Protein AF-A0A4P5W6J1-F1 (afdb_monomer_lite)

Foldseek 3Di:
DDDDPVVVVVPPPDDDFDDWDFDADPPDGHRQKIWGDDLNAIFIEGEEALLRSLLRLLQVCLCVCVVAVLVLLVVLLVPDDVVCNVVVCVQLVCQVVLDDPSRQSSQNSNCVNNVHPRSSLSSSLCLLQCLAAVVLVCLLVVNPPLCCSNNLQHQWKKKWFWAAAALKIKIKMFTFGQPQPSKFLHWYKYWYQHADPVRHGQFWTKIAGAIPSQRARHQWIATQLGKTKGKHAFHFQWADRDPAIWGQDPVSHTDGDPDPDDARAHAPRVLVRCCRRHPSAPVVSLVSQQNHAYRGWMWMWIGGSNRKIWIWTHGNRDIDIGTPDTMAIRADPDPVRNVGTDCSFQQLVVLRVLQRVLLVVLSVVQRHRCDPVSSLVQCVFQQQPLLRDRALAGSNHSQHQRGSWIWMWMHGNPAGIKIWTQNRPPVSRGHRSQGWTWIATSVVSNDPPPDPPCRTVPPTHHHPDDPLSVLQSVLQSVLLCCCPVVVNLVVSLVSLVVHPALLSLQVSLLSCVQVPVLVVSVVSLVSSPLVSAGLLLNLLSLQSQLLSCVLVVNQVRNLVSLVVSLVSNVVPDDPCVVSCVVSNVVSVVCNVDGPDRDNSNPSSPSCCVSSSSSND

Sequence (616 aa):
MLPAPLLAVLIAHSAAAEPVICEGTAAGVGPYGCVREIAGHTVLNLRGTDAQIGALYGRLKANELRGAYVPMMEGMYGELPASFERMWRGYLGKFPRFLDDGMKERAQGLEGALGLPAGTIARFAWFTELGTVGPAIALATGGGVQLDGVTGGTVGGCTSFVAQDGETTVHARNVDYWGMGYWQPHATLVFVDPRTASGGRDGHRYAQLSDLGELWAGTTGVNERGLVVTTHLHVSRDVAPLDGALTLSSLGLFTRVKLSKPRAEVGVYRIVETMLRRAGSVAEAGLVARSMRPMGSWSFIVSDPSGARAVIDATPREVQVHVGESVATNLYVNKEMQARELIPSRGPVEGARLRLQRAQTLVAAHPEDMGVDDAIAILRDRYDVATGTVRAVSPNTVASPDATQSVVIRTHVDRAPQLWVAVPHQDGYFPSPFADFIHVDFEAGFDVERCPAGCTSGDVRRYGGDARLDATLAGWVDAMRLQRDAHDLPGARSRLQTLDDPAAWLMAAWLGASVGDLAGAKKDLMRADALALAPAQRLIFGLLRGDLARAGGNEPAAVLAYQDTLGAFEADTGPNADLNAPMLSVLRARLAHPGRKVRFSAPDLKFQDVLGLVVR

pLDDT: mean 79.51, std 17.99, range [27.73, 98.69]

Secondary structure (DSSP, 8-state):
---GGGSSSSS--SS-----EEE--SSS----EEEEEETTEEEEEEEESHHHHHHHHHHHTHHHIIIIIHHHHHHHHHTS-HHHHHHHHHHHTTGGGTS-HHHHHHHHHHHHHHTPPTTHHHHHHTHHHHHHHHHHHHHHTT----TTTTTTTT--EEEEEEEEETTEEEEEEEEE-SSTTTS-SSPEEEEEEEB-TTS-B-S--EEEEE-TT--SS-SEEEETT--EEEEEEE-BSEE--TTSEEEE-TTS-EEEE--SS---EE-HHHHHHHHHHH-SSHHHHHHHHHHSEESSEEEEEEE-TTS-EEEEEE-SS-EEEEET--EEBSB-SSHHHHTTB--S-HHHHHHHHHHHHHHHHHHHT-SSB--HHHHHHHHT--EETTTTEE-SS-TTSSS-TTEEEEEEEEEETTEEEEEEEEPPPTTS-S-GGGS-EEEEEHHHHH-SSS-SS-SS-S-EE-----HHHHHHHHHHHHHHHHHHTT--HHHHHHHHTTS--HHHHHHHHHHHHHTT-HHHHHHHHHHS-GGGS-HHHHHHHHHHHHHHHHHTT-HHHHHHHHHHHHHHHHHH--TTGGGGHHHHHHHHHHHHSTTPPPP-------HHHHHHHHH-

Radius of gyration: 24.3 Å; chains: 1; bounding box: 61×52×81 Å

Structure (mmCIF, N/CA/C/O backbone):
data_AF-A0A4P5W6J1-F1
#
_entry.id   AF-A0A4P5W6J1-F1
#
loop_
_atom_site.group_PDB
_atom_site.id
_atom_site.type_symbol
_atom_site.label_atom_id
_atom_site.label_alt_id
_atom_site.label_comp_id
_atom_site.label_asym_id
_atom_site.label_entity_id
_atom_site.label_seq_id
_atom_site.pdbx_PDB_ins_code
_atom_site.Cartn_x
_atom_site.Cartn_y
_atom_site.Cartn_z
_atom_site.occupancy
_atom_site.B_iso_or_equiv
_atom_site.auth_seq_id
_atom_site.auth_comp_id
_atom_site.auth_asym_id
_atom_site.auth_atom_id
_atom_site.pdbx_PDB_model_num
ATOM 1 N N . MET A 1 1 ? 37.634 -18.362 -1.335 1.00 32.28 1 MET A N 1
ATOM 2 C CA . MET A 1 1 ? 37.793 -18.563 0.121 1.00 32.28 1 MET A CA 1
ATOM 3 C C . MET A 1 1 ? 37.846 -17.192 0.772 1.00 32.28 1 MET A C 1
ATOM 5 O O . MET A 1 1 ? 38.848 -16.507 0.630 1.00 32.28 1 MET A O 1
ATOM 9 N N . LEU A 1 2 ? 36.739 -16.757 1.370 1.00 27.94 2 LEU A N 1
ATOM 10 C CA . LEU A 1 2 ? 36.655 -15.525 2.164 1.00 27.94 2 LEU A CA 1
ATOM 11 C C . LEU A 1 2 ? 36.951 -15.860 3.640 1.00 27.94 2 LEU A C 1
ATOM 13 O O . LEU A 1 2 ? 36.704 -17.000 4.042 1.00 27.94 2 LEU A O 1
ATOM 17 N N . PRO A 1 3 ? 37.503 -14.931 4.441 1.00 32.88 3 PRO A N 1
ATOM 18 C CA . PRO A 1 3 ? 37.919 -15.229 5.806 1.00 32.88 3 PRO A CA 1
ATOM 19 C C . PRO A 1 3 ? 36.712 -15.382 6.745 1.00 32.88 3 PRO A C 1
ATOM 21 O O . PRO A 1 3 ? 35.746 -14.624 6.694 1.00 32.88 3 PRO A O 1
ATOM 24 N N . ALA A 1 4 ? 36.815 -16.367 7.638 1.00 32.94 4 ALA A N 1
ATOM 25 C CA . ALA A 1 4 ? 35.764 -16.870 8.518 1.00 32.94 4 ALA A CA 1
ATOM 26 C C . ALA A 1 4 ? 35.211 -15.944 9.638 1.00 32.94 4 ALA A C 1
ATOM 28 O O . ALA A 1 4 ? 34.153 -16.295 10.159 1.00 32.94 4 ALA A O 1
ATOM 29 N N . PRO A 1 5 ? 35.796 -14.791 10.044 1.00 31.02 5 PRO A N 1
ATOM 30 C CA . PRO A 1 5 ? 35.247 -14.063 11.192 1.00 31.02 5 PRO A CA 1
ATOM 31 C C . PRO A 1 5 ? 34.078 -13.116 10.860 1.00 31.02 5 PRO A C 1
ATOM 33 O O . PRO A 1 5 ? 33.444 -12.624 11.785 1.00 31.02 5 PRO A O 1
ATOM 36 N N . LEU A 1 6 ? 33.730 -12.891 9.583 1.00 27.73 6 LEU A N 1
ATOM 37 C CA . LEU A 1 6 ? 32.557 -12.071 9.216 1.00 27.73 6 LEU A CA 1
ATOM 38 C C . LEU A 1 6 ? 31.239 -12.862 9.146 1.00 27.73 6 LEU A C 1
ATOM 40 O O . LEU A 1 6 ? 30.167 -12.272 9.233 1.00 27.73 6 LEU A O 1
ATOM 44 N N . LEU A 1 7 ? 31.300 -14.194 9.048 1.00 28.55 7 LEU A N 1
ATOM 45 C CA . LEU A 1 7 ? 30.108 -15.049 8.972 1.00 28.55 7 LEU A CA 1
ATOM 46 C C . LEU A 1 7 ? 29.505 -15.352 10.360 1.00 28.55 7 LEU A C 1
ATOM 48 O O . LEU A 1 7 ? 28.336 -15.705 10.465 1.00 28.55 7 LEU A O 1
ATOM 52 N N . ALA A 1 8 ? 30.278 -15.167 11.437 1.00 27.86 8 ALA A N 1
ATOM 53 C CA . ALA A 1 8 ? 29.836 -15.424 12.810 1.00 27.86 8 ALA A CA 1
ATOM 54 C C . ALA A 1 8 ? 28.981 -14.291 13.415 1.00 27.86 8 ALA A C 1
ATOM 56 O O . ALA A 1 8 ? 28.261 -14.528 14.379 1.00 27.86 8 ALA A O 1
ATOM 57 N N . VAL A 1 9 ? 29.011 -13.082 12.841 1.00 29.75 9 VAL A N 1
ATOM 58 C CA . VAL A 1 9 ? 28.200 -11.937 13.307 1.00 29.75 9 VAL A CA 1
ATOM 59 C C . VAL A 1 9 ? 26.805 -11.917 12.659 1.00 29.75 9 VAL A C 1
ATOM 61 O O . VAL A 1 9 ? 25.891 -11.308 13.199 1.00 29.75 9 VAL A O 1
ATOM 64 N N . LEU A 1 10 ? 26.597 -12.649 11.558 1.00 28.44 10 LEU A N 1
ATOM 65 C CA . LEU A 1 10 ? 25.331 -12.663 10.808 1.00 28.44 10 LEU A CA 1
ATOM 66 C C . LEU A 1 10 ? 24.451 -13.908 11.038 1.00 28.44 10 LEU A C 1
ATOM 68 O O . LEU A 1 10 ? 23.359 -13.970 10.491 1.00 28.44 10 LEU A O 1
ATOM 72 N N . ILE A 1 11 ? 24.884 -14.895 11.839 1.00 34.38 11 ILE A N 1
ATOM 73 C CA . ILE A 1 11 ? 24.154 -16.178 12.017 1.00 34.38 11 ILE A CA 1
ATOM 74 C C . ILE A 1 11 ? 23.770 -16.464 13.490 1.00 34.38 11 ILE A C 1
ATOM 76 O O . ILE A 1 11 ? 23.191 -17.498 13.807 1.00 34.38 11 ILE A O 1
ATOM 80 N N . ALA A 1 12 ? 23.995 -15.531 14.417 1.00 29.33 12 ALA A N 1
ATOM 81 C CA . ALA A 1 12 ? 23.678 -15.719 15.838 1.00 29.33 12 ALA A CA 1
ATOM 82 C C . ALA A 1 12 ? 22.526 -14.823 16.333 1.00 29.33 12 ALA A C 1
ATOM 84 O O . ALA A 1 12 ? 22.696 -14.129 17.327 1.00 29.33 12 ALA A O 1
ATOM 85 N N . HIS A 1 13 ? 21.373 -14.804 15.654 1.00 33.03 13 HIS A N 1
ATOM 86 C CA . HIS A 1 13 ? 20.116 -14.226 16.176 1.00 33.03 13 HIS A CA 1
ATOM 87 C C . HIS A 1 13 ? 18.946 -15.186 15.915 1.00 33.03 13 HIS A C 1
ATOM 89 O O . HIS A 1 13 ? 18.036 -14.912 15.141 1.00 33.03 13 HIS A O 1
ATOM 95 N N . SER A 1 14 ? 18.981 -16.362 16.542 1.00 36.03 14 SER A N 1
ATOM 96 C CA . SER A 1 14 ? 17.815 -17.246 16.582 1.00 36.03 14 SER A CA 1
ATOM 97 C C . SER A 1 14 ? 17.648 -17.840 17.982 1.00 36.03 14 SER A C 1
ATOM 99 O O . SER A 1 14 ? 18.502 -18.597 18.445 1.00 36.03 14 SER A O 1
ATOM 101 N N . ALA A 1 15 ? 16.497 -17.519 18.581 1.00 38.06 15 ALA A N 1
ATOM 102 C CA . ALA A 1 15 ? 15.797 -18.238 19.648 1.00 38.06 15 ALA A CA 1
ATOM 103 C C . ALA A 1 15 ? 16.311 -18.132 21.101 1.00 38.06 15 ALA A C 1
ATOM 105 O O . ALA A 1 15 ? 16.360 -19.129 21.820 1.00 38.06 15 ALA A O 1
ATOM 106 N N . ALA A 1 16 ? 16.543 -16.913 21.590 1.00 38.16 16 ALA A N 1
ATOM 107 C CA . ALA A 1 16 ? 16.215 -16.584 22.980 1.00 38.16 16 ALA A CA 1
ATOM 108 C C . ALA A 1 16 ? 15.097 -15.533 22.949 1.00 38.16 16 ALA A C 1
ATOM 110 O O . ALA A 1 16 ? 15.234 -14.538 22.246 1.00 38.16 16 ALA A O 1
ATOM 111 N N . ALA A 1 17 ? 13.975 -15.771 23.636 1.00 43.72 17 ALA A N 1
ATOM 112 C CA . ALA A 1 17 ? 12.916 -14.770 23.747 1.00 43.72 17 ALA A CA 1
ATOM 113 C C . ALA A 1 17 ? 13.495 -13.524 24.436 1.00 43.72 17 ALA A C 1
ATOM 115 O O . ALA A 1 17 ? 13.920 -13.604 25.591 1.00 43.72 17 ALA A O 1
ATOM 116 N N . GLU A 1 18 ? 13.573 -12.408 23.712 1.00 48.25 18 GLU A N 1
ATOM 117 C CA . GLU A 1 18 ? 14.056 -11.146 24.265 1.00 48.25 18 GLU A CA 1
ATOM 118 C C . GLU A 1 18 ? 13.145 -10.655 25.406 1.00 48.25 18 GLU A C 1
ATOM 120 O O . GLU A 1 18 ? 11.945 -10.958 25.428 1.00 48.25 18 GLU A O 1
ATOM 125 N N . PRO A 1 19 ? 13.698 -9.926 26.394 1.00 52.41 19 PRO A N 1
ATOM 126 C CA . PRO A 1 19 ? 12.924 -9.437 27.524 1.00 52.41 19 PRO A CA 1
ATOM 127 C C . PRO A 1 19 ? 11.825 -8.479 27.059 1.00 52.41 19 PRO A C 1
ATOM 129 O O . PRO A 1 19 ? 12.067 -7.559 26.283 1.00 52.41 19 PRO A O 1
ATOM 132 N N . VAL A 1 20 ? 10.616 -8.654 27.596 1.00 57.47 20 VAL A N 1
ATOM 133 C CA . VAL A 1 20 ? 9.553 -7.650 27.488 1.00 57.47 20 VAL A CA 1
ATOM 134 C C . VAL A 1 20 ? 10.058 -6.363 28.143 1.00 57.47 20 VAL A C 1
ATOM 136 O O . VAL A 1 20 ? 10.285 -6.326 29.355 1.00 57.47 20 VAL A O 1
ATOM 139 N N . ILE A 1 21 ? 10.238 -5.304 27.354 1.00 62.00 21 ILE A N 1
ATOM 140 C CA . ILE A 1 21 ? 10.610 -3.988 27.876 1.00 62.00 21 ILE A CA 1
ATOM 141 C C . ILE A 1 21 ? 9.311 -3.223 28.131 1.00 62.00 21 ILE A C 1
ATOM 143 O O . ILE A 1 21 ? 8.702 -2.646 27.226 1.00 62.00 21 ILE A O 1
ATOM 147 N N . CYS A 1 22 ? 8.870 -3.245 29.386 1.00 66.31 22 CYS A N 1
ATOM 148 C CA . CYS A 1 22 ? 7.805 -2.376 29.875 1.00 66.31 22 CYS A CA 1
ATOM 149 C C . CYS A 1 22 ? 8.432 -1.117 30.473 1.00 66.31 22 CYS A C 1
ATOM 151 O O . CYS A 1 22 ? 9.120 -1.183 31.495 1.00 66.31 22 CYS A O 1
ATOM 153 N N . GLU A 1 23 ? 8.169 0.047 29.884 1.00 55.47 23 GLU A N 1
ATOM 154 C CA . GLU A 1 23 ? 8.478 1.311 30.549 1.00 55.47 23 GLU A CA 1
ATOM 155 C C . GLU A 1 23 ? 7.400 1.578 31.615 1.00 55.47 23 GLU A C 1
ATOM 157 O O . GLU A 1 23 ? 6.254 1.890 31.284 1.00 55.47 23 GLU A O 1
ATOM 162 N N . GLY A 1 24 ? 7.742 1.425 32.904 1.00 47.59 24 GLY A N 1
ATOM 163 C CA . GLY A 1 24 ? 6.749 1.632 33.970 1.00 47.59 24 GLY A CA 1
ATOM 164 C C . GLY A 1 24 ? 7.120 1.318 35.425 1.00 47.59 24 GLY A C 1
ATOM 165 O O . GLY A 1 24 ? 6.216 0.989 36.186 1.00 47.59 24 GLY A O 1
ATOM 166 N N . THR A 1 25 ? 8.385 1.400 35.865 1.00 41.59 25 THR A N 1
ATOM 167 C CA . THR A 1 25 ? 8.725 1.165 37.296 1.00 41.59 25 THR A CA 1
ATOM 168 C C . THR A 1 25 ? 9.441 2.315 38.010 1.00 41.59 25 THR A C 1
ATOM 170 O O . THR A 1 25 ? 9.830 2.173 39.169 1.00 41.59 25 THR A O 1
ATOM 173 N N . ALA A 1 26 ? 9.534 3.503 37.403 1.00 34.97 26 ALA A N 1
ATOM 174 C CA . ALA A 1 26 ? 9.887 4.714 38.144 1.00 34.97 26 ALA A CA 1
ATOM 175 C C . ALA A 1 26 ? 8.643 5.256 38.883 1.00 34.97 26 ALA A C 1
ATOM 177 O O . ALA A 1 26 ? 7.824 5.961 38.305 1.00 34.97 26 ALA A O 1
ATOM 178 N N . ALA A 1 27 ? 8.491 4.846 40.146 1.00 34.47 27 ALA A N 1
ATOM 179 C CA . ALA A 1 27 ? 7.613 5.382 41.196 1.00 34.47 27 ALA A CA 1
ATOM 180 C C . ALA A 1 27 ? 6.340 6.155 40.751 1.00 34.47 27 ALA A C 1
ATOM 182 O O . ALA A 1 27 ? 6.334 7.382 40.689 1.00 34.47 27 ALA A O 1
ATOM 183 N N . GLY A 1 28 ? 5.220 5.437 40.573 1.00 35.16 28 GLY A N 1
ATOM 184 C CA . GLY A 1 28 ? 3.861 6.006 40.701 1.00 35.16 28 GLY A CA 1
ATOM 185 C C . GLY A 1 28 ? 3.036 6.171 39.420 1.00 35.16 28 GLY A C 1
ATOM 186 O O . GLY A 1 28 ? 1.926 6.691 39.472 1.00 35.16 28 GLY A O 1
ATOM 187 N N . VAL A 1 29 ? 3.546 5.717 38.280 1.00 37.94 29 VAL A N 1
ATOM 188 C CA . VAL A 1 29 ? 2.960 5.904 36.949 1.00 37.94 29 VAL A CA 1
ATOM 189 C C . VAL A 1 29 ? 2.954 4.495 36.332 1.00 37.94 29 VAL A C 1
ATOM 191 O O . VAL A 1 29 ? 4.020 3.970 36.034 1.00 37.94 29 VAL A O 1
ATOM 194 N N . GLY A 1 30 ? 1.788 3.821 36.290 1.00 47.56 30 GLY A N 1
ATOM 195 C CA . GLY A 1 30 ? 1.641 2.421 35.822 1.00 47.56 30 GLY A CA 1
ATOM 196 C C . GLY A 1 30 ? 2.160 2.198 34.388 1.00 47.56 30 GLY A C 1
ATOM 197 O O . GLY A 1 30 ? 2.556 3.163 33.755 1.00 47.56 30 GLY A O 1
ATOM 198 N N . PRO A 1 31 ? 2.193 0.978 33.827 1.00 57.28 31 PRO A N 1
ATOM 199 C CA . PRO A 1 31 ? 2.819 0.754 32.519 1.00 57.28 31 PRO A CA 1
ATOM 200 C C . PRO A 1 31 ? 2.028 1.465 31.404 1.00 57.28 31 PRO A C 1
ATOM 202 O O . PRO A 1 31 ? 0.952 1.015 31.012 1.00 57.28 31 PRO A O 1
ATOM 205 N N . TYR A 1 32 ? 2.532 2.604 30.911 1.00 70.44 32 TYR A N 1
ATOM 206 C CA . TYR A 1 32 ? 1.902 3.362 29.815 1.00 70.44 32 TYR A CA 1
ATOM 207 C C . TYR A 1 32 ? 2.231 2.761 28.445 1.00 70.44 32 TYR A C 1
ATOM 209 O O . TYR A 1 32 ? 1.524 3.032 27.477 1.00 70.44 32 TYR A O 1
ATOM 217 N N . GLY A 1 33 ? 3.252 1.907 28.349 1.00 77.88 33 GLY A N 1
ATOM 218 C CA . GLY A 1 33 ? 3.448 1.099 27.158 1.00 77.88 33 GLY A CA 1
ATOM 219 C C . GLY A 1 33 ? 4.455 -0.032 27.311 1.00 77.88 33 GLY A C 1
ATOM 220 O O . GLY A 1 33 ? 5.279 -0.044 28.229 1.00 77.88 33 GLY A O 1
ATOM 221 N N . CYS A 1 34 ? 4.369 -0.988 26.392 1.00 82.12 34 CYS A N 1
ATOM 222 C CA . CYS A 1 34 ? 5.302 -2.102 26.286 1.00 82.12 34 CYS A CA 1
ATOM 223 C C . CYS A 1 34 ? 5.674 -2.374 24.829 1.00 82.12 34 CYS A C 1
ATOM 225 O O . CYS A 1 34 ? 4.861 -2.170 23.922 1.00 82.12 34 CYS A O 1
ATOM 227 N N . VAL A 1 35 ? 6.878 -2.902 24.630 1.00 83.00 35 VAL A N 1
ATOM 228 C CA . VAL A 1 35 ? 7.316 -3.515 23.374 1.00 83.00 35 VAL A CA 1
ATOM 229 C C . VAL A 1 35 ? 7.610 -4.992 23.602 1.00 83.00 35 VAL A C 1
ATOM 231 O O . VAL A 1 35 ? 8.157 -5.380 24.638 1.00 83.00 35 VAL A O 1
ATOM 234 N N . ARG A 1 36 ? 7.230 -5.819 22.632 1.00 83.19 36 ARG A N 1
ATOM 235 C CA . ARG A 1 36 ? 7.581 -7.239 22.571 1.00 83.19 36 ARG A CA 1
ATOM 236 C C . ARG A 1 36 ? 7.776 -7.667 21.127 1.00 83.19 36 ARG A C 1
ATOM 238 O O . ARG A 1 36 ? 7.200 -7.059 20.227 1.00 83.19 36 ARG A O 1
ATOM 245 N N . GLU A 1 37 ? 8.516 -8.745 20.922 1.00 82.50 37 GLU A N 1
ATOM 246 C CA . GLU A 1 37 ? 8.591 -9.403 19.623 1.00 82.50 37 GLU A CA 1
ATOM 247 C C . GLU A 1 37 ? 7.714 -10.655 19.590 1.00 82.50 37 GLU A C 1
ATOM 249 O O . GLU A 1 37 ? 7.730 -11.469 20.514 1.00 82.50 37 GLU A O 1
ATOM 254 N N . ILE A 1 38 ? 6.933 -10.815 18.521 1.00 81.38 38 ILE A N 1
ATOM 255 C CA . ILE A 1 38 ? 6.115 -12.001 18.266 1.00 81.38 38 ILE A CA 1
ATOM 256 C C . ILE A 1 38 ? 6.386 -12.469 16.842 1.00 81.38 38 ILE A C 1
ATOM 258 O O . ILE A 1 38 ? 5.989 -11.806 15.890 1.00 81.38 38 ILE A O 1
ATOM 262 N N . ALA A 1 39 ? 7.053 -13.620 16.708 1.00 78.81 39 ALA A N 1
ATOM 263 C CA . ALA A 1 39 ? 7.429 -14.204 15.417 1.00 78.81 39 ALA A CA 1
ATOM 264 C C . ALA A 1 39 ? 8.056 -13.171 14.454 1.00 78.81 39 ALA A C 1
ATOM 266 O O . ALA A 1 39 ? 7.644 -13.054 13.309 1.00 78.81 39 ALA A O 1
ATOM 267 N N . GLY A 1 40 ? 9.009 -12.368 14.939 1.00 80.31 40 GLY A N 1
ATOM 268 C CA . GLY A 1 40 ? 9.678 -11.329 14.144 1.00 80.31 40 GLY A CA 1
ATOM 269 C C . GLY A 1 40 ? 8.902 -10.016 13.976 1.00 80.31 40 GLY A C 1
ATOM 270 O O . GLY A 1 40 ? 9.467 -9.045 13.482 1.00 80.31 40 GLY A O 1
ATOM 271 N N . HIS A 1 41 ? 7.640 -9.926 14.410 1.00 83.19 41 HIS A N 1
ATOM 272 C CA . HIS A 1 41 ? 6.937 -8.644 14.489 1.00 83.19 41 HIS A CA 1
ATOM 273 C C . HIS A 1 41 ? 7.240 -7.921 15.791 1.00 83.19 41 HIS A C 1
ATOM 275 O O . HIS A 1 41 ? 7.092 -8.494 16.871 1.00 83.19 41 HIS A O 1
ATOM 281 N N . THR A 1 42 ? 7.507 -6.619 15.707 1.00 86.62 42 THR A N 1
ATOM 282 C CA . THR A 1 42 ? 7.383 -5.751 16.876 1.00 86.62 42 THR A CA 1
ATOM 283 C C . THR A 1 42 ? 5.906 -5.512 17.183 1.00 86.62 42 THR A C 1
ATOM 285 O O . THR A 1 42 ? 5.162 -5.002 16.344 1.00 86.62 42 THR A O 1
ATOM 288 N N . VAL A 1 43 ? 5.494 -5.829 18.407 1.00 88.31 43 VAL A N 1
ATOM 289 C CA . VAL A 1 43 ? 4.168 -5.525 18.939 1.00 88.31 43 VAL A CA 1
ATOM 290 C C . VAL A 1 43 ? 4.293 -4.458 20.018 1.00 88.31 43 VAL A C 1
ATOM 292 O O . VAL A 1 43 ? 4.978 -4.652 21.024 1.00 88.31 43 VAL A O 1
ATOM 295 N N . LEU A 1 44 ? 3.621 -3.332 19.803 1.00 90.50 44 LEU A N 1
ATOM 296 C CA . LEU A 1 44 ? 3.575 -2.203 20.723 1.00 90.50 44 LEU A CA 1
ATOM 297 C C . LEU A 1 44 ? 2.201 -2.130 21.379 1.00 90.50 44 LEU A C 1
ATOM 299 O O . LEU A 1 44 ? 1.187 -2.239 20.697 1.00 90.50 44 LEU A O 1
ATOM 303 N N . ASN A 1 45 ? 2.163 -1.883 22.681 1.00 91.19 45 ASN A N 1
ATOM 304 C CA . ASN A 1 45 ? 0.949 -1.482 23.387 1.00 91.19 45 ASN A CA 1
ATOM 305 C C . ASN A 1 45 ? 1.172 -0.077 23.932 1.00 91.19 45 ASN A C 1
ATOM 307 O O . ASN A 1 45 ? 2.117 0.143 24.688 1.00 91.19 45 ASN A O 1
ATOM 311 N N . LEU A 1 46 ? 0.343 0.869 23.506 1.00 92.44 46 LEU A N 1
ATOM 312 C CA . LEU A 1 46 ? 0.478 2.288 23.794 1.00 92.44 46 LEU A CA 1
ATOM 313 C C . LEU A 1 46 ? -0.795 2.789 24.467 1.00 92.44 46 LEU A C 1
ATOM 315 O O . LEU A 1 46 ? -1.878 2.764 23.882 1.00 92.44 46 LEU A O 1
ATOM 319 N N . ARG A 1 47 ? -0.663 3.307 25.683 1.00 93.44 47 ARG A N 1
ATOM 320 C CA . ARG A 1 47 ? -1.770 3.851 26.464 1.00 93.44 47 ARG A CA 1
ATOM 321 C C . ARG A 1 47 ? -1.452 5.267 26.911 1.00 93.44 47 ARG A C 1
ATOM 323 O O . ARG A 1 47 ? -0.432 5.510 27.548 1.00 93.44 47 ARG A O 1
ATOM 330 N N . GLY A 1 48 ? -2.358 6.202 26.649 1.00 94.25 48 GLY A N 1
ATOM 331 C CA . GLY A 1 48 ? -2.199 7.582 27.109 1.00 94.25 48 GLY A CA 1
ATOM 332 C C . GLY A 1 48 ? -2.874 8.611 26.217 1.00 94.25 48 GLY A C 1
ATOM 333 O O . GLY A 1 48 ? -3.638 8.268 25.316 1.00 94.25 48 GLY A O 1
ATOM 334 N N . THR A 1 49 ? -2.590 9.881 26.489 1.00 94.88 49 THR A N 1
ATOM 335 C CA . THR A 1 49 ? -2.933 10.990 25.590 1.00 94.88 49 THR A CA 1
ATOM 336 C C . THR A 1 49 ? -2.155 10.893 24.281 1.00 94.88 49 THR A C 1
ATOM 338 O O . THR A 1 49 ? -1.177 10.149 24.181 1.00 94.88 49 THR A O 1
ATOM 341 N N . ASP A 1 50 ? -2.534 11.679 23.274 1.00 93.94 50 ASP A N 1
ATOM 342 C CA . ASP A 1 50 ? -1.840 11.670 21.984 1.00 93.94 50 ASP A CA 1
ATOM 343 C C . ASP A 1 50 ? -0.347 12.005 22.114 1.00 93.94 50 ASP A C 1
ATOM 345 O O . ASP A 1 50 ? 0.485 11.305 21.528 1.00 93.94 50 ASP A O 1
ATOM 349 N N . ALA A 1 51 ? 0.005 12.982 22.959 1.00 92.75 51 ALA A N 1
ATOM 350 C CA . ALA A 1 51 ? 1.396 13.292 23.293 1.00 92.75 51 ALA A CA 1
ATOM 351 C C . ALA A 1 51 ? 2.133 12.113 23.946 1.00 92.75 51 ALA A C 1
ATOM 353 O O . ALA A 1 51 ? 3.275 11.817 23.587 1.00 92.75 51 ALA A O 1
ATOM 354 N N . GLN A 1 52 ? 1.491 11.418 24.891 1.00 93.19 52 GLN A N 1
ATOM 355 C CA . GLN A 1 52 ? 2.088 10.267 25.573 1.00 93.19 52 GLN A CA 1
ATOM 356 C C . GLN A 1 52 ? 2.300 9.096 24.614 1.00 93.19 52 GLN A C 1
ATOM 358 O O . GLN A 1 52 ? 3.389 8.527 24.598 1.00 93.19 52 GLN A O 1
ATOM 363 N N . ILE A 1 53 ? 1.302 8.781 23.781 1.00 93.75 53 ILE A N 1
ATOM 364 C CA . ILE A 1 53 ? 1.381 7.742 22.746 1.00 93.75 53 ILE A CA 1
ATOM 365 C C . ILE A 1 53 ? 2.552 8.029 21.799 1.00 93.75 53 ILE A C 1
ATOM 367 O O . ILE A 1 53 ? 3.370 7.144 21.555 1.00 93.75 53 ILE A O 1
ATOM 371 N N . GLY A 1 54 ? 2.683 9.271 21.319 1.00 92.44 54 GLY A N 1
ATOM 372 C CA . GLY A 1 54 ? 3.792 9.673 20.449 1.00 92.44 54 GLY A CA 1
ATOM 373 C C . GLY A 1 54 ? 5.158 9.535 21.115 1.00 92.44 54 GLY A C 1
ATOM 374 O O . GLY A 1 54 ? 6.090 8.996 20.519 1.00 92.44 54 GLY A O 1
ATOM 375 N N . ALA A 1 55 ? 5.271 9.964 22.373 1.00 91.75 55 ALA A N 1
ATOM 376 C CA . ALA A 1 55 ? 6.513 9.856 23.129 1.00 91.75 55 ALA A CA 1
ATOM 377 C C . ALA A 1 55 ? 6.909 8.397 23.409 1.00 91.75 55 ALA A C 1
ATOM 379 O O . ALA A 1 55 ? 8.086 8.057 23.310 1.00 91.75 55 ALA A O 1
ATOM 380 N N . LEU A 1 56 ? 5.943 7.534 23.738 1.00 91.12 56 LEU A N 1
ATOM 381 C CA . LEU A 1 56 ? 6.170 6.101 23.946 1.00 91.12 56 LEU A CA 1
ATOM 382 C C . LEU A 1 56 ? 6.617 5.419 22.657 1.00 91.12 56 LEU A C 1
ATOM 384 O O . LEU A 1 56 ? 7.658 4.772 22.655 1.00 91.12 56 LEU A O 1
ATOM 388 N N . TYR A 1 57 ? 5.887 5.619 21.555 1.00 91.44 57 TYR A N 1
ATOM 389 C CA . TYR A 1 57 ? 6.270 5.081 20.248 1.00 91.44 57 TYR A CA 1
ATOM 390 C C . TYR A 1 57 ? 7.704 5.488 19.887 1.00 91.44 57 TYR A C 1
ATOM 392 O O . TYR A 1 57 ? 8.519 4.659 19.491 1.00 91.44 57 TYR A O 1
ATOM 400 N N . GLY A 1 58 ? 8.035 6.763 20.108 1.00 89.88 58 GLY A N 1
ATOM 401 C CA . GLY A 1 58 ? 9.360 7.308 19.847 1.00 89.88 58 GLY A CA 1
ATOM 402 C C . GLY A 1 58 ? 10.485 6.687 20.638 1.00 89.88 58 GLY A C 1
ATOM 403 O O . GLY A 1 58 ? 11.545 6.451 20.072 1.00 89.88 58 GLY A O 1
ATOM 404 N N . ARG A 1 59 ? 10.269 6.413 21.927 1.00 89.31 59 ARG A N 1
ATOM 405 C CA . ARG A 1 59 ? 11.276 5.744 22.758 1.00 89.31 59 ARG A CA 1
ATOM 406 C C . ARG A 1 59 ? 11.419 4.276 22.381 1.00 89.31 59 ARG A C 1
ATOM 408 O O . ARG A 1 59 ? 12.540 3.814 22.195 1.00 89.31 59 ARG A O 1
ATOM 415 N N . LEU A 1 60 ? 10.297 3.578 22.201 1.00 87.69 60 LEU A N 1
ATOM 416 C CA . LEU A 1 60 ? 10.277 2.145 21.900 1.00 87.69 60 LEU A CA 1
ATOM 417 C C . LEU A 1 60 ? 10.836 1.817 20.508 1.00 87.69 60 LEU A C 1
ATOM 419 O O . LEU A 1 60 ? 11.370 0.731 20.325 1.00 87.69 60 LEU A O 1
ATOM 423 N N . LYS A 1 61 ? 10.744 2.744 19.544 1.00 87.94 61 LYS A N 1
ATOM 424 C CA . LYS A 1 61 ? 11.272 2.586 18.174 1.00 87.94 61 LYS A CA 1
ATOM 425 C C . LYS A 1 61 ? 12.406 3.561 17.849 1.00 87.94 61 LYS A C 1
ATOM 427 O O . LYS A 1 61 ? 12.635 3.885 16.683 1.00 87.94 61 LYS A O 1
ATOM 432 N N . ALA A 1 62 ? 13.097 4.084 18.866 1.00 89.25 62 ALA A N 1
ATOM 433 C CA . ALA A 1 62 ? 14.080 5.155 18.691 1.00 89.25 62 ALA A CA 1
ATOM 434 C C . ALA A 1 62 ? 15.212 4.773 17.730 1.00 89.25 62 ALA A C 1
ATOM 436 O O . ALA A 1 62 ? 15.632 5.595 16.909 1.00 89.25 62 ALA A O 1
ATOM 437 N N . ASN A 1 63 ? 15.699 3.535 17.835 1.00 87.56 63 ASN A N 1
ATOM 438 C CA . ASN A 1 63 ? 16.819 3.043 17.043 1.00 87.56 63 ASN A CA 1
ATOM 439 C C . ASN A 1 63 ? 16.433 2.910 15.572 1.00 87.56 63 ASN A C 1
ATOM 441 O O . ASN A 1 63 ? 17.136 3.428 14.708 1.00 87.56 63 ASN A O 1
ATOM 445 N N . GLU A 1 64 ? 15.291 2.291 15.284 1.00 85.88 64 GLU A N 1
ATOM 446 C CA . GLU A 1 64 ? 14.811 2.119 13.917 1.00 85.88 64 GLU A CA 1
ATOM 447 C C . GLU A 1 64 ? 14.447 3.468 13.297 1.00 85.88 64 GLU A C 1
ATOM 449 O O . GLU A 1 64 ? 14.840 3.758 12.166 1.00 85.88 64 GLU A O 1
ATOM 454 N N . LEU A 1 65 ? 13.757 4.337 14.044 1.00 86.75 65 LEU A N 1
ATOM 455 C CA . LEU A 1 65 ? 13.368 5.656 13.550 1.00 86.75 65 LEU A CA 1
ATOM 456 C C . LEU A 1 65 ? 14.590 6.509 13.195 1.00 86.75 65 LEU A C 1
ATOM 458 O O . LEU A 1 65 ? 14.616 7.101 12.120 1.00 86.75 65 LEU A O 1
ATOM 462 N N . ARG A 1 66 ? 15.617 6.558 14.052 1.00 87.75 66 ARG A N 1
ATOM 463 C CA . ARG A 1 66 ? 16.842 7.329 13.774 1.00 87.75 66 ARG A CA 1
ATOM 464 C C . ARG A 1 66 ? 17.741 6.675 12.728 1.00 87.75 66 ARG A C 1
ATOM 466 O O . ARG A 1 66 ? 18.394 7.392 11.980 1.00 87.75 66 ARG A O 1
ATOM 473 N N . GLY A 1 67 ? 17.812 5.346 12.706 1.00 84.81 67 GLY A N 1
ATOM 474 C CA . GLY A 1 67 ? 18.718 4.602 11.831 1.00 84.81 67 GLY A CA 1
ATOM 475 C C . GLY A 1 67 ? 18.206 4.440 10.402 1.00 84.81 67 GLY A C 1
ATOM 476 O O . GLY A 1 67 ? 19.014 4.397 9.480 1.00 84.81 67 GLY A O 1
ATOM 477 N N . ALA A 1 68 ? 16.886 4.374 10.214 1.00 80.88 68 ALA A N 1
ATOM 478 C CA . ALA A 1 68 ? 16.276 4.094 8.916 1.00 80.88 68 ALA A CA 1
ATOM 479 C C . ALA A 1 68 ? 15.293 5.185 8.479 1.00 80.88 68 ALA A C 1
ATOM 481 O O . ALA A 1 68 ? 15.500 5.815 7.444 1.00 80.88 68 ALA A O 1
ATOM 482 N N . TYR A 1 69 ? 14.250 5.454 9.271 1.00 81.56 69 TYR A N 1
ATOM 483 C CA . TYR A 1 69 ? 13.156 6.324 8.824 1.00 81.56 69 TYR A CA 1
ATOM 484 C C . TYR A 1 69 ? 13.584 7.776 8.619 1.00 81.56 69 TYR A C 1
ATOM 486 O O . TYR A 1 69 ? 13.337 8.340 7.559 1.00 81.56 69 TYR A O 1
ATOM 494 N N . VAL A 1 70 ? 14.247 8.391 9.602 1.00 83.25 70 VAL A N 1
ATOM 495 C CA . VAL A 1 70 ? 14.678 9.795 9.502 1.00 83.25 70 VAL A CA 1
ATOM 496 C C . VAL A 1 70 ? 15.640 9.992 8.317 1.00 83.25 70 VAL A C 1
ATOM 498 O O . VAL A 1 70 ? 15.331 10.844 7.484 1.00 83.25 70 VAL A O 1
ATOM 501 N N . PRO A 1 71 ? 16.723 9.199 8.150 1.00 82.06 71 PRO A N 1
ATOM 502 C CA . PRO A 1 71 ? 17.608 9.326 6.992 1.00 82.06 71 PRO A CA 1
ATOM 503 C C . PRO A 1 71 ? 16.904 9.080 5.657 1.00 82.06 71 PRO A C 1
ATOM 505 O O . PRO A 1 71 ? 17.163 9.804 4.700 1.00 82.06 71 PRO A O 1
ATOM 508 N N . MET A 1 72 ? 16.000 8.094 5.588 1.00 78.62 72 MET A N 1
ATOM 509 C CA . MET A 1 72 ? 15.199 7.838 4.388 1.00 78.62 72 MET A CA 1
ATOM 510 C C . MET A 1 72 ? 14.387 9.078 4.022 1.00 78.62 72 MET A C 1
ATOM 512 O O . MET A 1 72 ? 14.482 9.568 2.900 1.00 78.62 72 MET A O 1
ATOM 516 N N . MET A 1 73 ? 13.635 9.624 4.976 1.00 78.00 73 MET A N 1
ATOM 517 C CA . MET A 1 73 ? 12.814 10.808 4.751 1.00 78.00 73 MET A CA 1
ATOM 518 C C . MET A 1 73 ? 13.666 12.015 4.351 1.00 78.00 73 MET A C 1
ATOM 520 O O . MET A 1 73 ? 13.332 12.716 3.398 1.00 78.00 73 MET A O 1
ATOM 524 N N . GLU A 1 74 ? 14.787 12.251 5.031 1.00 79.88 74 GLU A N 1
ATOM 525 C CA . GLU A 1 74 ? 15.720 13.328 4.688 1.00 79.88 74 GLU A CA 1
ATOM 526 C C . GLU A 1 74 ? 16.332 13.154 3.294 1.00 79.88 74 GLU A C 1
ATOM 528 O O . GLU A 1 74 ? 16.404 14.131 2.550 1.00 79.88 74 GLU A O 1
ATOM 533 N N . GLY A 1 75 ? 16.702 11.930 2.909 1.00 75.31 75 GLY A N 1
ATOM 534 C CA . GLY A 1 75 ? 17.189 11.601 1.569 1.00 75.31 75 GLY A CA 1
ATOM 535 C C . GLY A 1 75 ? 16.135 11.869 0.498 1.00 75.31 75 GLY A C 1
ATOM 536 O O . GLY A 1 75 ? 16.396 12.606 -0.452 1.00 75.31 75 GLY A O 1
ATOM 537 N N . MET A 1 76 ? 14.906 11.387 0.707 1.00 70.88 76 MET A N 1
ATOM 538 C CA . MET A 1 76 ? 13.786 11.632 -0.208 1.00 70.88 76 MET A CA 1
ATOM 539 C C . MET A 1 76 ? 13.493 13.125 -0.380 1.00 70.88 76 MET A C 1
ATOM 541 O O . MET A 1 76 ? 13.194 13.567 -1.488 1.00 70.88 76 MET A O 1
ATOM 545 N N . TYR A 1 77 ? 13.597 13.922 0.689 1.00 69.56 77 TYR A N 1
ATOM 546 C CA . TYR A 1 77 ? 13.449 15.376 0.603 1.00 69.56 77 TYR A CA 1
ATOM 547 C C . TYR A 1 77 ? 14.663 16.070 -0.031 1.00 69.56 77 TYR A C 1
ATOM 549 O O . TYR A 1 77 ? 14.487 17.081 -0.713 1.00 69.56 77 TYR A O 1
ATOM 557 N N . GLY A 1 78 ? 15.874 15.551 0.180 1.00 68.62 78 GLY A N 1
ATOM 558 C CA . GLY A 1 78 ? 17.123 16.095 -0.358 1.00 68.62 78 GLY A CA 1
ATOM 559 C C . GLY A 1 78 ? 17.301 15.877 -1.862 1.00 68.62 78 GLY A C 1
ATOM 560 O O . GLY A 1 78 ? 17.951 16.685 -2.522 1.00 68.62 78 GLY A O 1
ATOM 561 N N . GLU A 1 79 ? 16.688 14.832 -2.419 1.00 66.19 79 GLU A N 1
ATOM 562 C CA . GLU A 1 79 ? 16.697 14.538 -3.860 1.00 66.19 79 GLU A CA 1
ATOM 563 C C . GLU A 1 79 ? 15.690 15.374 -4.666 1.00 66.19 79 GLU A C 1
ATOM 565 O O . GLU A 1 79 ? 15.703 15.366 -5.902 1.00 66.19 79 GLU A O 1
ATOM 570 N N . LEU A 1 80 ? 14.816 16.131 -3.996 1.00 66.12 80 LEU A N 1
ATOM 571 C CA . LEU A 1 80 ? 13.855 16.985 -4.682 1.00 66.12 80 LEU A CA 1
ATOM 572 C C . LEU A 1 80 ? 14.581 18.124 -5.420 1.00 66.12 80 LEU A C 1
ATOM 574 O O . LEU A 1 80 ? 15.429 18.802 -4.836 1.00 66.12 80 LEU A O 1
ATOM 578 N N . PRO A 1 81 ? 14.219 18.425 -6.685 1.00 67.62 81 PRO A N 1
ATOM 579 C CA . PRO A 1 81 ? 14.789 19.560 -7.403 1.00 67.62 81 PRO A CA 1
ATOM 580 C C . PRO A 1 81 ? 14.655 20.850 -6.588 1.00 67.62 81 PRO A C 1
ATOM 582 O O . PRO A 1 81 ? 13.583 21.124 -6.057 1.00 67.62 81 PRO A O 1
ATOM 585 N N . ALA A 1 82 ? 15.686 21.699 -6.541 1.00 72.38 82 ALA A N 1
ATOM 586 C CA . ALA A 1 82 ? 15.682 22.916 -5.714 1.00 72.38 82 ALA A CA 1
ATOM 587 C C . ALA A 1 82 ? 14.480 23.855 -5.970 1.00 72.38 82 ALA A C 1
ATOM 589 O O . ALA A 1 82 ? 14.058 24.605 -5.087 1.00 72.38 82 ALA A O 1
ATOM 590 N N . SER A 1 83 ? 13.918 23.840 -7.184 1.00 65.81 83 SER A N 1
ATOM 591 C CA . SER A 1 83 ? 12.678 24.550 -7.526 1.00 65.81 83 SER A CA 1
ATOM 592 C C . SER A 1 83 ? 11.456 23.950 -6.829 1.00 65.81 83 SER A C 1
ATOM 594 O O . SER A 1 83 ? 10.649 24.694 -6.266 1.00 65.81 83 SER A O 1
ATOM 596 N N . PHE A 1 84 ? 11.350 22.620 -6.830 1.00 67.31 84 PHE A N 1
ATOM 597 C CA . PHE A 1 84 ? 10.346 21.883 -6.080 1.00 67.31 84 PHE A CA 1
ATOM 598 C C . PHE A 1 84 ? 10.555 22.116 -4.589 1.00 67.31 84 PHE A C 1
ATOM 600 O O . PHE A 1 84 ? 9.638 22.581 -3.935 1.00 67.31 84 PHE A O 1
ATOM 607 N N . GLU A 1 85 ? 11.773 21.947 -4.075 1.00 69.81 85 GLU A N 1
ATOM 608 C CA . GLU A 1 85 ? 12.108 22.165 -2.669 1.00 69.81 85 GLU A CA 1
ATOM 609 C C . GLU A 1 85 ? 11.750 23.584 -2.191 1.00 69.81 85 GLU A C 1
ATOM 611 O O . GLU A 1 85 ? 11.190 23.756 -1.114 1.00 69.81 85 GLU A O 1
ATOM 616 N N . ARG A 1 86 ? 12.001 24.630 -2.990 1.00 74.00 86 ARG A N 1
ATOM 617 C CA . ARG A 1 86 ? 11.656 26.017 -2.624 1.00 74.00 86 ARG A CA 1
ATOM 618 C C . ARG A 1 86 ? 10.150 26.252 -2.573 1.00 74.00 86 ARG A C 1
ATOM 620 O O . ARG A 1 86 ? 9.665 26.862 -1.620 1.00 74.00 86 ARG A O 1
ATOM 627 N N . MET A 1 87 ? 9.425 25.778 -3.588 1.00 71.62 87 MET A N 1
ATOM 628 C CA . MET A 1 87 ? 7.960 25.771 -3.581 1.00 71.62 87 MET A CA 1
ATOM 629 C C . MET A 1 87 ? 7.469 25.031 -2.331 1.00 71.62 87 MET A C 1
ATOM 631 O O . MET A 1 87 ? 6.646 25.540 -1.572 1.00 71.62 87 MET A O 1
ATOM 635 N N . TRP A 1 88 ? 8.079 23.879 -2.074 1.00 68.75 88 TRP A N 1
ATOM 636 C CA . TRP A 1 88 ? 7.752 22.948 -1.016 1.00 68.75 88 TRP A CA 1
ATOM 637 C C . TRP A 1 88 ? 7.991 23.511 0.382 1.00 68.75 88 TRP A C 1
ATOM 639 O O . TRP A 1 88 ? 7.098 23.438 1.215 1.00 68.75 88 TRP A O 1
ATOM 649 N N . ARG A 1 89 ? 9.123 24.171 0.647 1.00 71.25 89 ARG A N 1
ATOM 650 C CA . ARG A 1 89 ? 9.399 24.842 1.930 1.00 71.25 89 ARG A CA 1
ATOM 651 C C . ARG A 1 89 ? 8.332 25.888 2.264 1.00 71.25 89 ARG A C 1
ATOM 653 O O . ARG A 1 89 ? 7.950 26.015 3.425 1.00 71.25 89 ARG A O 1
ATOM 660 N N . GLY A 1 90 ? 7.818 26.602 1.259 1.00 72.69 90 GLY A N 1
ATOM 661 C CA . GLY A 1 90 ? 6.709 27.544 1.433 1.00 72.69 90 GLY A CA 1
ATOM 662 C C . GLY A 1 90 ? 5.394 26.865 1.837 1.00 72.69 90 GLY A C 1
ATOM 663 O O . GLY A 1 90 ? 4.661 27.400 2.671 1.00 72.69 90 GLY A O 1
ATOM 664 N N . TYR A 1 91 ? 5.119 25.680 1.285 1.00 68.25 91 TYR A N 1
ATOM 665 C CA . TYR A 1 91 ? 3.967 24.848 1.651 1.00 68.25 91 TYR A CA 1
ATOM 666 C C . TYR A 1 91 ? 4.149 24.192 3.032 1.00 68.25 91 TYR A C 1
ATOM 668 O O . TYR A 1 91 ? 3.312 24.382 3.915 1.00 68.25 91 TYR A O 1
ATOM 676 N N . LEU A 1 92 ? 5.273 23.506 3.264 1.00 67.56 92 LEU A N 1
ATOM 677 C CA . LEU A 1 92 ? 5.614 22.846 4.527 1.00 67.56 92 LEU A CA 1
ATOM 678 C C . LEU A 1 92 ? 5.661 23.810 5.712 1.00 67.56 92 LEU A C 1
ATOM 680 O O . LEU A 1 92 ? 5.236 23.450 6.804 1.00 67.56 92 LEU A O 1
ATOM 684 N N . GLY A 1 93 ? 6.127 25.047 5.518 1.00 68.31 93 GLY A N 1
ATOM 685 C CA . GLY A 1 93 ? 6.154 26.051 6.585 1.00 68.31 93 GLY A CA 1
ATOM 686 C C . GLY A 1 93 ? 4.764 26.404 7.130 1.00 68.31 93 GLY A C 1
ATOM 687 O O . GLY A 1 93 ? 4.640 26.878 8.258 1.00 68.31 93 GLY A O 1
ATOM 688 N N . LYS A 1 94 ? 3.702 26.152 6.356 1.00 71.19 94 LYS A N 1
ATOM 689 C CA . LYS A 1 94 ? 2.307 26.338 6.778 1.00 71.19 94 LYS A CA 1
ATOM 690 C C . LYS A 1 94 ? 1.680 25.047 7.312 1.00 71.19 94 LYS A C 1
ATOM 692 O O . LYS A 1 94 ? 0.646 25.123 7.970 1.00 71.19 94 LYS A O 1
ATOM 697 N N . PHE A 1 95 ? 2.310 23.896 7.077 1.00 67.06 95 PHE A N 1
ATOM 698 C CA . PHE A 1 95 ? 1.751 22.576 7.355 1.00 67.06 95 PHE A CA 1
ATOM 699 C C . PHE A 1 95 ? 1.373 22.317 8.824 1.00 67.06 95 PHE A C 1
ATOM 701 O O . PHE A 1 95 ? 0.287 21.788 9.054 1.00 67.06 95 PHE A O 1
ATOM 708 N N . PRO A 1 96 ? 2.149 22.752 9.840 1.00 68.38 96 PRO A N 1
ATOM 709 C CA . PRO A 1 96 ? 1.759 22.546 11.236 1.00 68.38 96 PRO A CA 1
ATOM 710 C C . PRO A 1 96 ? 0.379 23.118 11.603 1.00 68.38 96 PRO A C 1
ATOM 712 O O . PRO A 1 96 ? -0.180 22.741 12.626 1.00 68.38 96 PRO A O 1
ATOM 715 N N . ARG A 1 97 ? -0.193 24.015 10.785 1.00 70.38 97 ARG A N 1
ATOM 716 C CA . ARG A 1 97 ? -1.547 24.560 10.977 1.00 70.38 97 ARG A CA 1
ATOM 717 C C . ARG A 1 97 ? -2.671 23.593 10.579 1.00 70.38 97 ARG A C 1
ATOM 719 O O . ARG A 1 97 ? -3.798 23.823 10.998 1.00 70.38 97 ARG A O 1
ATOM 726 N N . PHE A 1 98 ? -2.372 22.558 9.794 1.00 67.94 98 PHE A N 1
ATOM 727 C CA . PHE A 1 98 ? -3.335 21.575 9.268 1.00 67.94 98 PHE A CA 1
ATOM 728 C C . PHE A 1 98 ? -3.395 20.302 10.102 1.00 67.94 98 PHE A C 1
ATOM 730 O O . PHE A 1 98 ? -4.347 19.536 10.009 1.00 67.94 98 PHE A O 1
ATOM 737 N N . LEU A 1 99 ? -2.395 20.095 10.954 1.00 75.12 99 LEU A N 1
ATOM 738 C CA . LEU A 1 99 ? -2.495 19.103 12.006 1.00 75.12 99 LEU A CA 1
ATOM 739 C C . LEU A 1 99 ? -3.537 19.576 13.020 1.00 75.12 99 LEU A C 1
ATOM 741 O O . LEU A 1 99 ? -3.440 20.694 13.538 1.00 75.12 99 LEU A O 1
ATOM 745 N N . ASP A 1 100 ? -4.522 18.737 13.327 1.00 80.94 100 ASP A N 1
ATOM 746 C CA . ASP A 1 100 ? -5.329 18.965 14.520 1.00 80.94 100 ASP A CA 1
ATOM 747 C C . ASP A 1 100 ? -4.482 18.776 15.781 1.00 80.94 100 ASP A C 1
ATOM 749 O O . ASP A 1 100 ? -3.349 18.289 15.735 1.00 80.94 100 ASP A O 1
ATOM 753 N N . ASP A 1 101 ? -5.017 19.211 16.915 1.00 85.50 101 ASP A N 1
ATOM 754 C CA . ASP A 1 101 ? -4.249 19.285 18.153 1.00 85.50 101 ASP A CA 1
ATOM 755 C C . ASP A 1 101 ? -3.746 17.907 18.608 1.00 85.50 101 ASP A C 1
ATOM 757 O O . ASP A 1 101 ? -2.590 17.805 19.010 1.00 85.50 101 ASP A O 1
ATOM 761 N N . GLY A 1 102 ? -4.513 16.831 18.398 1.00 85.81 102 GLY A N 1
ATOM 762 C CA . GLY A 1 102 ? -4.062 15.470 18.708 1.00 85.81 102 GLY A CA 1
ATOM 763 C C . GLY A 1 102 ? -2.886 15.022 17.834 1.00 85.81 102 GLY A C 1
ATOM 764 O O . GLY A 1 102 ? -1.904 14.462 18.323 1.00 85.81 102 GLY A O 1
ATOM 765 N N . MET A 1 103 ? -2.912 15.335 16.533 1.00 85.19 103 MET A N 1
ATOM 766 C CA . MET A 1 103 ? -1.776 15.047 15.647 1.00 85.19 103 MET A CA 1
ATOM 767 C C . MET A 1 103 ? -0.531 15.856 16.022 1.00 85.19 103 MET A C 1
ATOM 769 O O . MET A 1 103 ? 0.576 15.314 15.994 1.00 85.19 103 MET A O 1
ATOM 773 N N . LYS A 1 104 ? -0.700 17.139 16.379 1.00 87.62 104 LYS A N 1
ATOM 774 C CA . LYS A 1 104 ? 0.405 17.993 16.842 1.00 87.62 104 LYS A CA 1
ATOM 775 C C . LYS A 1 104 ? 1.016 17.444 18.121 1.00 87.62 104 LYS A C 1
ATOM 777 O O . LYS A 1 104 ? 2.232 17.302 18.186 1.00 87.62 104 LYS A O 1
ATOM 782 N N . GLU A 1 105 ? 0.184 17.114 19.102 1.00 91.44 105 GLU A N 1
ATOM 783 C CA . GLU A 1 105 ? 0.608 16.549 20.380 1.00 91.44 105 GLU A CA 1
ATOM 784 C C . GLU A 1 105 ? 1.394 15.253 20.176 1.00 91.44 105 GLU A C 1
ATOM 786 O O . GLU A 1 105 ? 2.499 15.114 20.703 1.00 91.44 105 GLU A O 1
ATOM 791 N N . ARG A 1 106 ? 0.884 14.332 19.347 1.00 91.38 106 ARG A N 1
ATOM 792 C CA . ARG A 1 106 ? 1.591 13.086 19.037 1.00 91.38 106 ARG A CA 1
ATOM 793 C C . ARG A 1 106 ? 2.934 13.328 18.357 1.00 91.38 106 ARG A C 1
ATOM 795 O O . ARG A 1 106 ? 3.934 12.732 18.759 1.00 91.38 106 ARG A O 1
ATOM 802 N N . ALA A 1 107 ? 2.968 14.201 17.352 1.00 90.38 107 ALA A N 1
ATOM 803 C CA . ALA A 1 107 ? 4.203 14.550 16.658 1.00 90.38 107 ALA A CA 1
ATOM 804 C C . ALA A 1 107 ? 5.231 15.168 17.618 1.00 90.38 107 ALA A C 1
ATOM 806 O O . ALA A 1 107 ? 6.388 14.761 17.609 1.00 90.38 107 ALA A O 1
ATOM 807 N N . GLN A 1 108 ? 4.805 16.079 18.496 1.00 91.69 108 GLN A N 1
ATOM 808 C CA . GLN A 1 108 ? 5.661 16.704 19.508 1.00 91.69 108 GLN A CA 1
ATOM 809 C C . GLN A 1 108 ? 6.200 15.691 20.520 1.00 91.69 108 GLN A C 1
ATOM 811 O O . GLN A 1 108 ? 7.383 15.731 20.857 1.00 91.69 108 GLN A O 1
ATOM 816 N N . GLY A 1 109 ? 5.355 14.768 20.990 1.00 91.12 109 GLY A N 1
ATOM 817 C CA . GLY A 1 109 ? 5.777 13.691 21.884 1.00 91.12 109 GLY A CA 1
ATOM 818 C C . GLY A 1 109 ? 6.876 12.838 21.253 1.00 91.12 109 GLY A C 1
ATOM 819 O O . GLY A 1 109 ? 7.902 12.575 21.884 1.00 91.12 109 GLY A O 1
ATOM 820 N N . LEU A 1 110 ? 6.698 12.475 19.981 1.00 91.00 110 LEU A N 1
ATOM 821 C CA . LEU A 1 110 ? 7.686 11.722 19.218 1.00 91.00 110 LEU A CA 1
ATOM 822 C C . LEU A 1 110 ? 8.986 12.505 18.997 1.00 91.00 110 LEU A C 1
ATOM 824 O O . LEU A 1 110 ? 10.073 11.977 19.219 1.00 91.00 110 LEU A O 1
ATOM 828 N N . GLU A 1 111 ? 8.887 13.763 18.570 1.00 92.81 111 GLU A N 1
ATOM 829 C CA . GLU A 1 111 ? 10.039 14.645 18.358 1.00 92.81 111 GLU A CA 1
ATOM 830 C C . GLU A 1 111 ? 10.862 14.791 19.635 1.00 92.81 111 GLU A C 1
ATOM 832 O O . GLU A 1 111 ? 12.082 14.632 19.597 1.00 92.81 111 GLU A O 1
ATOM 837 N N . GLY A 1 112 ? 10.195 15.003 20.773 1.00 93.00 112 GLY A N 1
ATOM 838 C CA . GLY A 1 112 ? 10.836 15.062 22.082 1.00 93.00 112 GLY A CA 1
ATOM 839 C C . GLY A 1 112 ? 11.551 13.760 22.447 1.00 93.00 112 GLY A C 1
ATOM 840 O O . GLY A 1 112 ? 12.700 13.800 22.883 1.00 93.00 112 GLY A O 1
ATOM 841 N N . ALA A 1 113 ? 10.920 12.604 22.214 1.00 89.56 113 ALA A N 1
ATOM 842 C CA . ALA A 1 113 ? 11.527 11.296 22.469 1.00 89.56 113 ALA A CA 1
ATOM 843 C C . ALA A 1 113 ? 12.753 11.020 21.580 1.00 89.56 113 ALA A C 1
ATOM 845 O O . ALA A 1 113 ? 13.738 10.435 22.030 1.00 89.56 113 ALA A O 1
ATOM 846 N N . LEU A 1 114 ? 12.713 11.469 20.325 1.00 89.62 114 LEU A N 1
ATOM 847 C CA . LEU A 1 114 ? 13.797 11.279 19.364 1.00 89.62 114 LEU A CA 1
ATOM 848 C C . LEU A 1 114 ? 14.857 12.385 19.410 1.00 89.62 114 LEU A C 1
ATOM 850 O O . LEU A 1 114 ? 15.909 12.212 18.794 1.00 89.62 114 LEU A O 1
ATOM 854 N N . GLY A 1 115 ? 14.636 13.479 20.141 1.00 93.69 115 GLY A N 1
ATOM 855 C CA . GLY A 1 115 ? 15.518 14.649 20.129 1.00 93.69 115 GLY A CA 1
ATOM 856 C C . GLY A 1 115 ? 15.543 15.365 18.774 1.00 93.69 115 GLY A C 1
ATOM 857 O O . GLY A 1 115 ? 16.568 15.932 18.400 1.00 93.69 115 GLY A O 1
ATOM 858 N N . LEU A 1 116 ? 14.445 15.301 18.016 1.00 91.00 116 LEU A N 1
ATOM 859 C CA . LEU A 1 116 ? 14.321 15.948 16.710 1.00 91.00 116 LEU A CA 1
ATOM 860 C C . LEU A 1 116 ? 13.839 17.401 16.852 1.00 91.00 116 LEU A C 1
ATOM 862 O O . LEU A 1 116 ? 13.110 17.721 17.794 1.00 91.00 116 LEU A O 1
ATOM 866 N N . PRO A 1 117 ? 14.176 18.293 15.900 1.00 91.56 117 PRO A N 1
ATOM 867 C CA . PRO A 1 117 ? 13.616 19.640 15.866 1.00 91.56 117 PRO A CA 1
ATOM 868 C C . PRO A 1 117 ? 12.088 19.621 15.740 1.00 91.56 117 PRO A C 1
ATOM 870 O O . PRO A 1 117 ? 11.536 18.799 15.001 1.00 91.56 117 PRO A O 1
ATOM 873 N N . ALA A 1 118 ? 11.423 20.578 16.389 1.00 89.06 118 ALA A N 1
ATOM 874 C CA . ALA A 1 118 ? 9.970 20.713 16.340 1.00 89.06 118 ALA A CA 1
ATOM 875 C C . ALA A 1 118 ? 9.445 20.821 14.894 1.00 89.06 118 ALA A C 1
ATOM 877 O O . ALA A 1 118 ? 9.968 21.587 14.081 1.00 89.06 118 ALA A O 1
ATOM 878 N N . GLY A 1 119 ? 8.396 20.064 14.578 1.00 83.56 119 GLY A N 1
ATOM 879 C CA . GLY A 1 119 ? 7.789 19.991 13.248 1.00 83.56 119 GLY A CA 1
ATOM 880 C C . GLY A 1 119 ? 8.521 19.090 12.243 1.00 83.56 119 GLY A C 1
ATOM 881 O O . GLY A 1 119 ? 8.128 19.035 11.079 1.00 83.56 119 GLY A O 1
ATOM 882 N N . THR A 1 120 ? 9.580 18.379 12.632 1.00 85.56 120 THR A N 1
ATOM 883 C CA . THR A 1 120 ? 10.239 17.377 11.773 1.00 85.56 120 THR A CA 1
ATOM 884 C C . THR A 1 120 ? 9.316 16.211 11.456 1.00 85.56 120 THR A C 1
ATOM 886 O O . THR A 1 120 ? 9.115 15.887 10.289 1.00 85.56 120 THR A O 1
ATOM 889 N N . ILE A 1 121 ? 8.671 15.652 12.469 1.00 85.44 121 ILE A N 1
ATOM 890 C CA . ILE A 1 121 ? 7.745 14.538 12.308 1.00 85.44 121 ILE A CA 1
ATOM 891 C C . ILE A 1 121 ? 6.485 14.977 11.569 1.00 85.44 121 ILE A C 1
ATOM 893 O O . ILE A 1 121 ? 6.012 14.271 10.681 1.00 85.44 121 ILE A O 1
ATOM 897 N N . ALA A 1 122 ? 5.981 16.176 11.874 1.00 80.75 122 ALA A N 1
ATOM 898 C CA . ALA A 1 122 ? 4.879 16.773 11.128 1.00 80.75 122 ALA A CA 1
ATOM 899 C C . ALA A 1 122 ? 5.191 16.871 9.622 1.00 80.75 122 ALA A C 1
ATOM 901 O O . ALA A 1 122 ? 4.312 16.669 8.795 1.00 80.75 122 ALA A O 1
ATOM 902 N N . ARG A 1 123 ? 6.441 17.143 9.234 1.00 78.12 123 ARG A N 1
ATOM 903 C CA . ARG A 1 123 ? 6.838 17.134 7.816 1.00 78.12 123 ARG A CA 1
ATOM 904 C C . ARG A 1 123 ? 6.865 15.722 7.227 1.00 78.12 123 ARG A C 1
ATOM 906 O O . ARG A 1 123 ? 6.544 15.560 6.057 1.00 78.12 123 ARG A O 1
ATOM 913 N N . PHE A 1 124 ? 7.240 14.707 7.999 1.00 78.81 124 PHE A N 1
ATOM 914 C CA . PHE A 1 124 ? 7.340 13.327 7.502 1.00 78.81 124 PHE A CA 1
ATOM 915 C C . PHE A 1 124 ? 5.981 12.670 7.316 1.00 78.81 124 PHE A C 1
ATOM 917 O O . PHE A 1 124 ? 5.708 12.105 6.268 1.00 78.81 124 PHE A O 1
ATOM 924 N N . ALA A 1 125 ? 5.089 12.877 8.271 1.00 75.69 125 ALA A N 1
ATOM 925 C CA . ALA A 1 125 ? 3.667 12.574 8.197 1.00 75.69 125 ALA A CA 1
ATOM 926 C C . ALA A 1 125 ? 2.968 12.960 6.890 1.00 75.69 125 ALA A C 1
ATOM 928 O O . ALA A 1 125 ? 2.008 12.329 6.456 1.00 75.69 125 ALA A O 1
ATOM 929 N N . TRP A 1 126 ? 3.438 14.047 6.293 1.00 74.81 126 TRP A N 1
ATOM 930 C CA . TRP A 1 126 ? 2.888 14.599 5.075 1.00 74.81 126 TRP A CA 1
ATOM 931 C C . TRP A 1 126 ? 3.356 13.867 3.811 1.00 74.81 126 TRP A C 1
ATOM 933 O O . TRP A 1 126 ? 2.772 14.024 2.742 1.00 74.81 126 TRP A O 1
ATOM 943 N N . PHE A 1 127 ? 4.398 13.051 3.907 1.00 76.31 127 PHE A N 1
ATOM 944 C CA . PHE A 1 127 ? 4.948 12.327 2.770 1.00 76.31 127 PHE A CA 1
ATOM 945 C C . PHE A 1 127 ? 3.928 11.410 2.092 1.00 76.31 127 PHE A C 1
ATOM 947 O O . PHE A 1 127 ? 3.858 11.352 0.866 1.00 76.31 127 PHE A O 1
ATOM 954 N N . THR A 1 128 ? 3.060 10.770 2.868 1.00 75.94 128 THR A N 1
ATOM 955 C CA . THR A 1 128 ? 1.984 9.959 2.300 1.00 75.94 128 THR A CA 1
ATOM 956 C C . THR A 1 128 ? 1.011 10.819 1.479 1.00 75.94 128 THR A C 1
ATOM 958 O O . THR A 1 128 ? 0.610 10.445 0.378 1.00 75.94 128 THR A O 1
ATOM 961 N N . GLU A 1 129 ? 0.692 12.028 1.946 1.00 79.31 129 GLU A N 1
ATOM 962 C CA . GLU A 1 129 ? -0.155 12.969 1.202 1.00 79.31 129 GLU A CA 1
ATOM 963 C C . GLU A 1 129 ? 0.561 13.529 -0.033 1.00 79.31 129 GLU A C 1
ATOM 965 O O . GLU A 1 129 ? -0.071 13.746 -1.069 1.00 79.31 129 GLU A O 1
ATOM 970 N N . LEU A 1 130 ? 1.887 13.696 0.025 1.00 74.25 130 LEU A N 1
ATOM 971 C CA . LEU A 1 130 ? 2.709 14.064 -1.130 1.00 74.25 130 LEU A CA 1
ATOM 972 C C . LEU A 1 130 ? 2.584 13.077 -2.285 1.00 74.25 130 LEU A C 1
ATOM 974 O O . LEU A 1 130 ? 2.580 13.521 -3.433 1.00 74.25 130 LEU A O 1
ATOM 978 N N . GLY A 1 131 ? 2.434 11.783 -1.999 1.00 74.94 131 GLY A N 1
ATOM 979 C CA . GLY A 1 131 ? 2.188 10.778 -3.034 1.00 74.94 131 GLY A CA 1
ATOM 980 C C . GLY A 1 131 ? 0.930 11.071 -3.858 1.00 74.94 131 GLY A C 1
ATOM 981 O O . GLY A 1 131 ? 0.905 10.832 -5.063 1.00 74.94 131 GLY A O 1
ATOM 982 N N . THR A 1 132 ? -0.089 11.680 -3.244 1.00 77.44 132 THR A N 1
ATOM 983 C CA . THR A 1 132 ? -1.360 12.010 -3.913 1.00 77.44 132 THR A CA 1
ATOM 984 C C . THR A 1 132 ? -1.366 13.408 -4.536 1.00 77.44 132 THR A C 1
ATOM 986 O O . THR A 1 132 ? -1.864 13.597 -5.646 1.00 77.44 132 THR A O 1
ATOM 989 N N . VAL A 1 133 ? -0.790 14.397 -3.844 1.00 77.62 133 VAL A N 1
ATOM 990 C CA . VAL A 1 133 ? -0.861 15.819 -4.218 1.00 77.62 133 VAL A CA 1
ATOM 991 C C . VAL A 1 133 ? 0.303 16.232 -5.125 1.00 77.62 133 VAL A C 1
ATOM 993 O O . VAL A 1 133 ? 0.135 17.051 -6.032 1.00 77.62 133 VAL A O 1
ATOM 996 N N . GLY A 1 134 ? 1.489 15.663 -4.906 1.00 76.56 134 GLY A N 1
ATOM 997 C CA . GLY A 1 134 ? 2.720 15.981 -5.630 1.00 76.56 134 GLY A CA 1
ATOM 998 C C . GLY A 1 134 ? 2.603 15.831 -7.152 1.00 76.56 134 GLY A C 1
ATOM 999 O O . GLY A 1 134 ? 2.914 16.796 -7.858 1.00 76.56 134 GLY A O 1
ATOM 1000 N N . PRO A 1 135 ? 2.107 14.691 -7.681 1.00 75.12 135 PRO A N 1
ATOM 1001 C CA . PRO A 1 135 ? 1.938 14.506 -9.122 1.00 75.12 135 PRO A CA 1
ATOM 1002 C C . PRO A 1 135 ? 1.034 15.570 -9.760 1.00 75.12 135 PRO A C 1
ATOM 1004 O O . PRO A 1 135 ? 1.347 16.106 -10.823 1.00 75.12 135 PRO A O 1
ATOM 1007 N N . ALA A 1 136 ? -0.068 15.926 -9.096 1.00 73.94 136 ALA A N 1
ATOM 1008 C CA . ALA A 1 136 ? -1.002 16.933 -9.587 1.00 73.94 136 ALA A CA 1
ATOM 1009 C C . ALA A 1 136 ? -0.390 18.341 -9.608 1.00 73.94 136 ALA A C 1
ATOM 1011 O O . ALA A 1 136 ? -0.564 19.071 -10.585 1.00 73.94 136 ALA A O 1
ATOM 1012 N N . ILE A 1 137 ? 0.370 18.716 -8.571 1.00 71.88 137 ILE A N 1
ATOM 1013 C CA . ILE A 1 137 ? 1.108 19.989 -8.539 1.00 71.88 137 ILE A CA 1
ATOM 1014 C C . ILE A 1 137 ? 2.165 20.035 -9.648 1.00 71.88 137 ILE A C 1
ATOM 1016 O O . ILE A 1 137 ? 2.297 21.051 -10.337 1.00 71.88 137 ILE A O 1
ATOM 1020 N N . ALA A 1 138 ? 2.914 18.949 -9.844 1.00 70.50 138 ALA A N 1
ATOM 1021 C CA . ALA A 1 138 ? 3.941 18.883 -10.879 1.00 70.50 138 ALA A CA 1
ATOM 1022 C C . ALA A 1 138 ? 3.345 19.068 -12.283 1.00 70.50 138 ALA A C 1
ATOM 1024 O O . ALA A 1 138 ? 3.821 19.912 -13.043 1.00 70.50 138 ALA A O 1
ATOM 1025 N N . LEU A 1 139 ? 2.246 18.368 -12.588 1.00 67.75 139 LEU A N 1
ATOM 1026 C CA . LEU A 1 139 ? 1.531 18.528 -13.857 1.00 67.75 139 LEU A CA 1
ATOM 1027 C C . LEU A 1 139 ? 1.019 19.958 -14.057 1.00 67.75 139 LEU A C 1
ATOM 1029 O O . LEU A 1 139 ? 1.164 20.526 -15.138 1.00 67.75 139 LEU A O 1
ATOM 1033 N N . ALA A 1 140 ? 0.450 20.564 -13.016 1.00 65.19 140 ALA A N 1
ATOM 1034 C CA . ALA A 1 140 ? -0.121 21.902 -13.104 1.00 65.19 140 ALA A CA 1
ATOM 1035 C C . ALA A 1 140 ? 0.911 23.018 -13.276 1.00 65.19 140 ALA A C 1
ATOM 1037 O O . ALA A 1 140 ? 0.630 24.057 -13.867 1.00 65.19 140 ALA A O 1
ATOM 1038 N N . THR A 1 141 ? 2.116 22.825 -12.749 1.00 63.75 141 THR A N 1
ATOM 1039 C CA . THR A 1 141 ? 3.184 23.827 -12.847 1.00 63.75 141 THR A CA 1
ATOM 1040 C C . THR A 1 141 ? 3.911 23.787 -14.191 1.00 63.75 141 THR A C 1
ATOM 1042 O O . THR A 1 141 ? 4.868 24.536 -14.386 1.00 63.75 141 THR A O 1
ATOM 1045 N N . GLY A 1 142 ? 3.482 22.927 -15.128 1.00 57.31 142 GLY A N 1
ATOM 1046 C CA . GLY A 1 142 ? 4.148 22.740 -16.419 1.00 57.31 142 GLY A CA 1
ATOM 1047 C C . GLY A 1 142 ? 5.576 22.211 -16.276 1.00 57.31 142 GLY A C 1
ATOM 1048 O O . GLY A 1 142 ? 6.333 22.173 -17.247 1.00 57.31 142 GLY A O 1
ATOM 1049 N N . GLY A 1 143 ? 5.955 21.803 -15.061 1.00 54.81 143 GLY A N 1
ATOM 1050 C CA . GLY A 1 143 ? 7.186 21.102 -14.806 1.00 54.81 143 GLY A CA 1
ATOM 1051 C C . GLY A 1 143 ? 7.030 19.735 -15.432 1.00 54.81 143 GLY A C 1
ATOM 1052 O O . GLY A 1 143 ? 6.491 18.833 -14.801 1.00 54.81 143 GLY A O 1
ATOM 1053 N N . GLY A 1 144 ? 7.535 19.566 -16.655 1.00 46.75 144 GLY A N 1
ATOM 1054 C CA . GLY A 1 144 ? 7.808 18.265 -17.269 1.00 46.75 144 GLY A CA 1
ATOM 1055 C C . GLY A 1 144 ? 8.871 17.477 -16.496 1.00 46.75 144 GLY A C 1
ATOM 1056 O O . GLY A 1 144 ? 9.729 16.843 -17.103 1.00 46.75 144 GLY A O 1
ATOM 1057 N N . VAL A 1 145 ? 8.854 17.573 -15.162 1.00 44.00 145 VAL A N 1
ATOM 1058 C CA . VAL A 1 145 ? 9.551 16.702 -14.240 1.00 44.00 145 VAL A CA 1
ATOM 1059 C C . VAL A 1 145 ? 9.147 15.315 -14.685 1.00 44.00 145 VAL A C 1
ATOM 1061 O O . VAL A 1 145 ? 7.974 14.952 -14.619 1.00 44.00 145 VAL A O 1
ATOM 1064 N N . GLN A 1 146 ? 10.113 14.571 -15.214 1.00 45.47 146 GLN A N 1
ATOM 1065 C CA . GLN A 1 146 ? 10.018 13.128 -15.245 1.00 45.47 146 GLN A CA 1
ATOM 1066 C C . GLN A 1 146 ? 9.734 12.716 -13.811 1.00 45.47 146 GLN A C 1
ATOM 1068 O O . GLN A 1 146 ? 10.607 12.714 -12.947 1.00 45.47 146 GLN A O 1
ATOM 1073 N N . LEU A 1 147 ? 8.460 12.458 -13.554 1.00 45.84 147 LEU A N 1
ATOM 1074 C CA . LEU A 1 147 ? 7.924 12.076 -12.266 1.00 45.84 147 LEU A CA 1
ATOM 1075 C C . LEU A 1 147 ? 8.408 10.665 -11.859 1.00 45.84 147 LEU A C 1
ATOM 1077 O O . LEU A 1 147 ? 7.955 10.127 -10.853 1.00 45.84 147 LEU A O 1
ATOM 1081 N N . ASP A 1 148 ? 9.345 10.088 -12.614 1.00 40.34 148 ASP A N 1
ATOM 1082 C CA . ASP A 1 148 ? 9.967 8.779 -12.433 1.00 40.34 148 ASP A CA 1
ATOM 1083 C C . ASP A 1 148 ? 10.643 8.669 -11.042 1.00 40.34 148 ASP A C 1
ATOM 1085 O O . ASP A 1 148 ? 10.475 7.678 -10.341 1.00 40.34 148 ASP A O 1
ATOM 1089 N N . GLY A 1 149 ? 11.265 9.743 -10.531 1.00 38.19 149 GLY A N 1
ATOM 1090 C CA . GLY A 1 149 ? 11.887 9.734 -9.193 1.00 38.19 149 GLY A CA 1
ATOM 1091 C C . GLY A 1 149 ? 10.911 9.861 -8.010 1.00 38.19 149 GLY A C 1
ATOM 1092 O O . GLY A 1 149 ? 11.043 9.137 -7.024 1.00 38.19 149 GLY A O 1
ATOM 1093 N N . VAL A 1 150 ? 9.929 10.768 -8.116 1.00 38.75 150 VAL A N 1
ATOM 1094 C CA . VAL A 1 150 ? 9.059 11.207 -6.996 1.00 38.75 150 VAL A CA 1
ATOM 1095 C C . VAL A 1 150 ? 7.679 10.533 -7.012 1.00 38.75 150 VAL A C 1
ATOM 1097 O O . VAL A 1 150 ? 7.066 10.354 -5.963 1.00 38.75 150 VAL A O 1
ATOM 1100 N N . THR A 1 151 ? 7.183 10.121 -8.184 1.00 39.09 151 THR A N 1
ATOM 1101 C CA . THR A 1 151 ? 5.862 9.469 -8.338 1.00 39.09 151 THR A CA 1
ATOM 1102 C C . THR A 1 151 ? 5.954 7.991 -8.661 1.00 39.09 151 THR A C 1
ATOM 1104 O O . THR A 1 151 ? 5.092 7.239 -8.224 1.00 39.09 151 THR A O 1
ATOM 1107 N N . GLY A 1 152 ? 7.025 7.563 -9.343 1.00 40.53 152 GLY A N 1
ATOM 1108 C CA . GLY A 1 152 ? 7.336 6.150 -9.580 1.00 40.53 152 GLY A CA 1
ATOM 1109 C C . GLY A 1 152 ? 7.675 5.377 -8.301 1.00 40.53 152 GLY A C 1
ATOM 1110 O O . GLY A 1 152 ? 7.783 4.161 -8.342 1.00 40.53 152 GLY A O 1
ATOM 1111 N N . GLY A 1 153 ? 7.819 6.071 -7.163 1.00 41.53 153 GLY A N 1
ATOM 1112 C CA . GLY A 1 153 ? 8.003 5.484 -5.832 1.00 41.53 153 GLY A CA 1
ATOM 1113 C C . GLY A 1 153 ? 6.822 5.657 -4.865 1.00 41.53 153 GLY A C 1
ATOM 1114 O O . GLY A 1 153 ? 6.914 5.161 -3.750 1.00 41.53 153 GLY A O 1
ATOM 1115 N N . THR A 1 154 ? 5.737 6.358 -5.232 1.00 41.19 154 THR A N 1
ATOM 1116 C CA . THR A 1 154 ? 4.699 6.768 -4.256 1.00 41.19 154 THR A CA 1
ATOM 1117 C C . THR A 1 154 ? 3.276 6.287 -4.536 1.00 41.19 154 THR A C 1
ATOM 1119 O O . THR A 1 154 ? 2.423 6.467 -3.669 1.00 41.19 154 THR A O 1
ATOM 1122 N N . VAL A 1 155 ? 2.981 5.629 -5.663 1.00 53.81 155 VAL A N 1
ATOM 1123 C CA . VAL A 1 155 ? 1.632 5.069 -5.892 1.00 53.81 155 VAL A CA 1
ATOM 1124 C C . VAL A 1 155 ? 1.556 3.626 -5.404 1.00 53.81 155 VAL A C 1
ATOM 1126 O O . VAL A 1 155 ? 1.346 2.719 -6.194 1.00 53.81 155 VAL A O 1
ATOM 1129 N N . GLY A 1 156 ? 1.729 3.405 -4.097 1.00 59.53 156 GLY A N 1
ATOM 1130 C CA . GLY A 1 156 ? 1.638 2.066 -3.504 1.00 59.53 156 GLY A CA 1
ATOM 1131 C C . GLY A 1 156 ? 0.423 1.282 -4.020 1.00 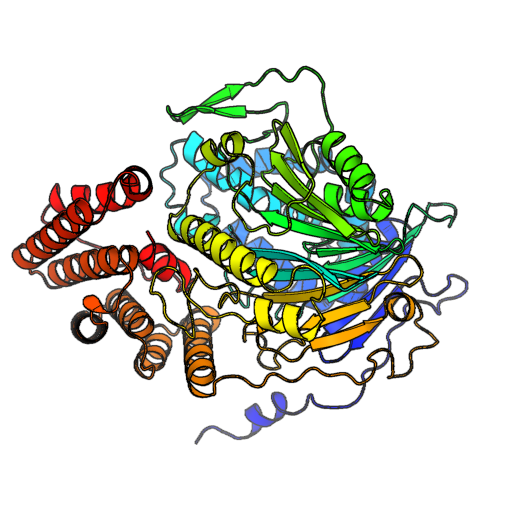59.53 156 GLY A C 1
ATOM 1132 O O . GLY A 1 156 ? -0.685 1.818 -4.099 1.00 59.53 156 GLY A O 1
ATOM 1133 N N . GLY A 1 157 ? 0.639 0.027 -4.414 1.00 79.81 157 GLY A N 1
ATOM 1134 C CA . GLY A 1 157 ? -0.434 -0.886 -4.794 1.00 79.81 157 GLY A CA 1
ATOM 1135 C C . GLY A 1 157 ? -1.113 -1.399 -3.529 1.00 79.81 157 GLY A C 1
ATOM 1136 O O . GLY A 1 157 ? -0.460 -1.622 -2.530 1.00 79.81 157 GLY A O 1
ATOM 1137 N N . CYS A 1 158 ? -2.428 -1.519 -3.477 1.00 92.50 158 CYS A N 1
ATOM 1138 C CA . CYS A 1 158 ? -3.120 -2.145 -2.355 1.00 92.50 158 CYS A CA 1
ATOM 1139 C C . CYS A 1 158 ? -4.270 -2.962 -2.919 1.00 92.50 158 CYS A C 1
ATOM 1141 O O . CYS A 1 158 ? -4.938 -2.499 -3.848 1.00 92.50 158 CYS A O 1
ATOM 1143 N N . THR A 1 159 ? -4.508 -4.144 -2.366 1.00 96.69 159 THR A N 1
ATOM 1144 C CA . THR A 1 159 ? -5.688 -4.960 -2.672 1.00 96.69 159 THR A CA 1
ATOM 1145 C C . THR A 1 159 ? -6.336 -5.337 -1.358 1.00 96.69 159 THR A C 1
ATOM 1147 O O . THR A 1 159 ? -5.681 -5.949 -0.520 1.00 96.69 159 THR A O 1
ATOM 1150 N N . SER A 1 160 ? -7.606 -4.994 -1.187 1.00 98.19 160 SER A N 1
ATOM 1151 C CA . SER A 1 160 ? -8.361 -5.292 0.026 1.00 98.19 160 SER A CA 1
ATOM 1152 C C . SER A 1 160 ? -9.714 -5.869 -0.339 1.00 98.19 160 SER A C 1
ATOM 1154 O O . SER A 1 160 ? -10.302 -5.490 -1.357 1.00 98.19 160 SER A O 1
ATOM 1156 N N . PHE A 1 161 ? -10.224 -6.770 0.491 1.00 98.44 161 PHE A N 1
ATOM 1157 C CA . PHE A 1 161 ? -11.548 -7.335 0.300 1.00 98.44 161 PHE A CA 1
ATOM 1158 C C . PHE A 1 161 ? -12.237 -7.718 1.606 1.00 98.44 161 PHE A C 1
ATOM 1160 O O . PHE A 1 161 ? -11.598 -7.898 2.641 1.00 98.44 161 PHE A O 1
ATOM 1167 N N . VAL A 1 162 ? -13.560 -7.839 1.529 1.00 98.25 162 VAL A N 1
ATOM 1168 C CA . VAL A 1 162 ? -14.459 -8.187 2.625 1.00 98.25 162 VAL A CA 1
ATOM 1169 C C . VAL A 1 162 ? -15.456 -9.241 2.160 1.00 98.25 162 VAL A C 1
ATOM 1171 O O . VAL A 1 162 ? -16.132 -9.065 1.138 1.00 98.25 162 VAL A O 1
ATOM 1174 N N . ALA A 1 163 ? -15.604 -10.287 2.964 1.00 97.12 163 ALA A N 1
ATOM 1175 C CA . ALA A 1 163 ? -16.582 -11.348 2.774 1.00 97.12 163 ALA A CA 1
ATOM 1176 C C . ALA A 1 163 ? -17.262 -11.746 4.092 1.00 97.12 163 ALA A C 1
ATOM 1178 O O . ALA A 1 163 ? -16.905 -11.264 5.173 1.00 97.12 163 ALA A O 1
ATOM 1179 N N . GLN A 1 164 ? -18.281 -12.596 3.979 1.00 93.25 164 GLN A N 1
ATOM 1180 C CA . GLN A 1 164 ? -18.969 -13.213 5.109 1.00 93.25 164 GLN A CA 1
ATOM 1181 C C . GLN A 1 164 ? -18.566 -14.681 5.257 1.00 93.25 164 GLN A C 1
ATOM 1183 O O . GLN A 1 164 ? -18.286 -15.356 4.269 1.00 93.25 164 GLN A O 1
ATOM 1188 N N . ASP A 1 165 ? -18.573 -15.139 6.503 1.00 90.06 165 ASP A N 1
ATOM 1189 C CA . ASP A 1 165 ? -18.421 -16.528 6.938 1.00 90.06 165 ASP A CA 1
ATOM 1190 C C . ASP A 1 165 ? -19.440 -16.778 8.061 1.00 90.06 165 ASP A C 1
ATOM 1192 O O . ASP A 1 165 ? -19.159 -16.580 9.250 1.00 90.06 165 ASP A O 1
ATOM 1196 N N . GLY A 1 166 ? -20.682 -17.091 7.681 1.00 90.81 166 GLY A N 1
ATOM 1197 C CA . GLY A 1 166 ? -21.809 -17.169 8.616 1.00 90.81 166 GLY A CA 1
ATOM 1198 C C . GLY A 1 166 ? -22.016 -15.873 9.418 1.00 90.81 166 GLY A C 1
ATOM 1199 O O . GLY A 1 166 ? -22.350 -14.836 8.857 1.00 90.81 166 GLY A O 1
ATOM 1200 N N . GLU A 1 167 ? -21.820 -15.928 10.740 1.00 93.00 167 GLU A N 1
ATOM 1201 C CA . GLU A 1 167 ? -21.933 -14.775 11.665 1.00 93.00 167 GLU A CA 1
ATOM 1202 C C . GLU A 1 167 ? -20.642 -13.941 11.770 1.00 93.00 167 GLU A C 1
ATOM 1204 O O . GLU A 1 167 ? -20.508 -13.049 12.612 1.00 93.00 167 GLU A O 1
ATOM 1209 N N . THR A 1 168 ? -19.647 -14.271 10.953 1.00 95.44 168 THR A N 1
ATOM 1210 C CA . THR A 1 168 ? -18.325 -13.662 10.984 1.00 95.44 168 THR A CA 1
ATOM 1211 C C . THR A 1 168 ? -18.096 -12.821 9.736 1.00 95.44 168 THR A C 1
ATOM 1213 O O . THR A 1 168 ? -18.395 -13.234 8.619 1.00 95.44 168 THR A O 1
ATOM 1216 N N . THR A 1 169 ? -17.463 -11.665 9.913 1.00 97.69 169 THR A N 1
ATOM 1217 C CA . THR A 1 169 ? -16.915 -10.878 8.808 1.00 97.69 169 THR A CA 1
ATOM 1218 C C . THR A 1 169 ? -15.414 -11.107 8.675 1.00 97.69 169 THR A C 1
ATOM 1220 O O . THR A 1 169 ? -14.675 -11.004 9.657 1.00 97.69 169 THR A O 1
ATOM 1223 N N . VAL A 1 170 ? -14.954 -11.395 7.456 1.00 98.19 170 VAL A N 1
ATOM 1224 C CA . VAL A 1 170 ? -13.530 -11.530 7.126 1.00 98.19 170 VAL A CA 1
ATOM 1225 C C . VAL A 1 170 ? -13.114 -10.369 6.235 1.00 98.19 170 VAL A C 1
ATOM 1227 O O . VAL A 1 170 ? -13.667 -10.176 5.155 1.00 98.19 170 VAL A O 1
ATOM 1230 N N . HIS A 1 171 ? -12.141 -9.590 6.702 1.00 98.50 171 HIS A N 1
ATOM 1231 C CA . HIS A 1 171 ? -11.544 -8.465 5.991 1.00 98.50 171 HIS A CA 1
ATOM 1232 C C . HIS A 1 171 ? -10.067 -8.754 5.769 1.00 98.50 171 HIS A C 1
ATOM 1234 O O . HIS A 1 171 ? -9.326 -8.950 6.727 1.00 98.50 171 HIS A O 1
ATOM 1240 N N . ALA A 1 172 ? -9.609 -8.745 4.528 1.00 98.12 172 ALA A N 1
ATOM 1241 C CA . ALA A 1 172 ? -8.233 -9.072 4.193 1.00 98.12 172 ALA A CA 1
ATOM 1242 C C . ALA A 1 172 ? -7.594 -8.003 3.314 1.00 98.12 172 ALA A C 1
ATOM 1244 O O . ALA A 1 172 ? -8.287 -7.301 2.574 1.00 98.12 172 ALA A O 1
ATOM 1245 N N . ARG A 1 173 ? -6.268 -7.881 3.400 1.00 97.06 173 ARG A N 1
ATOM 1246 C CA . ARG A 1 173 ? -5.512 -6.887 2.643 1.00 97.06 173 ARG A CA 1
ATOM 1247 C C . ARG A 1 173 ? -4.071 -7.296 2.358 1.00 97.06 173 ARG A C 1
ATOM 1249 O O . ARG A 1 173 ? -3.399 -7.811 3.246 1.00 97.06 173 ARG A O 1
ATOM 1256 N N . ASN A 1 174 ? -3.603 -6.916 1.167 1.00 94.81 174 ASN A N 1
ATOM 1257 C CA . ASN A 1 174 ? -2.198 -6.673 0.841 1.00 94.81 174 ASN A CA 1
ATOM 1258 C C . ASN A 1 174 ? -1.920 -5.162 0.744 1.00 94.81 174 ASN A C 1
ATOM 1260 O O . ASN A 1 174 ? -2.671 -4.417 0.099 1.00 94.81 174 ASN A O 1
ATOM 1264 N N . VAL A 1 175 ? -0.846 -4.715 1.392 1.00 90.88 175 VAL A N 1
ATOM 1265 C CA . VAL A 1 175 ? -0.247 -3.388 1.223 1.00 90.88 175 VAL A CA 1
ATOM 1266 C C . VAL A 1 175 ? 1.018 -3.563 0.398 1.00 90.88 175 VAL A C 1
ATOM 1268 O O . VAL A 1 175 ? 1.935 -4.255 0.829 1.00 90.88 175 VAL A O 1
ATOM 1271 N N . ASP A 1 176 ? 1.077 -2.913 -0.757 1.00 85.94 176 ASP A N 1
ATOM 1272 C CA . ASP A 1 176 ? 2.221 -2.934 -1.658 1.00 85.94 176 ASP A CA 1
ATOM 1273 C C . ASP A 1 176 ? 2.919 -1.571 -1.617 1.00 85.94 176 ASP A C 1
ATOM 1275 O O . ASP A 1 176 ? 2.458 -0.590 -2.213 1.00 85.94 176 ASP A O 1
ATOM 1279 N N . TYR A 1 177 ? 4.051 -1.499 -0.920 1.00 76.50 177 TYR A N 1
ATOM 1280 C CA . TYR A 1 177 ? 4.890 -0.308 -0.921 1.00 76.50 177 TYR A CA 1
ATOM 1281 C C . TYR A 1 177 ? 6.002 -0.432 -1.944 1.00 76.50 177 TYR A C 1
ATOM 1283 O O . TYR A 1 177 ? 6.796 -1.370 -1.960 1.00 76.50 177 TYR A O 1
ATOM 1291 N N . TRP A 1 178 ? 6.091 0.576 -2.798 1.00 64.56 178 TRP A N 1
ATOM 1292 C CA . TRP A 1 178 ? 7.118 0.614 -3.820 1.00 64.56 178 TRP A CA 1
ATOM 1293 C C . TRP A 1 178 ? 8.475 0.918 -3.187 1.00 64.56 178 TRP A C 1
ATOM 1295 O O . TRP A 1 178 ? 8.616 1.849 -2.392 1.00 64.56 178 TRP A O 1
ATOM 1305 N N . GLY A 1 179 ? 9.484 0.122 -3.547 1.00 55.62 179 GLY A N 1
ATOM 1306 C CA . GLY A 1 179 ? 10.817 0.206 -2.948 1.00 55.62 179 GLY A CA 1
ATOM 1307 C C . GLY A 1 179 ? 11.020 -0.720 -1.745 1.00 55.62 179 GLY A C 1
ATOM 1308 O O . GLY A 1 179 ? 11.684 -0.314 -0.793 1.00 55.62 179 GLY A O 1
ATOM 1309 N N . MET A 1 180 ? 10.486 -1.949 -1.803 1.00 47.78 180 MET A N 1
ATOM 1310 C CA . MET A 1 180 ? 10.699 -3.082 -0.876 1.00 47.78 180 MET A CA 1
ATOM 1311 C C . MET A 1 180 ? 12.083 -3.098 -0.207 1.00 47.78 180 MET A C 1
ATOM 1313 O O . MET A 1 180 ? 13.046 -3.556 -0.819 1.00 47.78 180 MET A O 1
ATOM 1317 N N . GLY A 1 181 ? 12.221 -2.555 1.008 1.00 50.09 181 GLY A N 1
ATOM 1318 C CA . GLY A 1 181 ? 13.479 -2.463 1.773 1.00 50.09 181 GLY A CA 1
ATOM 1319 C C . GLY A 1 181 ? 13.946 -1.051 2.169 1.00 50.09 181 GLY A C 1
ATOM 1320 O O . GLY A 1 181 ? 14.841 -0.939 2.999 1.00 50.09 181 GLY A O 1
ATOM 1321 N N . TYR A 1 182 ? 13.327 0.017 1.646 1.00 48.31 182 TYR A N 1
ATOM 1322 C CA . TYR A 1 182 ? 13.288 1.317 2.348 1.00 48.31 182 TYR A CA 1
ATOM 1323 C C . TYR A 1 182 ? 12.229 1.297 3.452 1.00 48.31 182 TYR A C 1
ATOM 1325 O O . TYR A 1 182 ? 12.442 1.763 4.570 1.00 48.31 182 TYR A O 1
ATOM 1333 N N . TRP A 1 183 ? 11.081 0.719 3.109 1.00 55.75 183 TRP A N 1
ATOM 1334 C CA . TRP A 1 183 ? 9.987 0.456 4.025 1.00 55.75 183 TRP A CA 1
ATOM 1335 C C . TRP A 1 183 ? 10.360 -0.714 4.921 1.00 55.75 183 TRP A C 1
ATOM 1337 O O . TRP A 1 183 ? 11.047 -1.640 4.482 1.00 55.75 183 TRP A O 1
ATOM 1347 N N . GLN A 1 184 ? 9.969 -0.620 6.191 1.00 61.28 184 GLN A N 1
ATOM 1348 C CA . GLN A 1 184 ? 10.403 -1.553 7.219 1.00 61.28 184 GLN A CA 1
ATOM 1349 C C . GLN A 1 184 ? 10.143 -3.000 6.761 1.00 61.28 184 GLN A C 1
ATOM 1351 O O . GLN A 1 184 ? 9.016 -3.307 6.381 1.00 61.28 184 GLN A O 1
ATOM 1356 N N . PRO A 1 185 ? 11.139 -3.903 6.827 1.00 58.94 185 PRO A N 1
ATOM 1357 C CA . PRO A 1 185 ? 10.950 -5.310 6.461 1.00 58.94 185 PRO A CA 1
ATOM 1358 C C . PRO A 1 185 ? 9.918 -6.017 7.352 1.00 58.94 185 PRO A C 1
ATOM 1360 O O . PRO A 1 185 ? 9.485 -7.128 7.055 1.00 58.94 185 PRO A O 1
ATOM 1363 N N . HIS A 1 186 ? 9.561 -5.399 8.481 1.00 70.94 186 HIS A N 1
ATOM 1364 C CA . HIS A 1 186 ? 8.711 -5.963 9.514 1.00 70.94 186 HIS A CA 1
ATOM 1365 C C . HIS A 1 186 ? 7.618 -4.953 9.859 1.00 70.94 186 HIS A C 1
ATOM 1367 O O . HIS A 1 186 ? 7.889 -3.920 10.475 1.00 70.94 186 HIS A O 1
ATOM 1373 N N . ALA A 1 187 ? 6.378 -5.258 9.479 1.00 80.25 187 ALA A N 1
ATOM 1374 C CA . ALA A 1 187 ? 5.226 -4.481 9.907 1.00 80.25 187 ALA A CA 1
ATOM 1375 C C . ALA A 1 187 ? 5.148 -4.467 11.443 1.00 80.25 187 ALA A C 1
ATOM 1377 O O . ALA A 1 187 ? 5.301 -5.508 12.094 1.00 80.25 187 ALA A O 1
ATOM 1378 N N . THR A 1 188 ? 4.906 -3.291 12.020 1.00 88.00 188 THR A N 1
ATOM 1379 C CA . THR A 1 188 ? 4.714 -3.122 13.462 1.00 88.00 188 THR A CA 1
ATOM 1380 C C . THR A 1 188 ? 3.224 -3.213 13.773 1.00 88.00 188 THR A C 1
ATOM 1382 O O . THR A 1 188 ? 2.413 -2.476 13.209 1.00 88.00 188 THR A O 1
ATOM 1385 N N . LEU A 1 189 ? 2.859 -4.095 14.702 1.00 91.25 189 LEU A N 1
ATOM 1386 C CA . LEU A 1 189 ? 1.496 -4.183 15.211 1.00 91.25 189 LEU A CA 1
ATOM 1387 C C . LEU A 1 189 ? 1.367 -3.286 16.443 1.00 91.25 189 LEU A C 1
ATOM 1389 O O . LEU A 1 189 ? 2.025 -3.515 17.456 1.00 91.25 189 LEU A O 1
ATOM 1393 N N . VAL A 1 190 ? 0.534 -2.252 16.367 1.00 93.69 190 VAL A N 1
ATOM 1394 C CA . VAL A 1 190 ? 0.390 -1.257 17.438 1.00 93.69 190 VAL A CA 1
ATOM 1395 C C . VAL A 1 190 ? -1.020 -1.316 18.008 1.00 93.69 190 VAL A C 1
ATOM 1397 O O . VAL A 1 190 ? -1.990 -1.007 17.322 1.00 93.69 190 VAL A O 1
ATOM 1400 N N . PHE A 1 191 ? -1.129 -1.682 19.278 1.00 94.69 191 PHE A N 1
ATOM 1401 C CA . PHE A 1 191 ? -2.346 -1.620 20.076 1.00 94.69 191 PHE A CA 1
ATOM 1402 C C . PHE A 1 191 ? -2.388 -0.286 20.813 1.00 94.69 191 PHE A C 1
ATOM 1404 O O . PHE A 1 191 ? -1.456 0.059 21.535 1.00 94.69 191 PHE A O 1
ATOM 1411 N N . VAL A 1 192 ? -3.459 0.478 20.625 1.00 95.44 192 VAL A N 1
ATOM 1412 C CA . VAL A 1 192 ? -3.608 1.826 21.169 1.00 95.44 192 VAL A CA 1
ATOM 1413 C C . VAL A 1 192 ? -4.842 1.906 22.061 1.00 95.44 192 VAL A C 1
ATOM 1415 O O . VAL A 1 192 ? -5.963 1.603 21.646 1.00 95.44 192 VAL A O 1
ATOM 1418 N N . ASP A 1 193 ? -4.629 2.345 23.298 1.00 96.19 193 ASP A N 1
ATOM 1419 C CA . ASP A 1 193 ? -5.657 2.638 24.293 1.00 96.19 193 ASP A CA 1
ATOM 1420 C C . ASP A 1 193 ? -5.665 4.149 24.584 1.00 96.19 193 ASP A C 1
ATOM 1422 O O . ASP A 1 193 ? -4.974 4.616 25.501 1.00 96.19 193 ASP A O 1
ATOM 1426 N N . PRO A 1 194 ? -6.393 4.936 23.770 1.00 95.81 194 PRO A N 1
ATOM 1427 C CA . PRO A 1 194 ? -6.362 6.389 23.849 1.00 95.81 194 PRO A CA 1
ATOM 1428 C C . PRO A 1 194 ? -7.029 6.891 25.134 1.00 95.81 194 PRO A C 1
ATOM 1430 O O . PRO A 1 194 ? -8.124 6.457 25.512 1.00 95.81 194 PRO A O 1
ATOM 1433 N N . ARG A 1 195 ? -6.366 7.827 25.818 1.00 95.75 195 ARG A N 1
ATOM 1434 C CA . ARG A 1 195 ? -6.810 8.402 27.092 1.00 95.75 195 ARG A CA 1
ATOM 1435 C C . ARG A 1 195 ? -6.932 9.919 27.025 1.00 95.75 195 ARG A C 1
ATOM 1437 O O . ARG A 1 195 ? -6.144 10.596 26.374 1.00 95.75 195 ARG A O 1
ATOM 1444 N N . THR A 1 196 ? -7.892 10.463 27.763 1.00 94.88 196 THR A N 1
ATOM 1445 C CA . THR A 1 196 ? -7.989 11.905 28.012 1.00 94.88 196 THR A CA 1
ATOM 1446 C C . THR A 1 196 ? -6.907 12.352 28.999 1.00 94.88 196 THR A C 1
ATOM 1448 O O . THR A 1 196 ? -6.324 11.537 29.717 1.00 94.88 196 THR A O 1
ATOM 1451 N N . ALA A 1 197 ? -6.692 13.666 29.125 1.00 91.69 197 ALA A N 1
ATOM 1452 C CA . ALA A 1 197 ? -5.789 14.228 30.137 1.00 91.69 197 ALA A CA 1
ATOM 1453 C C . ALA A 1 197 ? -6.169 13.839 31.583 1.00 91.69 197 ALA A C 1
ATOM 1455 O O . ALA A 1 197 ? -5.308 13.781 32.455 1.00 91.69 197 ALA A O 1
ATOM 1456 N N . SER A 1 198 ? -7.447 13.534 31.839 1.00 93.50 198 SER A N 1
ATOM 1457 C CA . SER A 1 198 ? -7.942 13.047 33.134 1.00 93.50 198 SER A CA 1
ATOM 1458 C C . SER A 1 198 ? -7.798 11.529 33.332 1.00 93.50 198 SER A C 1
ATOM 1460 O O . SER A 1 198 ? -8.231 11.008 34.357 1.00 93.50 198 SER A O 1
ATOM 1462 N N . GLY A 1 199 ? -7.231 10.801 32.363 1.00 91.88 199 GLY A N 1
ATOM 1463 C CA . GLY A 1 199 ? -7.075 9.342 32.397 1.00 91.88 199 GLY A CA 1
ATOM 1464 C C . GLY A 1 199 ? -8.318 8.545 31.969 1.00 91.88 199 GLY A C 1
ATOM 1465 O O . GLY A 1 199 ? -8.279 7.310 31.941 1.00 91.88 199 GLY A O 1
ATOM 1466 N N . GLY A 1 200 ? -9.411 9.227 31.604 1.00 95.38 200 GLY A N 1
ATOM 1467 C CA . GLY A 1 200 ? -10.598 8.614 30.999 1.00 95.38 200 GLY A CA 1
ATOM 1468 C C . GLY A 1 200 ? -10.303 8.049 29.608 1.00 95.38 200 GLY A C 1
ATOM 1469 O O . GLY A 1 200 ? -9.243 8.308 29.050 1.00 95.38 200 GLY A O 1
ATOM 1470 N N . ARG A 1 201 ? -11.212 7.250 29.039 1.00 95.38 201 ARG A N 1
ATOM 1471 C CA . ARG A 1 201 ? -11.063 6.769 27.651 1.00 95.38 201 ARG A CA 1
ATOM 1472 C C . ARG A 1 201 ? -11.390 7.887 26.665 1.00 95.38 201 ARG A C 1
ATOM 1474 O O . ARG A 1 201 ? -12.395 8.570 26.844 1.00 95.38 201 ARG A O 1
ATOM 1481 N N . ASP A 1 202 ? -10.574 8.026 25.627 1.00 95.62 202 ASP A N 1
ATOM 1482 C CA . ASP A 1 202 ? -10.817 8.918 24.488 1.00 95.62 202 ASP A CA 1
ATOM 1483 C C . ASP A 1 202 ? -11.221 8.102 23.248 1.00 95.62 202 ASP A C 1
ATOM 1485 O O . ASP A 1 202 ? -10.463 7.930 22.295 1.00 95.62 202 ASP A O 1
ATOM 1489 N N . GLY A 1 203 ? -12.430 7.539 23.299 1.00 96.81 203 GLY A N 1
ATOM 1490 C CA . GLY A 1 203 ? -12.961 6.664 22.254 1.00 96.81 203 GLY A CA 1
ATOM 1491 C C . GLY A 1 203 ? -12.602 5.187 22.437 1.00 96.81 203 GLY A C 1
ATOM 1492 O O . GLY A 1 203 ? -12.337 4.714 23.547 1.00 96.81 203 GLY A O 1
ATOM 1493 N N . HIS A 1 204 ? -12.673 4.445 21.336 1.00 97.88 204 HIS A N 1
ATOM 1494 C CA . HIS A 1 204 ? -12.395 3.015 21.284 1.00 97.88 204 HIS A CA 1
ATOM 1495 C C . HIS A 1 204 ? -10.895 2.711 21.323 1.00 97.88 204 HIS A C 1
ATOM 1497 O O . HIS A 1 204 ? -10.086 3.422 20.725 1.00 97.88 204 HIS A O 1
ATOM 1503 N N . ARG A 1 205 ? -10.543 1.595 21.975 1.00 97.44 205 ARG A N 1
ATOM 1504 C CA . ARG A 1 205 ? -9.260 0.911 21.745 1.00 97.44 205 ARG A CA 1
ATOM 1505 C C . ARG A 1 205 ? -9.198 0.423 20.307 1.00 97.44 205 ARG A C 1
ATOM 1507 O O . ARG A 1 205 ? -10.213 -0.024 19.768 1.00 97.44 205 ARG A O 1
ATOM 1514 N N . TYR A 1 206 ? -8.009 0.431 19.724 1.00 97.75 206 TYR A N 1
ATOM 1515 C CA . TYR A 1 206 ? -7.801 -0.100 18.384 1.00 97.75 206 TYR A CA 1
ATOM 1516 C C . TYR A 1 206 ? -6.412 -0.700 18.207 1.00 97.75 206 TYR A C 1
ATOM 1518 O O . TYR A 1 206 ? -5.491 -0.401 18.960 1.00 97.75 206 TYR A O 1
ATOM 1526 N N . ALA A 1 207 ? -6.284 -1.561 17.209 1.00 96.12 207 ALA A N 1
ATOM 1527 C CA . ALA A 1 207 ? -5.037 -2.117 16.727 1.00 96.12 207 ALA A CA 1
ATOM 1528 C C . ALA A 1 207 ? -4.806 -1.617 15.300 1.00 96.12 207 ALA A C 1
ATOM 1530 O O . ALA A 1 207 ? -5.754 -1.477 14.526 1.00 96.12 207 ALA A O 1
ATOM 1531 N N . GLN A 1 208 ? -3.556 -1.358 14.949 1.00 95.00 208 GLN A N 1
ATOM 1532 C CA . GLN A 1 208 ? -3.152 -0.990 13.596 1.00 95.00 208 GLN A CA 1
ATOM 1533 C C . GLN A 1 208 ? -1.942 -1.814 13.172 1.00 95.00 208 GLN A C 1
ATOM 1535 O O . GLN A 1 208 ? -1.048 -2.075 13.980 1.00 95.00 208 GLN A O 1
ATOM 1540 N N . LEU A 1 209 ? -1.911 -2.179 11.897 1.00 92.06 209 LEU A N 1
ATOM 1541 C CA . LEU A 1 209 ? -0.705 -2.652 11.239 1.00 92.06 209 LEU A CA 1
ATOM 1542 C C . LEU A 1 209 ? -0.072 -1.453 10.536 1.00 92.06 209 LEU A C 1
ATOM 1544 O O . LEU A 1 209 ? -0.748 -0.739 9.793 1.00 92.06 209 LEU A O 1
ATOM 1548 N N . SER A 1 210 ? 1.185 -1.186 10.866 1.00 85.31 210 SER A N 1
ATOM 1549 C CA . SER A 1 210 ? 1.831 0.093 10.602 1.00 85.31 210 SER A CA 1
ATOM 1550 C C . SER A 1 210 ? 3.261 -0.119 10.137 1.00 85.31 210 SER A C 1
ATOM 1552 O O . SER A 1 210 ? 3.969 -0.967 10.687 1.00 85.31 210 SER A O 1
ATOM 1554 N N . ASP A 1 211 ? 3.712 0.691 9.186 1.00 80.94 211 ASP A N 1
ATOM 1555 C CA . ASP A 1 211 ? 5.139 0.777 8.870 1.00 80.94 211 ASP A CA 1
ATOM 1556 C C . ASP A 1 211 ? 5.859 1.752 9.798 1.00 80.94 211 ASP A C 1
ATOM 1558 O O . ASP A 1 211 ? 5.252 2.551 10.523 1.00 80.94 211 ASP A O 1
ATOM 1562 N N . LEU A 1 212 ? 7.190 1.701 9.766 1.00 77.81 212 LEU A N 1
ATOM 1563 C CA . LEU A 1 212 ? 8.016 2.629 10.518 1.00 77.81 212 LEU A CA 1
ATOM 1564 C C . LEU A 1 212 ? 7.677 4.074 10.172 1.00 77.81 212 LEU A C 1
ATOM 1566 O O . LEU A 1 212 ? 7.811 4.498 9.029 1.00 77.81 212 LEU A O 1
ATOM 1570 N N . GLY A 1 213 ? 7.314 4.848 11.188 1.00 72.69 213 GLY A N 1
ATOM 1571 C CA . GLY A 1 213 ? 7.071 6.274 11.015 1.00 72.69 213 GLY A CA 1
ATOM 1572 C C . GLY A 1 213 ? 5.686 6.610 10.463 1.00 72.69 213 GLY A C 1
ATOM 1573 O O . GLY A 1 213 ? 5.397 7.794 10.280 1.00 72.69 213 GLY A O 1
ATOM 1574 N N . GLU A 1 214 ? 4.810 5.615 10.290 1.00 78.94 214 GLU A N 1
ATOM 1575 C CA . GLU A 1 214 ? 3.363 5.817 10.287 1.00 78.94 214 GLU A CA 1
ATOM 1576 C C . GLU A 1 214 ? 2.889 5.952 11.742 1.00 78.94 214 GLU A C 1
ATOM 1578 O O . GLU A 1 214 ? 2.859 4.999 12.513 1.00 78.94 214 GLU A O 1
ATOM 1583 N N . LEU A 1 215 ? 2.599 7.179 12.170 1.00 73.31 215 LEU A N 1
ATOM 1584 C CA . LEU A 1 215 ? 2.430 7.510 13.598 1.00 73.31 215 LEU A CA 1
ATOM 1585 C C . LEU A 1 215 ? 0.977 7.566 14.057 1.00 73.31 215 LEU A C 1
ATOM 1587 O O . LEU A 1 215 ? 0.676 7.692 15.246 1.00 73.31 215 LEU A O 1
ATOM 1591 N N . TRP A 1 216 ? 0.064 7.527 13.104 1.00 83.38 216 TRP A N 1
ATOM 1592 C CA . TRP A 1 216 ? -1.372 7.481 13.346 1.00 83.38 216 TRP A CA 1
ATOM 1593 C C . TRP A 1 216 ? -1.890 6.101 13.001 1.00 83.38 216 TRP A C 1
ATOM 1595 O O . TRP A 1 216 ? -1.082 5.237 12.672 1.00 83.38 216 TRP A O 1
ATOM 1605 N N . ALA A 1 217 ? -3.209 5.907 13.090 1.00 79.12 217 ALA A N 1
ATOM 1606 C CA . ALA A 1 217 ? -3.853 4.731 12.515 1.00 79.12 217 ALA A CA 1
ATOM 1607 C C . ALA A 1 217 ? -3.314 4.541 11.103 1.00 79.12 217 ALA A C 1
ATOM 1609 O O . ALA A 1 217 ? -3.603 5.376 10.248 1.00 79.12 217 ALA A O 1
ATOM 1610 N N . GLY A 1 218 ? -2.437 3.543 10.944 1.00 80.31 218 GLY A N 1
ATOM 1611 C CA . GLY A 1 218 ? -1.646 3.319 9.740 1.00 80.31 218 GLY A CA 1
ATOM 1612 C C . GLY A 1 218 ? -2.537 2.988 8.553 1.00 80.31 218 GLY A C 1
ATOM 1613 O O . GLY A 1 218 ? -3.724 3.321 8.509 1.00 80.31 218 GLY A O 1
ATOM 1614 N N . THR A 1 219 ? -2.003 2.296 7.559 1.00 88.44 219 THR A N 1
ATOM 1615 C CA . THR A 1 219 ? -2.842 1.939 6.407 1.00 88.44 219 THR A CA 1
ATOM 1616 C C . THR A 1 219 ? -3.984 0.987 6.765 1.00 88.44 219 THR A C 1
ATOM 1618 O O . THR A 1 219 ? -5.019 1.020 6.097 1.00 88.44 219 THR A O 1
ATOM 1621 N N . THR A 1 220 ? -3.834 0.177 7.817 1.00 95.19 220 THR A N 1
ATOM 1622 C CA . THR A 1 220 ? -4.784 -0.876 8.200 1.00 95.19 220 THR A CA 1
ATOM 1623 C C . THR A 1 220 ? -5.033 -0.880 9.701 1.00 95.19 220 THR A C 1
ATOM 1625 O O . THR A 1 220 ? -4.086 -0.878 10.486 1.00 95.19 220 THR A O 1
ATOM 1628 N N . GLY A 1 221 ? -6.296 -0.949 10.126 1.00 96.81 221 GLY A N 1
ATOM 1629 C CA . GLY A 1 221 ? -6.615 -1.089 11.543 1.00 96.81 221 GLY A CA 1
ATOM 1630 C C . GLY A 1 221 ? -7.994 -1.659 11.836 1.00 96.81 221 GLY A C 1
ATOM 1631 O O . GLY A 1 221 ? -8.864 -1.718 10.970 1.00 96.81 221 GLY A O 1
ATOM 1632 N N . VAL A 1 222 ? -8.174 -2.075 13.086 1.00 98.25 222 VAL A N 1
ATOM 1633 C CA . VAL A 1 222 ? -9.427 -2.596 13.637 1.00 98.25 222 VAL A CA 1
ATOM 1634 C C . VAL A 1 222 ? -9.629 -2.082 15.055 1.00 98.25 222 VAL A C 1
ATOM 1636 O O . VAL A 1 222 ? -8.670 -1.985 15.819 1.00 98.25 222 VAL A O 1
ATOM 1639 N N . ASN A 1 223 ? -10.858 -1.736 15.432 1.00 98.38 223 ASN A N 1
ATOM 1640 C CA . ASN A 1 223 ? -11.165 -1.312 16.798 1.00 98.38 223 ASN A CA 1
ATOM 1641 C C . ASN A 1 223 ? -11.846 -2.405 17.629 1.00 98.38 223 ASN A C 1
ATOM 1643 O O . ASN A 1 223 ? -12.248 -3.445 17.118 1.00 98.38 223 ASN A O 1
ATOM 1647 N N . GLU A 1 224 ? -12.013 -2.160 18.927 1.00 97.62 224 GLU A N 1
ATOM 1648 C CA . GLU A 1 224 ? -12.641 -3.117 19.852 1.00 97.62 224 GLU A CA 1
ATOM 1649 C C . GLU A 1 224 ? -14.122 -3.414 19.550 1.00 97.62 224 GLU A C 1
ATOM 1651 O O . GLU A 1 224 ? -14.691 -4.337 20.122 1.00 97.62 224 GLU A O 1
ATOM 1656 N N . ARG A 1 225 ? -14.763 -2.621 18.680 1.00 98.06 225 ARG A N 1
ATOM 1657 C CA . ARG A 1 225 ? -16.114 -2.881 18.161 1.00 98.06 225 ARG A CA 1
ATOM 1658 C C . ARG A 1 225 ? -16.095 -3.740 16.895 1.00 98.06 225 ARG A C 1
ATOM 1660 O O . ARG A 1 225 ? -17.154 -4.036 16.361 1.00 98.06 225 ARG A O 1
ATOM 1667 N N . GLY A 1 226 ? -14.914 -4.116 16.406 1.00 98.06 226 GLY A N 1
ATOM 1668 C CA . GLY A 1 226 ? -14.726 -4.881 15.180 1.00 98.06 226 GLY A CA 1
ATOM 1669 C C . GLY A 1 226 ? -14.939 -4.086 13.894 1.00 98.06 226 GLY A C 1
ATOM 1670 O O . GLY A 1 226 ? -15.069 -4.698 12.837 1.00 98.06 226 GLY A O 1
ATOM 1671 N N . LEU A 1 227 ? -14.946 -2.748 13.954 1.00 98.62 227 LEU A N 1
ATOM 1672 C CA . LEU A 1 227 ? -14.838 -1.930 12.749 1.00 98.62 227 LEU A CA 1
ATOM 1673 C C . LEU A 1 227 ? -13.416 -2.062 12.203 1.00 98.62 227 LEU A C 1
ATOM 1675 O O . LEU A 1 227 ? -12.461 -1.695 12.890 1.00 98.62 227 LEU A O 1
ATOM 1679 N N . VAL A 1 228 ? -13.293 -2.543 10.972 1.00 98.62 228 VAL A N 1
ATOM 1680 C CA . VAL A 1 228 ? -12.034 -2.648 10.231 1.00 98.62 228 VAL A CA 1
ATOM 1681 C C . VAL A 1 228 ? -11.983 -1.550 9.174 1.00 98.62 228 VAL A C 1
ATOM 1683 O O . VAL A 1 228 ? -12.980 -1.300 8.495 1.00 98.62 228 VAL A O 1
ATOM 1686 N N . VAL A 1 229 ? -10.827 -0.905 9.021 1.00 98.38 229 VAL A N 1
ATOM 1687 C CA . VAL A 1 229 ? -10.582 0.138 8.018 1.00 98.38 229 VAL A CA 1
ATOM 1688 C C . VAL A 1 229 ? -9.260 -0.139 7.314 1.00 98.38 229 VAL A C 1
ATOM 1690 O O . VAL A 1 229 ? -8.231 -0.318 7.970 1.00 98.38 229 VAL A O 1
ATOM 1693 N N . THR A 1 230 ? -9.274 -0.114 5.983 1.00 97.44 230 THR A N 1
ATOM 1694 C CA . THR A 1 230 ? -8.061 -0.141 5.163 1.00 97.44 230 THR A CA 1
ATOM 1695 C C . THR A 1 230 ? -8.083 0.946 4.088 1.00 97.44 230 THR A C 1
ATOM 1697 O O . THR A 1 230 ? -9.113 1.213 3.475 1.00 97.44 230 THR A O 1
ATOM 1700 N N . THR A 1 231 ? -6.952 1.624 3.891 1.00 95.31 231 THR A N 1
ATOM 1701 C CA . THR A 1 231 ? -6.775 2.744 2.950 1.00 95.31 231 THR A CA 1
ATOM 1702 C C . THR A 1 231 ? -6.233 2.332 1.583 1.00 95.31 231 THR A C 1
ATOM 1704 O O . THR A 1 231 ? -5.401 1.442 1.471 1.00 95.31 231 THR A O 1
ATOM 1707 N N . HIS A 1 232 ? -6.609 3.049 0.532 1.00 94.19 232 HIS A N 1
ATOM 1708 C CA . HIS A 1 232 ? -6.058 2.909 -0.813 1.00 94.19 232 HIS A CA 1
ATOM 1709 C C . HIS A 1 232 ? -5.660 4.286 -1.329 1.00 94.19 232 HIS A C 1
ATOM 1711 O O . HIS A 1 232 ? -6.458 5.222 -1.281 1.00 94.19 232 HIS A O 1
ATOM 1717 N N . LEU A 1 233 ? -4.415 4.417 -1.783 1.00 90.50 233 LEU A N 1
ATOM 1718 C CA . LEU A 1 233 ? -3.890 5.673 -2.304 1.00 90.50 233 LEU A CA 1
ATOM 1719 C C . LEU A 1 233 ? -4.386 5.900 -3.735 1.00 90.50 233 LEU A C 1
ATOM 1721 O O . LEU A 1 233 ? -4.310 4.982 -4.554 1.00 90.50 233 LEU A O 1
ATOM 1725 N N . HIS A 1 234 ? -4.818 7.125 -4.045 1.00 89.94 234 HIS A N 1
ATOM 1726 C CA . HIS A 1 234 ? -5.160 7.558 -5.400 1.00 89.94 234 HIS A CA 1
ATOM 1727 C C . HIS A 1 234 ? -4.401 8.828 -5.762 1.00 89.94 234 HIS A C 1
ATOM 1729 O O . HIS A 1 234 ? -4.120 9.687 -4.927 1.00 89.94 234 HIS A O 1
ATOM 1735 N N . VAL A 1 235 ? -4.132 8.997 -7.050 1.00 84.75 235 VAL A N 1
ATOM 1736 C CA . VAL A 1 235 ? -3.624 10.257 -7.586 1.00 84.75 235 VAL A CA 1
ATOM 1737 C C . VAL A 1 235 ? -4.738 10.872 -8.412 1.00 84.75 235 VAL A C 1
ATOM 1739 O O . VAL A 1 235 ? -5.236 10.241 -9.338 1.00 84.75 235 VAL A O 1
ATOM 1742 N N . SER A 1 236 ? -5.159 12.096 -8.099 1.00 84.38 236 SER A N 1
ATOM 1743 C CA . SER A 1 236 ? -6.224 12.764 -8.852 1.00 84.38 236 SER A CA 1
ATOM 1744 C C . SER A 1 236 ? -5.891 14.211 -9.182 1.00 84.38 236 SER A C 1
ATOM 1746 O O . SER A 1 236 ? -4.977 14.812 -8.621 1.00 84.38 236 SER A O 1
ATOM 1748 N N . ARG A 1 237 ? -6.645 14.778 -10.126 1.00 80.50 237 ARG A N 1
ATOM 1749 C CA . ARG A 1 237 ? -6.579 16.201 -10.495 1.00 80.50 237 ARG A CA 1
ATOM 1750 C C . ARG A 1 237 ? -7.123 17.122 -9.406 1.00 80.50 237 ARG A C 1
ATOM 1752 O O . ARG A 1 237 ? -6.943 18.337 -9.508 1.00 80.50 237 ARG A O 1
ATOM 1759 N N . ASP A 1 238 ? -7.819 16.564 -8.420 1.00 79.94 238 ASP A N 1
ATOM 1760 C CA . ASP A 1 238 ? -8.369 17.299 -7.294 1.00 79.94 238 ASP A CA 1
ATOM 1761 C C . ASP A 1 238 ? -7.314 17.374 -6.190 1.00 79.94 238 ASP A C 1
ATOM 1763 O O . ASP A 1 238 ? -6.989 16.385 -5.535 1.00 79.94 238 ASP A O 1
ATOM 1767 N N . VAL A 1 239 ? -6.798 18.578 -5.966 1.00 70.62 239 VAL A N 1
ATOM 1768 C CA . VAL A 1 239 ? -5.867 18.872 -4.877 1.00 70.62 239 VAL A CA 1
ATOM 1769 C C . VAL A 1 239 ? -6.456 19.937 -3.971 1.00 70.62 239 VAL A C 1
ATOM 1771 O O . VAL A 1 239 ? -7.105 20.880 -4.422 1.00 70.62 239 VAL A O 1
ATOM 1774 N N . ALA A 1 240 ? -6.219 19.827 -2.670 1.00 66.44 240 ALA A N 1
ATOM 1775 C CA . ALA A 1 240 ? -6.465 20.923 -1.743 1.00 66.44 240 ALA A CA 1
ATOM 1776 C C . ALA A 1 240 ? -5.148 21.605 -1.380 1.00 66.44 240 ALA A C 1
ATOM 1778 O O . ALA A 1 240 ? -4.514 21.222 -0.399 1.00 66.44 240 ALA A O 1
ATOM 1779 N N . PRO A 1 241 ? -4.689 22.608 -2.143 1.00 58.44 241 PRO A N 1
ATOM 1780 C CA . PRO A 1 241 ? -3.690 23.501 -1.608 1.00 58.44 241 PRO A CA 1
ATOM 1781 C C . PRO A 1 241 ? -4.367 24.478 -0.645 1.00 58.44 241 PRO A C 1
ATOM 1783 O O . PRO A 1 241 ? -5.407 25.064 -0.952 1.00 58.44 241 PRO A O 1
ATOM 1786 N N . LEU A 1 242 ? -3.715 24.634 0.505 1.00 52.47 242 LEU A N 1
ATOM 1787 C CA . LEU A 1 242 ? -3.831 25.695 1.505 1.00 52.47 242 LEU A CA 1
ATOM 1788 C C . LEU A 1 242 ? -4.784 26.836 1.066 1.00 52.47 242 LEU A C 1
ATOM 1790 O O . LEU A 1 242 ? -4.403 27.663 0.239 1.00 52.47 242 LEU A O 1
ATOM 1794 N N . ASP A 1 243 ? -5.999 26.873 1.631 1.00 50.53 243 ASP A N 1
ATOM 1795 C CA . ASP A 1 243 ? -7.083 27.862 1.413 1.00 50.53 243 ASP A CA 1
ATOM 1796 C C . ASP A 1 243 ? -8.158 27.530 0.342 1.00 50.53 243 ASP A C 1
ATOM 1798 O O . ASP A 1 243 ? -8.943 28.410 -0.051 1.00 50.53 243 ASP A O 1
ATOM 1802 N N . GLY A 1 244 ? -8.275 26.282 -0.128 1.00 53.72 244 GLY A N 1
ATOM 1803 C CA . GLY A 1 244 ? -9.416 25.847 -0.949 1.00 53.72 244 GLY A CA 1
ATOM 1804 C C . GLY A 1 244 ? -9.221 24.518 -1.680 1.00 53.72 244 GLY A C 1
ATOM 1805 O O . GLY A 1 244 ? -8.191 23.870 -1.568 1.00 53.72 244 GLY A O 1
ATOM 1806 N N . ALA A 1 245 ? -10.232 24.067 -2.428 1.00 55.38 245 ALA A N 1
ATOM 1807 C CA . ALA A 1 245 ? -10.052 22.988 -3.406 1.00 55.38 245 ALA A CA 1
ATOM 1808 C C . ALA A 1 245 ? -9.634 23.613 -4.738 1.00 55.38 245 ALA A C 1
ATOM 1810 O O . ALA A 1 245 ? -10.297 24.538 -5.220 1.00 55.38 245 ALA A O 1
ATOM 1811 N N . LEU A 1 246 ? -8.553 23.116 -5.333 1.00 56.84 246 LEU A N 1
ATOM 1812 C CA . LEU A 1 246 ? -8.203 23.385 -6.719 1.00 56.84 246 LEU A CA 1
ATOM 1813 C C . LEU A 1 246 ? -8.405 22.106 -7.528 1.00 56.84 246 LEU A C 1
ATOM 1815 O O . LEU A 1 246 ? -7.952 21.031 -7.147 1.00 56.84 246 LEU A O 1
ATOM 1819 N N . THR A 1 247 ? -9.046 22.245 -8.678 1.00 56.38 247 THR A N 1
ATOM 1820 C CA . THR A 1 247 ? -9.072 21.181 -9.680 1.00 56.38 247 THR A CA 1
ATOM 1821 C C . THR A 1 247 ? -8.171 21.605 -10.827 1.00 56.38 247 THR A C 1
ATOM 1823 O O . THR A 1 247 ? -8.266 22.739 -11.314 1.00 56.38 247 THR A O 1
ATOM 1826 N N . LEU A 1 248 ? -7.282 20.706 -11.245 1.00 50.78 248 LEU A N 1
ATOM 1827 C CA . LEU A 1 248 ? -6.477 20.897 -12.439 1.00 50.78 248 LEU A CA 1
ATOM 1828 C C . LEU A 1 248 ? -7.343 20.670 -13.685 1.00 50.78 248 LEU A C 1
ATOM 1830 O O . LEU A 1 248 ? -7.826 19.562 -13.925 1.00 50.78 248 LEU A O 1
ATOM 1834 N N . SER A 1 249 ? -7.555 21.721 -14.477 1.00 56.97 249 SER A N 1
ATOM 1835 C CA . SER A 1 249 ? -8.243 21.600 -15.767 1.00 56.97 249 SER A CA 1
ATOM 1836 C C . SER A 1 249 ? -7.413 20.786 -16.768 1.00 56.97 249 SER A C 1
ATOM 1838 O O . SER A 1 249 ? -6.201 20.633 -16.622 1.00 56.97 249 SER A O 1
ATOM 1840 N N . SER A 1 250 ? -8.052 20.309 -17.838 1.00 55.12 250 SER A N 1
ATOM 1841 C CA . SER A 1 250 ? -7.376 19.624 -18.952 1.00 55.12 250 SER A CA 1
ATOM 1842 C C . SER A 1 250 ? -6.331 20.491 -19.669 1.00 55.12 250 SER A C 1
ATOM 1844 O O . SER A 1 250 ? -5.449 19.955 -20.328 1.00 55.12 250 SER A O 1
ATOM 1846 N N . LEU A 1 251 ? -6.406 21.817 -19.515 1.00 50.16 251 LEU A N 1
ATOM 1847 C CA . LEU A 1 251 ? -5.428 22.783 -20.027 1.00 50.16 251 LEU A CA 1
ATOM 1848 C C . LEU A 1 251 ? -4.246 23.023 -19.070 1.00 50.16 251 LEU A C 1
ATOM 1850 O O . LEU A 1 251 ? -3.429 23.901 -19.328 1.00 50.16 251 LEU A O 1
ATOM 1854 N N . GLY A 1 252 ? -4.164 22.304 -17.945 1.00 54.03 252 GLY A N 1
ATOM 1855 C CA . GLY A 1 252 ? -3.099 22.490 -16.955 1.00 54.03 252 GLY A CA 1
ATOM 1856 C C . GLY A 1 252 ? -3.269 23.728 -16.063 1.00 54.03 252 GLY A C 1
ATOM 1857 O O . GLY A 1 252 ? -2.367 24.063 -15.305 1.00 54.03 252 GLY A O 1
ATOM 1858 N N . LEU A 1 253 ? -4.419 24.408 -16.112 1.00 55.12 253 LEU A N 1
ATOM 1859 C CA . LEU A 1 253 ? -4.720 25.557 -15.251 1.00 55.12 253 LEU A CA 1
ATOM 1860 C C . LEU A 1 253 ? -5.509 25.120 -14.014 1.00 55.12 253 LEU A C 1
ATOM 1862 O O . 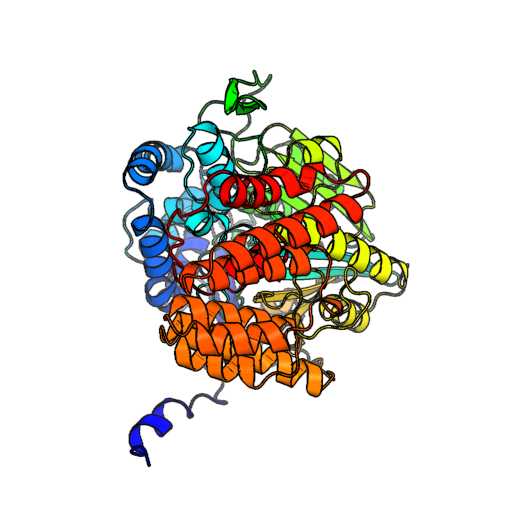LEU A 1 253 ? -6.493 24.386 -14.142 1.00 55.12 253 LEU A O 1
ATOM 1866 N N . PHE A 1 254 ? -5.131 25.613 -12.834 1.00 57.88 254 PHE A N 1
ATOM 1867 C CA . PHE A 1 254 ? -5.925 25.431 -11.621 1.00 57.88 254 PHE A CA 1
ATOM 1868 C C . PHE A 1 254 ? -7.138 26.359 -11.610 1.00 57.88 254 PHE A C 1
ATOM 1870 O O . PHE A 1 254 ? -7.006 27.582 -11.673 1.00 57.88 254 PHE A O 1
ATOM 1877 N N . THR A 1 255 ? -8.325 25.784 -11.438 1.00 59.03 255 THR A N 1
ATOM 1878 C CA . THR A 1 255 ? -9.544 26.545 -11.151 1.00 59.03 255 THR A CA 1
ATOM 1879 C C . THR A 1 255 ? -9.922 26.376 -9.688 1.00 59.03 255 THR A C 1
ATOM 1881 O O . THR A 1 255 ? -10.023 25.249 -9.197 1.00 59.03 255 THR A O 1
ATOM 1884 N N . ARG A 1 256 ? -10.140 27.494 -8.982 1.00 58.09 256 ARG A N 1
ATOM 1885 C CA . ARG A 1 256 ? -10.570 27.472 -7.580 1.00 58.09 256 ARG A CA 1
ATOM 1886 C C . ARG A 1 256 ? -12.018 27.016 -7.495 1.00 58.09 256 ARG A C 1
ATOM 1888 O O . ARG A 1 256 ? -12.914 27.683 -8.009 1.00 58.09 256 ARG A O 1
ATOM 1895 N N . VAL A 1 257 ? -12.252 25.914 -6.799 1.00 55.84 257 VAL A N 1
ATOM 1896 C CA . VAL A 1 257 ? -13.600 25.456 -6.480 1.00 55.84 257 VAL A CA 1
ATOM 1897 C C . VAL A 1 257 ? -14.046 26.223 -5.239 1.00 55.84 257 VAL A C 1
ATOM 1899 O O . VAL A 1 257 ? -13.486 26.061 -4.153 1.00 55.84 257 VAL A O 1
ATOM 1902 N N . LYS A 1 258 ? -15.040 27.109 -5.393 1.00 55.22 258 LYS A N 1
ATOM 1903 C CA . LYS A 1 258 ? -15.710 27.726 -4.241 1.00 55.22 258 LYS A CA 1
ATOM 1904 C C . LYS A 1 258 ? -16.428 26.624 -3.468 1.00 55.22 258 LYS A C 1
ATOM 1906 O O . LYS A 1 258 ? -17.476 26.148 -3.894 1.00 55.22 258 LYS A O 1
ATOM 1911 N N . LEU A 1 259 ? -15.862 26.226 -2.335 1.00 54.56 259 LEU A N 1
ATOM 1912 C CA . LEU A 1 259 ? -16.527 25.320 -1.408 1.00 54.56 259 LEU A CA 1
ATOM 1913 C C . LEU A 1 259 ? -17.515 26.108 -0.547 1.00 54.56 259 LEU A C 1
ATOM 1915 O O . LEU A 1 259 ? -17.208 27.193 -0.057 1.00 54.56 259 LEU A O 1
ATOM 1919 N N . SER A 1 260 ? -18.714 25.559 -0.370 1.00 46.66 260 SER A N 1
ATOM 1920 C CA . SER A 1 260 ? -19.807 26.214 0.352 1.00 46.66 260 SER A CA 1
ATOM 1921 C C . SER A 1 260 ? -19.602 26.261 1.871 1.00 46.66 260 SER A C 1
ATOM 1923 O O . SER A 1 260 ? -20.295 27.027 2.538 1.00 46.66 260 SER A O 1
ATOM 1925 N N . LYS A 1 261 ? -18.664 25.479 2.434 1.00 55.59 261 LYS A N 1
ATOM 1926 C CA . LYS A 1 261 ? -18.324 25.483 3.866 1.00 55.59 261 LYS A CA 1
ATOM 1927 C C . LYS A 1 261 ? -16.835 25.171 4.078 1.00 55.59 261 LYS A C 1
ATOM 1929 O O . LYS A 1 261 ? -16.342 24.225 3.461 1.00 55.59 261 LYS A O 1
ATOM 1934 N N . PRO A 1 262 ? -16.123 25.904 4.953 1.00 54.72 262 PRO A N 1
ATOM 1935 C CA . PRO A 1 262 ? -14.784 25.516 5.379 1.00 54.72 262 PRO A CA 1
ATOM 1936 C C . PRO A 1 262 ? -14.878 24.210 6.179 1.00 54.72 262 PRO A C 1
ATOM 1938 O O . PRO A 1 262 ? -15.561 24.146 7.199 1.00 54.72 262 PRO A O 1
ATOM 1941 N N . ARG A 1 263 ? -14.231 23.152 5.688 1.00 63.56 263 ARG A N 1
ATOM 1942 C CA . ARG A 1 263 ? -13.975 21.920 6.446 1.00 63.56 263 ARG A CA 1
ATOM 1943 C C . ARG A 1 263 ? -12.509 21.917 6.858 1.00 63.56 263 ARG A C 1
ATOM 1945 O O . ARG A 1 263 ? -11.681 22.393 6.082 1.00 63.56 263 ARG A O 1
ATOM 1952 N N . ALA A 1 264 ? -12.208 21.384 8.040 1.00 66.50 264 ALA A N 1
ATOM 1953 C CA . ALA A 1 264 ? -10.829 21.131 8.434 1.00 66.50 264 ALA A CA 1
ATOM 1954 C C . ALA A 1 264 ? -10.218 20.133 7.441 1.00 66.50 264 ALA A C 1
ATOM 1956 O O . ALA A 1 264 ? -10.733 19.029 7.258 1.00 66.50 264 ALA A O 1
ATOM 1957 N N . GLU A 1 265 ? -9.178 20.579 6.750 1.00 72.62 265 GLU A N 1
ATOM 1958 C CA . GLU A 1 265 ? -8.318 19.731 5.935 1.00 72.62 265 GLU A CA 1
ATOM 1959 C C . GLU A 1 265 ? -7.495 18.858 6.881 1.00 72.62 265 GLU A C 1
ATOM 1961 O O . GLU A 1 265 ? -6.863 19.379 7.797 1.00 72.62 265 GLU A O 1
ATOM 1966 N N . VAL A 1 266 ? -7.556 17.542 6.695 1.00 82.44 266 VAL A N 1
ATOM 1967 C CA . VAL A 1 266 ? -6.881 16.567 7.559 1.00 82.44 266 VAL A CA 1
ATOM 1968 C C . VAL A 1 266 ? -6.149 15.530 6.714 1.00 82.44 266 VAL A C 1
ATOM 1970 O O . VAL A 1 266 ? -6.569 15.212 5.599 1.00 82.44 266 VAL A O 1
ATOM 1973 N N . GLY A 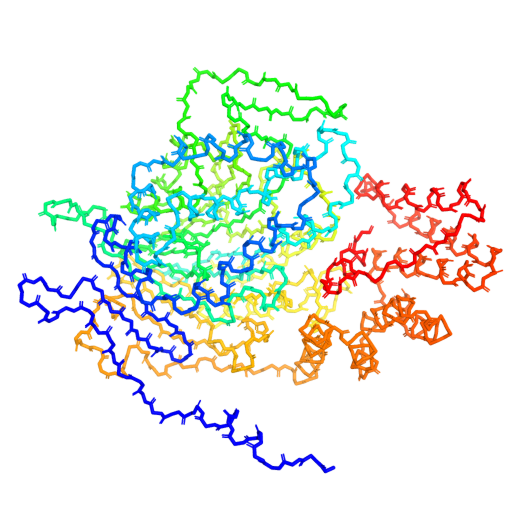1 267 ? -5.055 14.991 7.251 1.00 84.06 267 GLY A N 1
ATOM 1974 C CA . GLY A 1 267 ? -4.382 13.841 6.651 1.00 84.06 267 GLY A CA 1
ATOM 1975 C C . GLY A 1 267 ? -5.240 12.574 6.734 1.00 84.06 267 GLY A C 1
ATOM 1976 O O . GLY A 1 267 ? -6.050 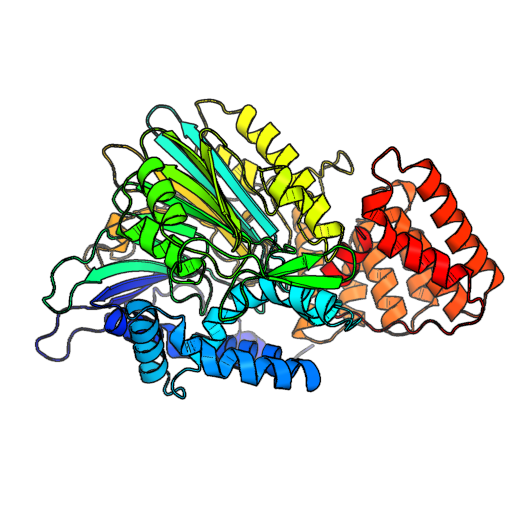12.412 7.649 1.00 84.06 267 GLY A O 1
ATOM 1977 N N . VAL A 1 268 ? -5.043 11.651 5.801 1.00 87.69 268 VAL A N 1
ATOM 1978 C CA . VAL A 1 268 ? -5.786 10.396 5.674 1.00 87.69 268 VAL A CA 1
ATOM 1979 C C . VAL A 1 268 ? -5.733 9.569 6.950 1.00 87.69 268 VAL A C 1
ATOM 1981 O O . VAL A 1 268 ? -6.770 9.127 7.435 1.00 87.69 268 VAL A O 1
ATOM 1984 N N . TYR A 1 269 ? -4.558 9.426 7.561 1.00 88.62 269 TYR A N 1
ATOM 1985 C CA . TYR A 1 269 ? -4.407 8.594 8.752 1.00 88.62 269 TYR A CA 1
ATOM 1986 C C . TYR A 1 269 ? -5.150 9.166 9.961 1.00 88.62 269 TYR A C 1
ATOM 1988 O O . TYR A 1 269 ? -5.537 8.429 10.866 1.00 88.62 269 TYR A O 1
ATOM 1996 N N . ARG A 1 270 ? -5.440 10.473 9.962 1.00 89.50 270 ARG A N 1
ATOM 1997 C CA . ARG A 1 270 ? -6.326 11.066 10.962 1.00 89.50 270 ARG A CA 1
ATOM 1998 C C . ARG A 1 270 ? -7.784 10.702 10.734 1.00 89.50 270 ARG A C 1
ATOM 2000 O O . ARG A 1 270 ? -8.512 10.480 11.702 1.00 89.50 270 ARG A O 1
ATOM 2007 N N . ILE A 1 271 ? -8.214 10.634 9.476 1.00 92.69 271 ILE A N 1
ATOM 2008 C CA . ILE A 1 271 ? -9.553 10.152 9.126 1.00 92.69 271 ILE A CA 1
ATOM 2009 C C . ILE A 1 271 ? -9.697 8.706 9.607 1.00 92.69 271 ILE A C 1
ATOM 2011 O O . ILE A 1 271 ? -10.641 8.414 10.339 1.00 92.69 271 ILE A O 1
ATOM 2015 N N . VAL A 1 272 ? -8.723 7.844 9.289 1.00 95.25 272 VAL A N 1
ATOM 2016 C CA . VAL A 1 272 ? -8.692 6.440 9.738 1.00 95.25 272 VAL A CA 1
ATOM 2017 C C . VAL A 1 272 ? -8.715 6.354 11.261 1.00 95.25 272 VAL A C 1
ATOM 2019 O O . VAL A 1 272 ? -9.553 5.658 11.825 1.00 95.25 272 VAL A O 1
ATOM 2022 N N . GLU A 1 273 ? -7.855 7.100 11.955 1.00 94.69 273 GLU A N 1
ATOM 2023 C CA . GLU A 1 273 ? -7.809 7.069 13.418 1.00 94.69 273 GLU A CA 1
ATOM 2024 C C . GLU A 1 273 ? -9.125 7.539 14.029 1.00 94.69 273 GLU A C 1
ATOM 2026 O O . GLU A 1 273 ? -9.604 6.961 15.001 1.00 94.69 273 GLU A O 1
ATOM 2031 N N . THR A 1 274 ? -9.747 8.563 13.449 1.00 95.25 274 THR A N 1
ATOM 2032 C CA . THR A 1 274 ? -11.038 9.052 13.932 1.00 95.25 274 THR A CA 1
ATOM 2033 C C . THR A 1 274 ? -12.140 8.022 13.702 1.00 95.25 274 THR A C 1
ATOM 2035 O O . THR A 1 274 ? -12.979 7.851 14.586 1.00 95.25 274 THR A O 1
ATOM 2038 N N . MET A 1 275 ? -12.134 7.312 12.568 1.00 97.56 275 MET A N 1
ATOM 2039 C CA . MET A 1 275 ? -13.042 6.184 12.337 1.00 97.56 275 MET A CA 1
ATOM 2040 C C . MET A 1 275 ? -12.828 5.114 13.409 1.00 97.56 275 MET A C 1
ATOM 2042 O O . MET A 1 275 ? -13.771 4.771 14.113 1.00 97.56 275 MET A O 1
ATOM 2046 N N . LEU A 1 276 ? -11.588 4.663 13.616 1.00 98.00 276 LEU A N 1
ATOM 2047 C CA . LEU A 1 276 ? -11.278 3.628 14.604 1.00 98.00 276 LEU A CA 1
ATOM 2048 C C . LEU A 1 276 ? -11.620 4.056 16.037 1.00 98.00 276 LEU A C 1
ATOM 2050 O O . LEU A 1 276 ? -12.122 3.237 16.799 1.00 98.00 276 LEU A O 1
ATOM 2054 N N . ARG A 1 277 ? -11.416 5.325 16.411 1.00 96.69 277 ARG A N 1
ATOM 2055 C CA . ARG A 1 277 ? -11.742 5.830 17.755 1.00 96.69 277 ARG A CA 1
ATOM 2056 C C . ARG A 1 277 ? -13.230 6.068 17.986 1.00 96.69 277 ARG A C 1
ATOM 2058 O O . ARG A 1 277 ? -13.665 5.961 19.131 1.00 96.69 277 ARG A O 1
ATOM 2065 N N . ARG A 1 278 ? -13.995 6.469 16.964 1.00 97.50 278 ARG A N 1
ATOM 2066 C CA . ARG A 1 278 ? -15.356 7.015 17.153 1.00 97.50 278 ARG A CA 1
ATOM 2067 C C . ARG A 1 278 ? -16.478 6.216 16.508 1.00 97.50 278 ARG A C 1
ATOM 2069 O O . ARG A 1 278 ? -17.612 6.378 16.941 1.00 97.50 278 ARG A O 1
ATOM 2076 N N . ALA A 1 279 ? -16.198 5.424 15.480 1.00 98.31 279 ALA A N 1
ATOM 2077 C CA . ALA A 1 279 ? -17.210 4.637 14.791 1.00 98.31 279 ALA A CA 1
ATOM 2078 C C . ALA A 1 279 ? -17.191 3.186 15.285 1.00 98.31 279 ALA A C 1
ATOM 2080 O O . ALA A 1 279 ? -16.137 2.566 15.391 1.00 98.31 279 ALA A O 1
ATOM 2081 N N . GLY A 1 280 ? -18.366 2.636 15.567 1.00 97.88 280 GLY A N 1
ATOM 2082 C CA . GLY A 1 280 ? -18.590 1.217 15.834 1.00 97.88 280 GLY A CA 1
ATOM 2083 C C . GLY A 1 280 ? -19.226 0.470 14.660 1.00 97.88 280 GLY A C 1
ATOM 2084 O O . GLY A 1 280 ? -19.425 -0.734 14.759 1.00 97.88 28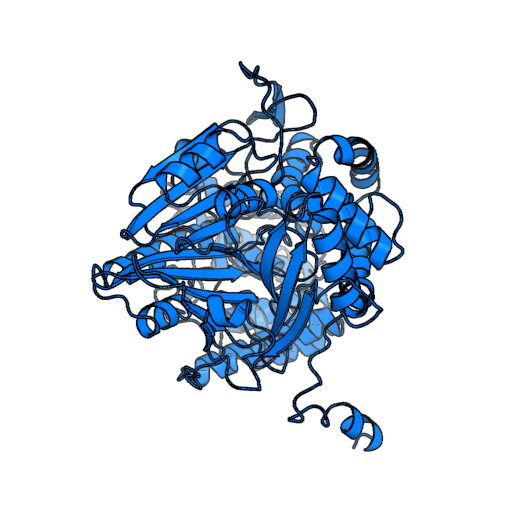0 GLY A O 1
ATOM 2085 N N . SER A 1 281 ? -19.556 1.165 13.567 1.00 98.50 281 SER A N 1
ATOM 2086 C CA . SER A 1 281 ? -20.205 0.592 12.381 1.00 98.50 281 SER A CA 1
ATOM 2087 C C . SER A 1 281 ? -19.746 1.255 11.082 1.00 98.50 281 SER A C 1
ATOM 2089 O O . SER A 1 281 ? -19.234 2.380 11.082 1.00 98.50 281 SER A O 1
ATOM 2091 N N . VAL A 1 282 ? -19.990 0.591 9.952 1.00 98.62 282 VAL A N 1
ATOM 2092 C CA . VAL A 1 282 ? -19.731 1.123 8.604 1.00 98.62 282 VAL A CA 1
ATOM 2093 C C . VAL A 1 282 ? -20.485 2.431 8.354 1.00 98.62 282 VAL A C 1
ATOM 2095 O O . VAL A 1 282 ? -19.937 3.367 7.766 1.00 98.62 282 VAL A O 1
ATOM 2098 N N . ALA A 1 283 ? -21.727 2.534 8.834 1.00 98.50 283 ALA A N 1
ATOM 2099 C CA . ALA A 1 283 ? -22.529 3.746 8.695 1.00 98.50 283 ALA A CA 1
ATOM 2100 C C . ALA A 1 283 ? -21.889 4.937 9.431 1.00 98.50 283 ALA A C 1
ATOM 2102 O O . ALA A 1 283 ? -21.744 6.020 8.858 1.00 98.50 283 ALA A O 1
ATOM 2103 N N . GLU A 1 284 ? -21.451 4.732 10.676 1.00 98.50 284 GLU A N 1
ATOM 2104 C CA . GLU A 1 284 ? -20.760 5.758 11.463 1.00 98.50 284 GLU A CA 1
ATOM 2105 C C . GLU A 1 284 ? -19.401 6.129 10.857 1.00 98.50 284 GLU A C 1
ATOM 2107 O O . GLU A 1 284 ? -19.063 7.313 10.808 1.00 98.50 284 GLU A O 1
ATOM 2112 N N . ALA A 1 285 ? -18.652 5.162 10.316 1.00 98.38 285 ALA A N 1
ATOM 2113 C CA . ALA A 1 285 ? -17.403 5.431 9.603 1.00 98.38 285 ALA A CA 1
ATOM 2114 C C . ALA A 1 285 ? -17.640 6.332 8.376 1.00 98.38 285 ALA A C 1
ATOM 2116 O O . ALA A 1 285 ? -16.910 7.303 8.161 1.00 98.38 285 ALA A O 1
ATOM 2117 N N . GLY A 1 286 ? -18.718 6.086 7.622 1.00 97.69 286 GLY A N 1
ATOM 2118 C CA . GLY A 1 286 ? -19.153 6.952 6.525 1.00 97.69 286 GLY A CA 1
ATOM 2119 C C . GLY A 1 286 ? -19.505 8.377 6.974 1.00 97.69 286 GLY A C 1
ATOM 2120 O O . GLY A 1 286 ? -19.184 9.342 6.274 1.00 97.69 286 GLY A O 1
ATOM 2121 N N . LEU A 1 287 ? -20.120 8.541 8.152 1.00 97.06 287 LEU A N 1
ATOM 2122 C CA . LEU A 1 287 ? -20.392 9.861 8.737 1.00 97.06 287 LEU A CA 1
ATOM 2123 C C . LEU A 1 287 ? -19.099 10.584 9.136 1.00 97.06 287 LEU A C 1
ATOM 2125 O O . LEU A 1 287 ? -18.950 11.770 8.824 1.00 97.06 287 LEU A O 1
ATOM 2129 N N . VAL A 1 288 ? -18.148 9.876 9.757 1.00 95.75 288 VAL A N 1
ATOM 2130 C CA . VAL A 1 288 ? -16.818 10.415 10.084 1.00 95.75 288 VAL A CA 1
ATOM 2131 C C . VAL A 1 288 ? -16.119 10.897 8.813 1.00 95.75 288 VAL A C 1
ATOM 2133 O O . VAL A 1 288 ? -15.729 12.065 8.757 1.00 95.75 288 VAL A O 1
ATOM 2136 N N . ALA A 1 289 ? -16.051 10.067 7.766 1.00 94.81 289 ALA A N 1
ATOM 2137 C CA . ALA A 1 289 ? -15.421 10.427 6.494 1.00 94.81 289 ALA A CA 1
ATOM 2138 C C . ALA A 1 289 ? -16.012 11.711 5.894 1.00 94.81 289 ALA A C 1
ATOM 2140 O O . ALA A 1 289 ? -15.284 12.628 5.524 1.00 94.81 289 ALA A O 1
ATOM 2141 N N . ARG A 1 290 ? -17.349 11.818 5.844 1.00 94.12 290 ARG A N 1
ATOM 2142 C CA . ARG A 1 290 ? -18.051 12.986 5.278 1.00 94.12 290 ARG A CA 1
ATOM 2143 C C . ARG A 1 290 ? -17.883 14.261 6.108 1.00 94.12 290 ARG A C 1
ATOM 2145 O O . ARG A 1 290 ? -18.057 15.360 5.568 1.00 94.12 290 ARG A O 1
ATOM 2152 N N . SER A 1 291 ? -17.596 14.130 7.403 1.00 92.06 291 SER A N 1
ATOM 2153 C CA . SER A 1 291 ? -17.354 15.264 8.304 1.00 92.06 291 SER A CA 1
ATOM 2154 C C . SER A 1 291 ? -15.969 15.890 8.120 1.00 92.06 291 SER A C 1
ATOM 2156 O O . SER A 1 291 ? -15.762 17.049 8.484 1.00 92.06 291 SER A O 1
ATOM 2158 N N . MET A 1 292 ? -15.045 15.148 7.511 1.00 90.06 292 MET A N 1
ATOM 2159 C CA . MET A 1 292 ? -13.661 15.542 7.287 1.00 90.06 292 MET A CA 1
ATOM 2160 C C . MET A 1 292 ? -13.407 15.829 5.807 1.00 90.06 292 MET A C 1
ATOM 2162 O O . MET A 1 292 ? -14.222 15.526 4.932 1.00 90.06 292 MET A O 1
ATOM 2166 N N . ARG A 1 293 ? -12.288 16.490 5.520 1.00 85.25 293 ARG A N 1
ATOM 2167 C CA . ARG A 1 293 ? -11.842 16.750 4.154 1.00 85.25 293 ARG A CA 1
ATOM 2168 C C . ARG A 1 293 ? -10.414 16.229 4.016 1.00 85.25 293 ARG A C 1
ATOM 2170 O O . ARG A 1 293 ? -9.529 16.833 4.624 1.00 85.25 293 ARG A O 1
ATOM 2177 N N . PRO A 1 294 ? -10.181 15.138 3.266 1.00 88.44 294 PRO A N 1
ATOM 2178 C CA . PRO A 1 294 ? -8.822 14.677 3.040 1.00 88.44 294 PRO A CA 1
ATOM 2179 C C . PRO A 1 294 ? -8.066 15.734 2.238 1.00 88.44 294 PRO A C 1
ATOM 2181 O O . PRO A 1 294 ? -8.648 16.448 1.413 1.00 88.44 294 PRO A O 1
ATOM 2184 N N . MET A 1 295 ? -6.769 15.846 2.488 1.00 83.38 295 MET A N 1
ATOM 2185 C CA . MET A 1 295 ? -5.920 16.719 1.681 1.00 83.38 295 MET A CA 1
ATOM 2186 C C . MET A 1 295 ? -5.533 16.075 0.348 1.00 83.38 295 MET A C 1
ATOM 2188 O O . MET A 1 295 ? -5.396 16.777 -0.658 1.00 83.38 295 MET A O 1
ATOM 2192 N N . GLY A 1 296 ? -5.409 14.749 0.353 1.00 87.12 296 GLY A N 1
ATOM 2193 C CA . GLY A 1 296 ? -5.178 13.907 -0.805 1.00 87.12 296 GLY A CA 1
ATOM 2194 C C . GLY A 1 296 ? -6.415 13.189 -1.334 1.00 87.12 296 GLY A C 1
ATOM 2195 O O . GLY A 1 296 ? -7.557 13.447 -0.948 1.00 87.12 296 GLY A O 1
ATOM 2196 N N . SER A 1 297 ? -6.149 12.268 -2.251 1.00 91.00 297 SER A N 1
ATOM 2197 C CA . SER A 1 297 ? -7.122 11.409 -2.921 1.00 91.00 297 SER A CA 1
ATOM 2198 C C . SER A 1 297 ? -6.964 9.975 -2.421 1.00 91.00 297 SER A C 1
ATOM 2200 O O . SER A 1 297 ? -5.879 9.405 -2.507 1.00 91.00 297 SER A O 1
ATOM 2202 N N . TRP A 1 298 ? -8.030 9.416 -1.860 1.00 94.44 298 TRP A N 1
ATOM 2203 C CA . TRP A 1 298 ? -8.001 8.206 -1.045 1.00 94.44 298 TRP A CA 1
ATOM 2204 C C . TRP A 1 298 ? -9.295 7.417 -1.205 1.00 94.44 298 TRP A C 1
ATOM 2206 O O . TRP A 1 298 ? -10.355 8.012 -1.363 1.00 94.44 298 TRP A O 1
ATOM 2216 N N . SER A 1 299 ? -9.226 6.100 -1.069 1.00 96.25 299 SER A N 1
ATOM 2217 C CA . SER A 1 299 ? -10.407 5.283 -0.792 1.00 96.25 299 SER A CA 1
ATOM 2218 C C . SER A 1 299 ? -10.206 4.495 0.489 1.00 96.25 299 SER A C 1
ATOM 2220 O O . SER A 1 299 ? -9.077 4.204 0.881 1.00 96.25 299 SER A O 1
ATOM 2222 N N . PHE A 1 300 ? -11.300 4.151 1.151 1.00 97.69 300 PHE A N 1
ATOM 2223 C CA . PHE A 1 300 ? -11.294 3.304 2.337 1.00 97.69 300 PHE A CA 1
ATOM 2224 C C . PHE A 1 300 ? -12.224 2.131 2.091 1.00 97.69 300 PHE A C 1
ATOM 2226 O O . PHE A 1 300 ? -13.380 2.372 1.762 1.00 97.69 300 PHE A O 1
ATOM 2233 N N . ILE A 1 301 ? -11.788 0.891 2.286 1.00 98.25 301 ILE A N 1
ATOM 2234 C CA . ILE A 1 301 ? -12.747 -0.202 2.464 1.00 98.25 301 ILE A CA 1
ATOM 2235 C C . ILE A 1 301 ? -12.942 -0.418 3.959 1.00 98.25 301 ILE A C 1
ATOM 2237 O O . ILE A 1 301 ? -11.991 -0.458 4.745 1.00 98.25 301 ILE A O 1
ATOM 2241 N N . VAL A 1 302 ? -14.206 -0.466 4.358 1.00 98.62 302 VAL A N 1
ATOM 2242 C CA . VAL A 1 302 ? -14.620 -0.578 5.752 1.00 98.62 302 VAL A CA 1
ATOM 2243 C C . VAL A 1 302 ? -15.580 -1.739 5.912 1.00 98.62 302 VAL A C 1
ATOM 2245 O O . VAL A 1 302 ? -16.398 -2.002 5.030 1.00 98.62 302 VAL A O 1
ATOM 2248 N N . SER A 1 303 ? -15.495 -2.417 7.049 1.00 98.69 303 SER A N 1
ATOM 2249 C CA . SER A 1 303 ? -16.418 -3.486 7.423 1.00 98.69 303 SER A CA 1
ATOM 2250 C C . SER A 1 303 ? -16.631 -3.517 8.926 1.00 98.69 303 SER A C 1
ATOM 2252 O O . SER A 1 303 ? -15.764 -3.078 9.678 1.00 98.69 303 SER A O 1
ATOM 2254 N N . ASP A 1 304 ? -17.759 -4.054 9.371 1.00 98.44 304 ASP A N 1
ATOM 2255 C CA . ASP A 1 304 ? -18.055 -4.252 10.791 1.00 98.44 304 ASP A CA 1
ATOM 2256 C C . ASP A 1 304 ? -18.591 -5.674 11.048 1.00 98.44 304 ASP A C 1
ATOM 2258 O O . ASP A 1 304 ? -18.836 -6.411 10.090 1.00 98.44 304 ASP A O 1
ATOM 2262 N N . PRO A 1 305 ? -18.754 -6.104 12.315 1.00 97.81 305 PRO A N 1
ATOM 2263 C CA . PRO A 1 305 ? -19.123 -7.483 12.620 1.00 97.81 305 PRO A CA 1
ATOM 2264 C C . PRO A 1 305 ? -20.512 -7.913 12.149 1.00 97.81 305 PRO A C 1
ATOM 2266 O O . PRO A 1 305 ? -20.789 -9.106 12.153 1.00 97.81 305 PRO A O 1
ATOM 2269 N N . SER A 1 306 ? -21.388 -6.976 11.766 1.00 96.75 306 SER A N 1
ATOM 2270 C CA . SER A 1 306 ? -22.719 -7.304 11.235 1.00 96.75 306 SER A CA 1
ATOM 2271 C C . SER A 1 306 ? -22.684 -7.792 9.783 1.00 96.75 306 SER A C 1
ATOM 2273 O O . SER A 1 306 ? -23.722 -8.131 9.219 1.00 96.75 306 SER A O 1
ATOM 2275 N N . GLY A 1 307 ? -21.508 -7.749 9.152 1.00 96.00 307 GLY A N 1
ATOM 2276 C CA . GLY A 1 307 ? -21.321 -8.023 7.734 1.00 96.00 307 GLY A CA 1
ATOM 2277 C C . GLY A 1 307 ? -21.590 -6.846 6.812 1.00 96.00 307 GLY A C 1
ATOM 2278 O O . GLY A 1 307 ? -21.395 -6.949 5.592 1.00 96.00 307 GLY A O 1
ATOM 2279 N N . ALA A 1 308 ? -21.967 -5.698 7.381 1.00 97.81 308 ALA A N 1
ATOM 2280 C CA . ALA A 1 308 ? -21.974 -4.448 6.652 1.00 97.81 308 ALA A CA 1
ATOM 2281 C C . ALA A 1 308 ? -20.559 -4.118 6.165 1.00 97.81 308 ALA A C 1
ATOM 2283 O O . ALA A 1 308 ? -19.557 -4.306 6.859 1.00 97.81 308 ALA A O 1
ATOM 2284 N N . ARG A 1 309 ? -20.497 -3.600 4.940 1.00 98.00 309 ARG A N 1
ATOM 2285 C CA . ARG A 1 309 ? -19.261 -3.225 4.257 1.00 98.00 309 ARG A CA 1
ATOM 2286 C C . ARG A 1 309 ? -19.506 -2.075 3.300 1.00 98.00 309 ARG A C 1
ATOM 2288 O O . ARG A 1 309 ? -20.620 -1.917 2.791 1.00 98.00 309 ARG A O 1
ATOM 2295 N N . ALA A 1 310 ? -18.485 -1.266 3.072 1.00 98.56 310 ALA A N 1
ATOM 2296 C CA . ALA A 1 310 ? -18.535 -0.204 2.084 1.00 98.56 310 ALA A CA 1
ATOM 2297 C C . ALA A 1 310 ? -17.142 0.147 1.572 1.00 98.56 310 ALA A C 1
ATOM 2299 O O . ALA A 1 310 ? -16.159 0.028 2.303 1.00 98.56 310 ALA A O 1
ATOM 2300 N N . VAL A 1 311 ? -17.091 0.685 0.356 1.00 98.44 311 VAL A N 1
ATOM 2301 C CA . VAL A 1 311 ? -15.953 1.473 -0.120 1.00 98.44 311 VAL A CA 1
ATOM 2302 C C . VAL A 1 311 ? -16.310 2.954 -0.012 1.00 98.44 311 VAL A C 1
ATOM 2304 O O . VAL A 1 311 ? -17.379 3.387 -0.439 1.00 98.44 311 VAL A O 1
ATOM 2307 N N . ILE A 1 312 ? -15.449 3.740 0.619 1.00 98.38 312 ILE A N 1
ATOM 2308 C CA . ILE A 1 312 ? -15.593 5.180 0.801 1.00 98.38 312 ILE A CA 1
ATOM 2309 C C . ILE A 1 312 ? -14.555 5.854 -0.089 1.00 98.38 312 ILE A C 1
ATOM 2311 O O . ILE A 1 312 ? -13.383 5.897 0.273 1.00 98.38 312 ILE A O 1
ATOM 2315 N N . ASP A 1 313 ? -14.985 6.405 -1.217 1.00 97.56 313 ASP A N 1
ATOM 2316 C CA . ASP A 1 313 ? -14.123 7.174 -2.110 1.00 97.56 313 ASP A CA 1
ATOM 2317 C C . ASP A 1 313 ? -14.049 8.621 -1.609 1.00 97.56 313 ASP A C 1
ATOM 2319 O O . ASP A 1 313 ? -15.073 9.259 -1.337 1.00 97.56 313 ASP A O 1
ATOM 2323 N N . ALA A 1 314 ? -12.846 9.172 -1.489 1.00 94.94 314 ALA A N 1
ATOM 2324 C CA . ALA A 1 314 ? -12.618 10.487 -0.912 1.00 94.94 314 ALA A CA 1
ATOM 2325 C C . ALA A 1 314 ? -11.583 11.293 -1.708 1.00 94.94 314 ALA A C 1
ATOM 2327 O O . ALA A 1 314 ? -10.425 10.922 -1.859 1.00 94.94 314 ALA A O 1
ATOM 2328 N N . THR A 1 315 ? -11.993 12.468 -2.169 1.00 92.75 315 THR A N 1
ATOM 2329 C CA . THR A 1 315 ? -11.103 13.495 -2.724 1.00 92.75 315 THR A CA 1
ATOM 2330 C C . THR A 1 315 ? -11.172 14.737 -1.849 1.00 92.75 315 THR A C 1
ATOM 2332 O O . THR A 1 315 ? -12.091 14.889 -1.033 1.00 92.75 315 THR A O 1
ATOM 2335 N N . PRO A 1 316 ? -10.300 15.726 -2.079 1.00 88.44 316 PRO A N 1
ATOM 2336 C CA . PRO A 1 316 ? -10.428 16.990 -1.379 1.00 88.44 316 PRO A CA 1
ATOM 2337 C C . PRO A 1 316 ? -11.696 17.773 -1.754 1.00 88.44 316 PRO A C 1
ATOM 2339 O O . PRO A 1 316 ? -11.997 18.783 -1.119 1.00 88.44 316 PRO A O 1
ATOM 2342 N N . ARG A 1 317 ? -12.445 17.356 -2.782 1.00 87.44 317 ARG A N 1
ATOM 2343 C CA . ARG A 1 317 ? -13.708 17.982 -3.196 1.00 87.44 317 ARG A CA 1
ATOM 2344 C C . ARG A 1 317 ? -14.925 17.305 -2.576 1.00 87.44 317 ARG A C 1
ATOM 2346 O O . ARG A 1 317 ? -15.874 17.991 -2.194 1.00 87.44 317 ARG A O 1
ATOM 2353 N N . GLU A 1 318 ? -14.921 15.982 -2.516 1.00 91.56 318 GLU A N 1
ATOM 2354 C CA . GLU A 1 318 ? -16.100 15.197 -2.167 1.00 91.56 318 GLU A CA 1
ATOM 2355 C C . GLU A 1 318 ? -15.751 13.853 -1.531 1.00 91.56 318 GLU A C 1
ATOM 2357 O O . GLU A 1 318 ? -14.654 13.332 -1.710 1.00 91.56 318 GLU A O 1
ATOM 2362 N N . VAL A 1 319 ? -16.723 13.302 -0.803 1.00 94.75 319 VAL A N 1
ATOM 2363 C CA . VAL A 1 319 ? -16.664 11.972 -0.191 1.00 94.75 319 VAL A CA 1
ATOM 2364 C C . VAL A 1 319 ? -17.938 11.225 -0.569 1.00 94.75 319 VAL A C 1
ATOM 2366 O O . VAL A 1 319 ? -19.043 11.714 -0.297 1.00 94.75 319 VAL A O 1
ATOM 2369 N N . GLN A 1 320 ? -17.782 10.050 -1.169 1.00 97.25 320 GLN A N 1
ATOM 2370 C CA . GLN A 1 320 ? -18.856 9.160 -1.597 1.00 97.25 320 GLN A CA 1
ATOM 2371 C C . GLN A 1 320 ? -18.746 7.831 -0.845 1.00 97.25 320 GLN A C 1
ATOM 2373 O O . GLN A 1 320 ? -17.654 7.363 -0.557 1.00 97.25 320 GLN A O 1
ATOM 2378 N N . VAL A 1 321 ? -19.886 7.245 -0.471 1.00 98.12 321 VAL A N 1
ATOM 2379 C CA . VAL A 1 321 ? -19.940 5.982 0.284 1.00 98.12 321 VAL A CA 1
ATOM 2380 C C . VAL A 1 321 ? -20.718 4.972 -0.546 1.00 98.12 321 VAL A C 1
ATOM 2382 O O . VAL A 1 321 ? -21.890 5.203 -0.844 1.00 98.12 321 VAL A O 1
ATOM 2385 N N . HIS A 1 322 ? -20.066 3.868 -0.891 1.00 98.00 322 HIS A N 1
ATOM 2386 C CA . HIS A 1 322 ? -20.563 2.788 -1.734 1.00 98.00 322 HIS A CA 1
ATOM 2387 C C . HIS A 1 322 ? -20.824 1.556 -0.864 1.00 98.00 322 HIS A C 1
ATOM 2389 O O . HIS A 1 322 ? -19.924 0.764 -0.592 1.00 98.00 322 HIS A O 1
ATOM 2395 N N . VAL A 1 323 ? -22.051 1.438 -0.356 1.00 98.19 323 VAL A N 1
ATOM 2396 C CA . VAL A 1 323 ? -22.457 0.342 0.538 1.00 98.19 323 VAL A CA 1
ATOM 2397 C C . VAL A 1 323 ? -22.562 -0.970 -0.239 1.00 98.19 323 VAL A C 1
ATOM 2399 O O . VAL A 1 323 ? -23.096 -0.993 -1.343 1.00 98.19 323 VAL A O 1
ATOM 2402 N N . GLY A 1 324 ? -22.091 -2.060 0.365 1.00 96.94 324 GLY A N 1
ATOM 2403 C CA . GLY A 1 324 ? -22.132 -3.411 -0.199 1.00 96.94 324 GLY A CA 1
ATOM 2404 C C . GLY A 1 324 ? -20.898 -3.789 -1.019 1.00 96.94 324 GLY A C 1
ATOM 2405 O O . GLY A 1 324 ? -20.689 -4.976 -1.272 1.00 96.94 324 GLY A O 1
ATOM 2406 N N . GLU A 1 325 ? -20.054 -2.817 -1.372 1.00 97.62 325 GLU A N 1
ATOM 2407 C CA . GLU A 1 325 ? -18.802 -3.069 -2.085 1.00 97.62 325 GLU A CA 1
ATOM 2408 C C . GLU A 1 325 ? -17.845 -3.917 -1.241 1.00 97.62 325 GLU A C 1
ATOM 2410 O O . GLU A 1 325 ? -17.552 -3.606 -0.084 1.00 97.62 325 GLU A O 1
ATOM 2415 N N . SER A 1 326 ? -17.377 -5.011 -1.841 1.00 97.56 326 SER A N 1
ATOM 2416 C CA . SER A 1 326 ? -16.567 -6.041 -1.181 1.00 97.56 326 SER A CA 1
ATOM 2417 C C . SER A 1 326 ? -15.087 -5.958 -1.497 1.00 97.56 326 SER A C 1
ATOM 2419 O O . SER A 1 326 ? -14.318 -6.642 -0.841 1.00 97.56 326 SER A O 1
ATOM 2421 N N . VAL A 1 327 ? -14.671 -5.211 -2.517 1.00 98.19 327 VAL A N 1
ATOM 2422 C CA . VAL A 1 327 ? -13.285 -5.229 -2.993 1.00 98.19 327 VAL A CA 1
ATOM 2423 C C . VAL A 1 327 ? -12.855 -3.817 -3.340 1.00 98.19 327 VAL A C 1
ATOM 2425 O O . VAL A 1 327 ? -13.589 -3.093 -4.009 1.00 98.19 327 VAL A O 1
ATOM 2428 N N . ALA A 1 328 ? -11.651 -3.449 -2.916 1.00 97.50 328 ALA A N 1
ATOM 2429 C CA . ALA A 1 328 ? -11.019 -2.193 -3.273 1.00 97.50 328 ALA A CA 1
ATOM 2430 C C . ALA A 1 328 ? -9.566 -2.413 -3.697 1.00 97.50 328 ALA A C 1
ATOM 2432 O O . ALA A 1 328 ? -8.837 -3.253 -3.162 1.00 97.50 328 ALA A O 1
ATOM 2433 N N . THR A 1 329 ? -9.142 -1.608 -4.663 1.00 95.44 329 THR A N 1
ATOM 2434 C CA . THR A 1 329 ? -7.740 -1.429 -5.048 1.00 95.44 329 THR A CA 1
ATOM 2435 C C . THR A 1 329 ? -7.443 0.069 -5.126 1.00 95.44 329 THR A C 1
ATOM 2437 O O . THR A 1 329 ? -8.231 0.884 -4.662 1.00 95.44 329 THR A O 1
ATOM 2440 N N . ASN A 1 330 ? -6.349 0.479 -5.763 1.00 93.00 330 ASN A N 1
ATOM 2441 C CA . ASN A 1 330 ? -6.057 1.891 -6.064 1.00 93.00 330 ASN A CA 1
ATOM 2442 C C . ASN A 1 330 ? -6.860 2.427 -7.260 1.00 93.00 330 ASN A C 1
ATOM 2444 O O . ASN A 1 330 ? -6.309 3.077 -8.144 1.00 93.00 330 ASN A O 1
ATOM 2448 N N . LEU A 1 331 ? -8.142 2.078 -7.336 1.00 91.12 331 LEU A N 1
ATOM 2449 C CA . LEU A 1 331 ? -9.045 2.504 -8.399 1.00 91.12 331 LEU A CA 1
ATOM 2450 C C . LEU A 1 331 ? -10.361 2.931 -7.765 1.00 91.12 331 LEU A C 1
ATOM 2452 O O . LEU A 1 331 ? -10.948 2.137 -7.030 1.00 91.12 331 LEU A O 1
ATOM 2456 N N . TYR A 1 332 ? -10.803 4.165 -8.012 1.00 94.06 332 TYR A N 1
ATOM 2457 C CA . TYR A 1 332 ? -12.089 4.604 -7.473 1.00 94.06 332 TYR A CA 1
ATOM 2458 C C . TYR A 1 332 ? -13.226 3.713 -7.976 1.00 94.06 332 TYR A C 1
ATOM 2460 O O . TYR A 1 332 ? -13.298 3.363 -9.162 1.00 94.06 332 TYR A O 1
ATOM 2468 N N . VAL A 1 333 ? -14.152 3.392 -7.074 1.00 94.31 333 VAL A N 1
ATOM 2469 C CA . VAL A 1 333 ? -15.401 2.713 -7.432 1.00 94.31 333 VAL A CA 1
ATOM 2470 C C . VAL A 1 333 ? -16.311 3.697 -8.172 1.00 94.31 333 VAL A C 1
ATOM 2472 O O . VAL A 1 333 ? -16.941 3.355 -9.179 1.00 94.31 333 VAL A O 1
ATOM 2475 N N . ASN A 1 334 ? -16.331 4.955 -7.729 1.00 95.81 334 ASN A N 1
ATOM 2476 C CA . ASN A 1 334 ? -17.052 6.045 -8.358 1.00 95.81 334 ASN A CA 1
ATOM 2477 C C . ASN A 1 334 ? -16.439 6.423 -9.717 1.00 95.81 334 ASN A C 1
ATOM 2479 O O . ASN A 1 334 ? -15.335 6.962 -9.800 1.00 95.81 334 ASN A O 1
ATOM 2483 N N . LYS A 1 335 ? -17.202 6.229 -10.801 1.00 92.69 335 LYS A N 1
ATOM 2484 C CA . LYS A 1 335 ? -16.749 6.518 -12.173 1.00 92.69 335 LYS A CA 1
ATOM 2485 C C . LYS A 1 335 ? -16.446 7.991 -12.442 1.00 92.69 335 LYS A C 1
ATOM 2487 O O . LYS A 1 335 ? -15.559 8.286 -13.239 1.00 92.69 335 LYS A O 1
ATOM 2492 N N . GLU A 1 336 ? -17.137 8.916 -11.782 1.00 91.81 336 GLU A N 1
ATOM 2493 C CA . GLU A 1 336 ? -16.878 10.349 -11.951 1.00 91.81 336 GLU A CA 1
ATOM 2494 C C . GLU A 1 336 ? -15.568 10.772 -11.278 1.00 91.81 336 GLU A C 1
ATOM 2496 O O . GLU A 1 336 ? -14.851 11.620 -11.813 1.00 91.81 336 GLU A O 1
ATOM 2501 N N . MET A 1 337 ? -15.247 10.193 -10.118 1.00 93.12 337 MET A N 1
ATOM 2502 C CA . MET A 1 337 ? -13.969 10.400 -9.431 1.00 93.12 337 MET A CA 1
ATOM 2503 C C . MET A 1 337 ? -12.834 9.713 -10.192 1.00 93.12 337 MET A C 1
ATOM 2505 O O . MET A 1 337 ? -11.807 10.344 -10.440 1.00 93.12 337 MET A O 1
ATOM 2509 N N . GLN A 1 338 ? -13.061 8.484 -10.668 1.00 90.75 338 GLN A N 1
ATOM 2510 C CA . GLN A 1 338 ? -12.137 7.739 -11.527 1.00 90.75 338 GLN A CA 1
ATOM 2511 C C . GLN A 1 338 ? -11.757 8.537 -12.787 1.00 90.75 338 GLN A C 1
ATOM 2513 O O . GLN A 1 338 ? -10.587 8.636 -13.140 1.00 90.75 338 GLN A O 1
ATOM 2518 N N . ALA A 1 339 ? -12.720 9.199 -13.438 1.00 86.62 339 ALA A N 1
ATOM 2519 C CA . ALA A 1 339 ? -12.465 10.032 -14.620 1.00 86.62 339 ALA A CA 1
ATOM 2520 C C . ALA A 1 339 ? -11.549 11.248 -14.352 1.00 86.62 339 ALA A C 1
ATOM 2522 O O . ALA A 1 339 ? -11.057 11.880 -15.293 1.00 86.62 339 ALA A O 1
ATOM 2523 N N . ARG A 1 340 ? -11.329 11.604 -13.080 1.00 86.19 340 ARG A N 1
ATOM 2524 C CA . ARG A 1 340 ? -10.423 12.678 -12.648 1.00 86.19 340 ARG A CA 1
ATOM 2525 C C . ARG A 1 340 ? -9.127 12.154 -12.043 1.00 86.19 340 ARG A C 1
ATOM 2527 O O . ARG A 1 340 ? -8.287 12.974 -11.658 1.00 86.19 340 ARG A O 1
ATOM 2534 N N . GLU A 1 341 ? -8.941 10.838 -11.966 1.00 85.25 341 GLU A N 1
ATOM 2535 C CA . GLU A 1 341 ? -7.658 10.266 -11.586 1.00 85.25 341 GLU A CA 1
ATOM 2536 C C . GLU A 1 341 ? -6.583 10.706 -12.576 1.00 85.25 341 GLU A C 1
ATOM 2538 O O . GLU A 1 341 ? -6.776 10.802 -13.793 1.00 85.25 341 GLU A O 1
ATOM 2543 N N . LEU A 1 342 ? -5.430 11.036 -12.020 1.00 78.19 342 LEU A N 1
ATOM 2544 C CA . LEU A 1 342 ? -4.221 11.172 -12.791 1.00 78.19 342 LEU A CA 1
ATOM 2545 C C . LEU A 1 342 ? -3.637 9.782 -12.950 1.00 78.19 342 LEU A C 1
ATOM 2547 O O . LEU A 1 342 ? -3.564 9.008 -12.002 1.00 78.19 342 LEU A O 1
ATOM 2551 N N . ILE A 1 343 ? -3.179 9.506 -14.160 1.00 71.38 343 ILE A N 1
ATOM 2552 C CA . ILE A 1 343 ? -2.495 8.269 -14.501 1.00 71.38 343 ILE A CA 1
ATOM 2553 C C . ILE A 1 343 ? -1.021 8.653 -14.652 1.00 71.38 343 ILE A C 1
ATOM 2555 O O . ILE A 1 343 ? -0.583 8.919 -15.772 1.00 71.38 343 ILE A O 1
ATOM 2559 N N . PRO A 1 344 ? -0.256 8.794 -13.544 1.00 61.66 344 PRO A N 1
ATOM 2560 C CA . PRO A 1 344 ? 1.161 9.146 -13.636 1.00 61.66 344 PRO A CA 1
ATOM 2561 C C . PRO A 1 344 ? 1.935 8.065 -14.397 1.00 61.66 344 PRO A C 1
ATOM 2563 O O . PRO A 1 344 ? 2.895 8.359 -15.103 1.00 61.66 344 PRO A O 1
ATOM 2566 N N . SER A 1 345 ? 1.475 6.815 -14.305 1.00 60.97 345 SER A N 1
ATOM 2567 C CA . SER A 1 345 ? 1.891 5.719 -15.171 1.00 60.97 345 SER A CA 1
ATOM 2568 C C . SER A 1 345 ? 0.742 4.732 -15.384 1.00 60.97 345 SER A C 1
ATOM 2570 O O . SER A 1 345 ? -0.084 4.516 -14.496 1.00 60.97 345 SER A O 1
ATOM 2572 N N . ARG A 1 346 ? 0.672 4.145 -16.585 1.00 63.00 346 ARG A N 1
ATOM 2573 C CA . ARG A 1 346 ? -0.380 3.186 -16.954 1.00 63.00 346 ARG A CA 1
ATOM 2574 C C . ARG A 1 346 ? -0.290 1.901 -16.143 1.00 63.00 346 ARG A C 1
ATOM 2576 O O . ARG A 1 346 ? -1.321 1.364 -15.759 1.00 63.00 346 ARG A O 1
ATOM 2583 N N . GLY A 1 347 ? 0.929 1.439 -15.870 1.00 67.25 347 GLY A N 1
ATOM 2584 C CA . GLY A 1 347 ? 1.162 0.165 -15.202 1.00 67.25 347 GLY A CA 1
ATOM 2585 C C . GLY A 1 347 ? 0.424 -0.051 -13.898 1.00 67.25 347 GLY A C 1
ATOM 2586 O O . GLY A 1 347 ? -0.374 -0.977 -13.807 1.00 67.25 347 GLY A O 1
ATOM 2587 N N . PRO A 1 348 ? 0.625 0.830 -12.922 1.00 71.94 348 PRO A N 1
ATOM 2588 C CA . PRO A 1 348 ? -0.081 0.796 -11.651 1.00 71.94 348 PRO A CA 1
ATOM 2589 C C . PRO A 1 348 ? -1.604 0.844 -11.788 1.00 71.94 348 PRO A C 1
ATOM 2591 O O . PRO A 1 348 ? -2.294 0.105 -11.093 1.00 71.94 348 PRO A O 1
ATOM 2594 N N . VAL A 1 349 ? -2.133 1.680 -12.689 1.00 76.56 349 VAL A N 1
ATOM 2595 C CA . VAL A 1 349 ? -3.585 1.856 -12.873 1.00 76.56 349 VAL A CA 1
ATOM 2596 C C . VAL A 1 349 ? -4.212 0.627 -13.526 1.00 76.56 349 VAL A C 1
ATOM 2598 O O . VAL A 1 349 ? -5.235 0.126 -13.060 1.00 76.56 349 VAL A O 1
ATOM 2601 N N . GLU A 1 350 ? -3.586 0.104 -14.578 1.00 78.00 350 GLU A N 1
ATOM 2602 C CA . GLU A 1 350 ? -4.035 -1.121 -15.235 1.00 78.00 350 GLU A CA 1
ATOM 2603 C C . GLU A 1 350 ? -3.892 -2.330 -14.304 1.00 78.00 350 GLU A C 1
ATOM 2605 O O . GLU A 1 350 ? -4.826 -3.119 -14.174 1.00 78.00 350 GLU A O 1
ATOM 2610 N N . GLY A 1 351 ? -2.773 -2.424 -13.583 1.00 83.62 351 GLY A N 1
ATOM 2611 C CA . GLY A 1 351 ? -2.557 -3.431 -12.552 1.00 83.62 351 GLY A CA 1
ATOM 2612 C C . GLY A 1 351 ? -3.624 -3.364 -11.463 1.00 83.62 351 GLY A C 1
ATOM 2613 O O . GLY A 1 351 ? -4.214 -4.385 -11.132 1.00 83.62 351 GLY A O 1
ATOM 2614 N N . ALA A 1 352 ? -3.960 -2.175 -10.951 1.00 88.38 352 ALA A N 1
ATOM 2615 C CA . ALA A 1 352 ? -5.051 -1.997 -9.989 1.00 88.38 352 ALA A CA 1
ATOM 2616 C C . ALA A 1 352 ? -6.401 -2.466 -10.555 1.00 88.38 352 ALA A C 1
ATOM 2618 O O . ALA A 1 352 ? -7.117 -3.209 -9.890 1.00 88.38 352 ALA A O 1
ATOM 2619 N N . ARG A 1 353 ? -6.726 -2.110 -11.803 1.00 89.94 353 ARG A N 1
ATOM 2620 C CA . ARG A 1 353 ? -7.960 -2.549 -12.473 1.00 89.94 353 ARG A CA 1
ATOM 2621 C C . ARG A 1 353 ? -8.040 -4.072 -12.611 1.00 89.94 353 ARG A C 1
ATOM 2623 O O . ARG A 1 353 ? -9.089 -4.657 -12.346 1.00 89.94 353 ARG A O 1
ATOM 2630 N N . LEU A 1 354 ? -6.955 -4.711 -13.040 1.00 89.75 354 LEU A N 1
ATOM 2631 C CA . LEU A 1 354 ? -6.894 -6.162 -13.226 1.00 89.75 354 LEU A CA 1
ATOM 2632 C C . LEU A 1 354 ? -6.913 -6.909 -11.886 1.00 89.75 354 LEU A C 1
ATOM 2634 O O . LEU A 1 354 ? -7.622 -7.908 -11.762 1.00 89.75 354 LEU A O 1
ATOM 2638 N N . ARG A 1 355 ? -6.232 -6.379 -10.862 1.00 93.38 355 ARG A N 1
ATOM 2639 C CA . ARG A 1 355 ? -6.308 -6.875 -9.481 1.00 93.38 355 ARG A CA 1
ATOM 2640 C C . ARG A 1 355 ? -7.722 -6.774 -8.926 1.00 93.38 355 ARG A C 1
ATOM 2642 O O . ARG A 1 355 ? -8.200 -7.746 -8.352 1.00 93.38 355 ARG A O 1
ATOM 2649 N N . LEU A 1 356 ? -8.413 -5.654 -9.151 1.00 95.06 356 LEU A N 1
ATOM 2650 C CA . LEU A 1 356 ? -9.807 -5.469 -8.741 1.00 95.06 356 LEU A CA 1
ATOM 2651 C C . LEU A 1 356 ? -10.704 -6.533 -9.376 1.00 95.06 356 LEU A C 1
ATOM 2653 O O . LEU A 1 356 ? -11.420 -7.231 -8.664 1.00 95.06 356 LEU A O 1
ATOM 2657 N N . GLN A 1 357 ? -10.607 -6.713 -10.697 1.00 95.75 357 GLN A N 1
ATOM 2658 C CA . GLN A 1 357 ? -11.361 -7.737 -11.424 1.00 95.75 357 GLN A CA 1
ATOM 2659 C C . GLN A 1 357 ? -11.085 -9.145 -10.875 1.00 95.75 357 GLN A C 1
ATOM 2661 O O . GLN A 1 357 ? -12.012 -9.939 -10.679 1.00 95.75 357 GLN A O 1
ATOM 2666 N N . ARG A 1 358 ? -9.810 -9.471 -10.625 1.00 96.69 358 ARG A N 1
ATOM 2667 C CA . ARG A 1 358 ? -9.422 -10.784 -10.109 1.00 96.69 358 ARG A CA 1
ATOM 2668 C C . ARG A 1 358 ? -9.937 -11.009 -8.693 1.00 96.69 358 ARG A C 1
ATOM 2670 O O . ARG A 1 358 ? -10.580 -12.024 -8.451 1.00 96.69 358 ARG A O 1
ATOM 2677 N N . ALA A 1 359 ? -9.714 -10.060 -7.790 1.00 97.38 359 ALA A N 1
ATOM 2678 C CA . ALA A 1 359 ? -10.167 -10.139 -6.408 1.00 97.38 359 ALA A CA 1
ATOM 2679 C C . ALA A 1 359 ? -11.699 -10.218 -6.314 1.00 97.38 359 ALA A C 1
ATOM 2681 O O . ALA A 1 359 ? -12.209 -11.031 -5.554 1.00 97.38 359 ALA A O 1
ATOM 2682 N N . GLN A 1 360 ? -12.445 -9.480 -7.144 1.00 97.56 360 GLN A N 1
ATOM 2683 C CA . GLN A 1 360 ? -13.906 -9.622 -7.239 1.00 97.56 360 GLN A CA 1
ATOM 2684 C C . GLN A 1 360 ? -14.326 -11.034 -7.655 1.00 97.56 360 GLN A C 1
ATOM 2686 O O . GLN A 1 360 ? -15.234 -11.601 -7.055 1.00 97.56 360 GLN A O 1
ATOM 2691 N N . THR A 1 361 ? -13.649 -11.614 -8.651 1.00 97.56 361 THR A N 1
ATOM 2692 C CA . THR A 1 361 ? -13.930 -12.983 -9.114 1.00 97.56 361 THR A CA 1
ATOM 2693 C C . THR A 1 361 ? -13.686 -14.007 -8.006 1.00 97.56 361 THR A C 1
ATOM 2695 O O . THR A 1 361 ? -14.496 -14.907 -7.815 1.00 97.56 361 THR A O 1
ATOM 2698 N N . LEU A 1 362 ? -12.581 -13.861 -7.273 1.00 97.06 362 LEU A N 1
ATOM 2699 C CA . LEU A 1 362 ? -12.221 -14.751 -6.172 1.00 97.06 362 LEU A CA 1
ATOM 2700 C C . LEU A 1 362 ? -13.195 -14.628 -5.001 1.00 97.06 362 LEU A C 1
ATOM 2702 O O . LEU A 1 362 ? -13.703 -15.630 -4.525 1.00 97.06 362 LEU A O 1
ATOM 2706 N N . VAL A 1 363 ? -13.508 -13.405 -4.572 1.00 96.94 363 VAL A N 1
ATOM 2707 C CA . VAL A 1 363 ? -14.429 -13.161 -3.453 1.00 96.94 363 VAL A CA 1
ATOM 2708 C C . VAL A 1 363 ? -15.840 -13.645 -3.782 1.00 96.94 363 VAL A C 1
ATOM 2710 O O . VAL A 1 363 ? -16.495 -14.240 -2.934 1.00 96.94 363 VAL A O 1
ATOM 2713 N N . ALA A 1 364 ? -16.296 -13.464 -5.024 1.00 96.25 364 ALA A N 1
ATOM 2714 C CA . ALA A 1 364 ? -17.597 -13.962 -5.469 1.00 96.25 364 ALA A CA 1
ATOM 2715 C C . ALA A 1 364 ? -17.705 -15.499 -5.457 1.00 96.25 364 ALA A C 1
ATOM 2717 O O . ALA A 1 364 ? -18.819 -16.020 -5.452 1.00 96.25 364 ALA A O 1
ATOM 2718 N N . ALA A 1 365 ? -16.580 -16.224 -5.445 1.00 95.94 365 ALA A N 1
ATOM 2719 C CA . ALA A 1 365 ? -16.567 -17.679 -5.311 1.00 95.94 365 ALA A CA 1
ATOM 2720 C C . ALA A 1 365 ? -16.806 -18.163 -3.865 1.00 95.94 365 ALA A C 1
ATOM 2722 O O . ALA A 1 365 ? -17.032 -19.354 -3.679 1.00 95.94 365 ALA A O 1
ATOM 2723 N N . HIS A 1 366 ? -16.804 -17.253 -2.881 1.00 93.62 366 HIS A N 1
ATOM 2724 C CA . HIS A 1 366 ? -17.013 -17.530 -1.453 1.00 93.62 366 HIS A CA 1
ATOM 2725 C C . HIS A 1 366 ? -18.082 -16.590 -0.857 1.00 93.62 366 HIS A C 1
ATOM 2727 O O . HIS A 1 366 ? -17.764 -15.695 -0.066 1.00 93.62 366 HIS A O 1
ATOM 2733 N N . PRO A 1 367 ? -19.353 -16.694 -1.281 1.00 84.56 367 PRO A N 1
ATOM 2734 C CA . PRO A 1 367 ? -20.373 -15.713 -0.917 1.00 84.56 367 PRO A CA 1
ATOM 2735 C C . PRO A 1 367 ? -20.705 -15.676 0.587 1.00 84.56 367 PRO A C 1
ATOM 2737 O O . PRO A 1 367 ? -21.095 -14.613 1.071 1.00 84.56 367 PRO A O 1
ATOM 2740 N N . GLU A 1 368 ? -20.559 -16.791 1.317 1.00 87.06 368 GLU A N 1
ATOM 2741 C CA . GLU A 1 368 ? -20.996 -16.914 2.725 1.00 87.06 368 GLU A CA 1
ATOM 2742 C C . GLU A 1 368 ? -20.111 -17.827 3.599 1.00 87.06 368 GLU A C 1
ATOM 2744 O O . GLU A 1 368 ? -20.452 -18.086 4.754 1.00 87.06 368 GLU A O 1
ATOM 2749 N N . ASP A 1 369 ? -18.994 -18.326 3.068 1.00 91.19 369 ASP A N 1
ATOM 2750 C CA . ASP A 1 369 ? -18.146 -19.353 3.684 1.00 91.19 369 ASP A CA 1
ATOM 2751 C C . ASP A 1 369 ? -16.648 -19.013 3.616 1.00 91.19 369 ASP A C 1
ATOM 2753 O O . ASP A 1 369 ? -15.799 -19.904 3.585 1.00 91.19 369 ASP A O 1
ATOM 2757 N N . MET A 1 370 ? -16.297 -17.722 3.568 1.00 94.81 370 MET A N 1
ATOM 2758 C CA . MET A 1 370 ? -14.896 -17.326 3.435 1.00 94.81 370 MET A CA 1
ATOM 2759 C C . MET A 1 370 ? -14.133 -17.476 4.753 1.00 94.81 370 MET A C 1
ATOM 2761 O O . MET A 1 370 ? -14.099 -16.562 5.578 1.00 94.81 370 MET A O 1
ATOM 2765 N N . GLY A 1 371 ? -13.447 -18.603 4.921 1.00 94.75 371 GLY A N 1
ATOM 2766 C CA . GLY A 1 371 ? -12.553 -18.824 6.046 1.00 94.75 371 GLY A CA 1
ATOM 2767 C C . GLY A 1 371 ? -11.258 -18.006 5.961 1.00 94.75 371 GLY A C 1
ATOM 2768 O O . GLY A 1 371 ? -10.926 -17.363 4.963 1.00 94.75 371 GLY A O 1
ATOM 2769 N N . VAL A 1 372 ? -10.461 -18.073 7.031 1.00 94.06 372 VAL A N 1
ATOM 2770 C CA . VAL A 1 372 ? -9.127 -17.446 7.075 1.00 94.06 372 VAL A CA 1
ATOM 2771 C C . VAL A 1 372 ? -8.181 -18.056 6.030 1.00 94.06 372 VAL A C 1
ATOM 2773 O O . VAL A 1 372 ? -7.401 -17.321 5.431 1.00 94.06 372 VAL A O 1
ATOM 2776 N N . ASP A 1 373 ? -8.248 -19.372 5.786 1.00 93.75 373 ASP A N 1
ATOM 2777 C CA . ASP A 1 373 ? -7.420 -20.031 4.760 1.00 93.75 373 ASP A CA 1
ATOM 2778 C C . ASP A 1 373 ? -7.764 -19.537 3.359 1.00 93.75 373 ASP A C 1
ATOM 2780 O O . ASP A 1 373 ? -6.856 -19.244 2.583 1.00 93.75 373 ASP A O 1
ATOM 2784 N N . ASP A 1 374 ? -9.055 -19.388 3.057 1.00 95.38 374 ASP A N 1
ATOM 2785 C CA . ASP A 1 374 ? -9.523 -18.887 1.766 1.00 95.38 374 ASP A CA 1
ATOM 2786 C C . ASP A 1 374 ? -9.064 -17.445 1.552 1.00 95.38 374 ASP A C 1
ATOM 2788 O O . ASP A 1 374 ? -8.486 -17.116 0.517 1.00 95.38 374 ASP A O 1
ATOM 2792 N N . ALA A 1 375 ? -9.210 -16.590 2.569 1.00 96.94 375 ALA A N 1
ATOM 2793 C CA . ALA A 1 375 ? -8.721 -15.218 2.509 1.00 96.94 375 ALA A CA 1
ATOM 2794 C C . ALA A 1 375 ? -7.198 -15.154 2.284 1.00 96.94 375 ALA A C 1
ATOM 2796 O O . ALA A 1 375 ? -6.731 -14.403 1.426 1.00 96.94 375 ALA A O 1
ATOM 2797 N N . ILE A 1 376 ? -6.409 -15.972 2.991 1.00 95.81 376 ILE A N 1
ATOM 2798 C CA . ILE A 1 376 ? -4.957 -16.066 2.771 1.00 95.81 376 ILE A CA 1
ATOM 2799 C C . ILE A 1 376 ? -4.649 -16.569 1.351 1.00 95.81 376 ILE A C 1
ATOM 2801 O O . ILE A 1 376 ? -3.738 -16.053 0.702 1.00 95.81 376 ILE A O 1
ATOM 2805 N N . ALA A 1 377 ? -5.400 -17.547 0.838 1.00 94.75 377 ALA A N 1
ATOM 2806 C CA . ALA A 1 377 ? -5.228 -18.056 -0.520 1.00 94.75 377 ALA A CA 1
ATOM 2807 C C . ALA A 1 377 ? -5.500 -16.973 -1.579 1.00 94.75 377 ALA A C 1
ATOM 2809 O O . ALA A 1 377 ? -4.730 -16.853 -2.532 1.00 94.75 377 ALA A O 1
ATOM 2810 N N . ILE A 1 378 ? -6.524 -16.137 -1.379 1.00 96.44 378 ILE A N 1
ATOM 2811 C CA . ILE A 1 378 ? -6.815 -14.982 -2.241 1.00 96.44 378 ILE A CA 1
ATOM 2812 C C . ILE A 1 378 ? -5.673 -13.962 -2.184 1.00 96.44 378 ILE A C 1
ATOM 2814 O O . ILE A 1 378 ? -5.204 -13.522 -3.233 1.00 96.44 378 ILE A O 1
ATOM 2818 N N . LEU A 1 379 ? -5.178 -13.615 -0.988 1.00 96.31 379 LEU A N 1
ATOM 2819 C CA . LEU A 1 379 ? -4.040 -12.695 -0.835 1.00 96.31 379 LEU A CA 1
ATOM 2820 C C . LEU A 1 379 ? -2.765 -13.206 -1.521 1.00 96.31 379 LEU A C 1
ATOM 2822 O O . LEU A 1 379 ? -1.931 -12.398 -1.924 1.00 96.31 379 LEU A O 1
ATOM 2826 N N . ARG A 1 380 ? -2.628 -14.527 -1.680 1.00 94.44 380 ARG A N 1
ATOM 2827 C CA . ARG A 1 380 ? -1.516 -15.212 -2.358 1.00 94.44 380 ARG A CA 1
ATOM 2828 C C . ARG A 1 380 ? -1.731 -15.415 -3.858 1.00 94.44 380 ARG A C 1
ATOM 2830 O O . ARG A 1 380 ? -0.857 -15.993 -4.510 1.00 94.44 380 ARG A O 1
ATOM 2837 N N . ASP A 1 381 ? -2.858 -14.981 -4.421 1.00 95.31 381 ASP A N 1
ATOM 2838 C CA . ASP A 1 381 ? -3.169 -15.290 -5.811 1.00 95.31 381 ASP A CA 1
ATOM 2839 C C . ASP A 1 381 ? -2.212 -14.591 -6.791 1.00 95.31 381 ASP A C 1
ATOM 2841 O O . ASP A 1 381 ? -2.057 -13.366 -6.811 1.00 95.31 381 ASP A O 1
ATOM 2845 N N . ARG A 1 382 ? -1.598 -15.427 -7.633 1.00 92.50 382 ARG A N 1
ATOM 2846 C CA . ARG A 1 382 ? -0.591 -15.120 -8.652 1.00 92.50 382 ARG A CA 1
ATOM 2847 C C . ARG A 1 382 ? -1.126 -15.228 -10.087 1.00 92.50 382 ARG A C 1
ATOM 2849 O O . ARG A 1 382 ? -0.345 -15.216 -11.038 1.00 92.50 382 ARG A O 1
ATOM 2856 N N . TYR A 1 383 ? -2.438 -15.360 -10.273 1.00 94.12 383 TYR A N 1
ATOM 2857 C CA . TYR A 1 383 ? -3.058 -15.385 -11.596 1.00 94.12 383 TYR A CA 1
ATOM 2858 C C . TYR A 1 383 ? -3.089 -13.989 -12.235 1.00 94.12 383 TYR A C 1
ATOM 2860 O O . TYR A 1 383 ? -3.812 -13.097 -11.787 1.00 94.12 383 TYR A O 1
ATOM 2868 N N . ASP A 1 384 ? -2.297 -13.796 -13.291 1.00 89.44 384 ASP A N 1
ATOM 2869 C CA . ASP A 1 384 ? -2.224 -12.548 -14.048 1.00 89.44 384 ASP A CA 1
ATOM 2870 C C . ASP A 1 384 ? -3.346 -12.518 -15.091 1.00 89.44 384 ASP A C 1
ATOM 2872 O O . ASP A 1 384 ? -3.311 -13.230 -16.098 1.00 89.44 384 ASP A O 1
ATOM 2876 N N . VAL A 1 385 ? -4.351 -11.673 -14.856 1.00 88.06 385 VAL A N 1
ATOM 2877 C CA . VAL A 1 385 ? -5.517 -11.542 -15.744 1.00 88.06 385 VAL A CA 1
ATOM 2878 C C . VAL A 1 385 ? -5.123 -11.080 -17.151 1.00 88.06 385 VAL A C 1
ATOM 2880 O O . VAL A 1 385 ? -5.795 -11.452 -18.110 1.00 88.06 385 VAL A O 1
ATOM 2883 N N . ALA A 1 386 ? -4.044 -10.302 -17.309 1.00 82.06 386 ALA A N 1
ATOM 2884 C CA . ALA A 1 386 ? -3.629 -9.811 -18.623 1.00 82.06 386 ALA A CA 1
ATOM 2885 C C . ALA A 1 386 ? -3.043 -10.917 -19.505 1.00 82.06 386 ALA A C 1
ATOM 2887 O O . ALA A 1 386 ? -3.228 -10.884 -20.721 1.00 82.06 386 ALA A O 1
ATOM 2888 N N . THR A 1 387 ? -2.318 -11.871 -18.914 1.00 81.94 387 THR A N 1
ATOM 2889 C CA . THR A 1 387 ? -1.709 -12.987 -19.658 1.00 81.94 387 THR A CA 1
ATOM 2890 C C . THR A 1 387 ? -2.553 -14.255 -19.620 1.00 81.94 387 THR A C 1
ATOM 2892 O O . THR A 1 387 ? -2.331 -15.157 -20.423 1.00 81.94 387 THR A O 1
ATOM 2895 N N . GLY A 1 388 ? -3.511 -14.346 -18.695 1.00 88.31 388 GLY A N 1
ATOM 2896 C CA . GLY A 1 388 ? -4.319 -15.541 -18.473 1.00 88.31 388 GLY A CA 1
ATOM 2897 C C . GLY A 1 388 ? -3.541 -16.695 -17.830 1.00 88.31 388 GLY A C 1
ATOM 2898 O O . GLY A 1 388 ? -3.970 -17.847 -17.918 1.00 88.31 388 GLY A O 1
ATOM 2899 N N . THR A 1 389 ? -2.397 -16.411 -17.200 1.00 89.19 389 THR A N 1
ATOM 2900 C CA . THR A 1 389 ? -1.478 -17.418 -16.648 1.00 89.19 389 THR A CA 1
ATOM 2901 C C . THR A 1 389 ? -1.064 -17.078 -15.222 1.00 89.19 389 THR A C 1
ATOM 2903 O O . THR A 1 389 ? -1.039 -15.916 -14.823 1.00 89.19 389 THR A O 1
ATOM 2906 N N . VAL A 1 390 ? -0.659 -18.088 -14.453 1.00 91.50 390 VAL A N 1
ATOM 2907 C CA . VAL A 1 390 ? -0.013 -17.872 -13.151 1.00 91.50 390 VAL A CA 1
ATOM 2908 C C . VAL A 1 390 ? 1.418 -17.381 -13.372 1.00 91.50 390 VAL A C 1
ATOM 2910 O O . VAL A 1 390 ? 2.140 -17.941 -14.199 1.00 91.50 390 VAL A O 1
ATOM 2913 N N . ARG A 1 391 ? 1.838 -16.338 -12.649 1.00 86.31 391 ARG A N 1
ATOM 2914 C CA . ARG A 1 391 ? 3.188 -15.765 -12.743 1.00 86.31 391 ARG A CA 1
ATOM 2915 C C . ARG A 1 391 ? 3.793 -15.584 -11.361 1.00 86.31 391 ARG A C 1
ATOM 2917 O O . ARG A 1 391 ? 3.111 -15.160 -10.440 1.00 86.31 391 ARG A O 1
ATOM 2924 N N . ALA A 1 392 ? 5.091 -15.846 -11.226 1.00 85.38 392 ALA A N 1
ATOM 2925 C CA . ALA A 1 392 ? 5.803 -15.598 -9.971 1.00 85.38 392 ALA A CA 1
ATOM 2926 C C . ALA A 1 392 ? 5.765 -14.113 -9.580 1.00 85.38 392 ALA A C 1
ATOM 2928 O O . ALA A 1 392 ? 5.703 -13.779 -8.402 1.00 85.38 392 ALA A O 1
ATOM 2929 N N . VAL A 1 393 ? 5.803 -13.248 -10.594 1.00 82.75 393 VAL A N 1
ATOM 2930 C CA . VAL A 1 393 ? 5.933 -11.805 -10.467 1.00 82.75 393 VAL A CA 1
ATOM 2931 C C . VAL A 1 393 ? 5.065 -11.138 -11.536 1.00 82.75 393 VAL A C 1
ATOM 2933 O O . VAL A 1 393 ? 5.261 -11.355 -12.734 1.00 82.75 393 VAL A O 1
ATOM 2936 N N . SER A 1 394 ? 4.094 -10.333 -11.110 1.00 83.06 394 SER A N 1
ATOM 2937 C CA . SER A 1 394 ? 3.260 -9.504 -11.986 1.00 83.06 394 SER A CA 1
ATOM 2938 C C . SER A 1 394 ? 2.626 -8.358 -11.185 1.00 83.06 394 SER A C 1
ATOM 2940 O O . SER A 1 394 ? 2.274 -8.558 -10.027 1.00 83.06 394 SER A O 1
ATOM 2942 N N . PRO A 1 395 ? 2.443 -7.158 -11.767 1.00 77.88 395 PRO A N 1
ATOM 2943 C CA . PRO A 1 395 ? 1.709 -6.073 -11.110 1.00 77.88 395 PRO A CA 1
ATOM 2944 C C . PRO A 1 395 ? 0.180 -6.254 -11.206 1.00 77.88 395 PRO A C 1
ATOM 2946 O O . PRO A 1 395 ? -0.579 -5.472 -10.631 1.00 77.88 395 PRO A O 1
ATOM 2949 N N . ASN A 1 396 ? -0.279 -7.255 -11.967 1.00 84.88 396 ASN A N 1
ATOM 2950 C CA . ASN A 1 396 ? -1.691 -7.526 -12.242 1.00 84.88 396 ASN A CA 1
ATOM 2951 C C . ASN A 1 396 ? -2.275 -8.618 -11.329 1.00 84.88 396 ASN A C 1
ATOM 2953 O O . ASN A 1 396 ? -3.439 -8.986 -11.487 1.00 84.88 396 ASN A O 1
ATOM 2957 N N . THR A 1 397 ? -1.471 -9.170 -10.418 1.00 90.62 397 THR A N 1
ATOM 2958 C CA . THR A 1 397 ? -1.851 -10.243 -9.489 1.00 90.62 397 THR A CA 1
ATOM 2959 C C . THR A 1 397 ? -2.209 -9.678 -8.123 1.00 90.62 397 THR A C 1
ATOM 2961 O O . THR A 1 397 ? -1.689 -8.639 -7.727 1.00 90.62 397 THR A O 1
ATOM 2964 N N . VAL A 1 398 ? -3.091 -10.351 -7.378 1.00 93.88 398 VAL A N 1
ATOM 2965 C CA . VAL A 1 398 ? -3.458 -9.918 -6.014 1.00 93.88 398 VAL A CA 1
ATOM 2966 C C . VAL A 1 398 ? -2.230 -9.921 -5.099 1.00 93.88 398 VAL A C 1
ATOM 2968 O O . VAL A 1 398 ? -2.037 -8.979 -4.327 1.00 93.88 398 VAL A O 1
ATOM 2971 N N . ALA A 1 399 ? -1.385 -10.945 -5.229 1.00 91.00 399 ALA A N 1
ATOM 2972 C CA . ALA A 1 399 ? -0.084 -11.019 -4.587 1.00 91.00 399 ALA A CA 1
ATOM 2973 C C . ALA A 1 399 ? 0.956 -10.261 -5.420 1.00 91.00 399 ALA A C 1
ATOM 2975 O O . ALA A 1 399 ? 1.594 -10.827 -6.313 1.00 91.00 399 ALA A O 1
ATOM 2976 N N . SER A 1 400 ? 1.087 -8.963 -5.161 1.00 84.69 400 SER A N 1
ATOM 2977 C CA . SER A 1 400 ? 2.139 -8.147 -5.761 1.00 84.69 400 SER A CA 1
ATOM 2978 C C . SER A 1 400 ? 3.518 -8.575 -5.232 1.00 84.69 400 SER A C 1
ATOM 2980 O O . SER A 1 400 ? 3.642 -8.892 -4.046 1.00 84.69 400 SER A O 1
ATOM 2982 N N . PRO A 1 401 ? 4.582 -8.543 -6.056 1.00 78.06 401 PRO A N 1
ATOM 2983 C CA . PRO A 1 401 ? 5.959 -8.721 -5.580 1.00 78.06 401 PRO A CA 1
ATOM 2984 C C . PRO A 1 401 ? 6.410 -7.614 -4.611 1.00 78.06 401 PRO A C 1
ATOM 2986 O O . PRO A 1 401 ? 7.421 -7.771 -3.938 1.00 78.06 401 PRO A O 1
ATOM 2989 N N . ASP A 1 402 ? 5.670 -6.506 -4.533 1.00 78.88 402 ASP A N 1
ATOM 2990 C CA . ASP A 1 402 ? 5.970 -5.376 -3.652 1.00 78.88 402 ASP A CA 1
ATOM 2991 C C . ASP A 1 402 ? 5.116 -5.362 -2.374 1.00 78.88 402 ASP A C 1
ATOM 2993 O O . ASP A 1 402 ? 5.097 -4.367 -1.651 1.00 78.88 402 ASP A O 1
ATOM 2997 N N . ALA A 1 403 ? 4.374 -6.441 -2.105 1.00 86.25 403 ALA A N 1
ATOM 2998 C CA . ALA A 1 403 ? 3.517 -6.550 -0.932 1.00 86.25 403 ALA A CA 1
ATOM 2999 C C . ALA A 1 403 ? 4.352 -6.618 0.362 1.00 86.25 403 ALA A C 1
ATOM 3001 O O . ALA A 1 403 ? 4.886 -7.673 0.717 1.00 86.25 403 ALA A O 1
ATOM 3002 N N . THR A 1 404 ? 4.441 -5.513 1.100 1.00 84.06 404 THR A N 1
ATOM 3003 C CA . THR A 1 404 ? 5.171 -5.415 2.376 1.00 84.06 404 THR A CA 1
ATOM 3004 C C . THR A 1 404 ? 4.345 -5.873 3.570 1.00 84.06 404 THR A C 1
ATOM 3006 O O . THR A 1 404 ? 4.916 -6.295 4.574 1.00 84.06 404 THR A O 1
ATOM 3009 N N . GLN A 1 405 ? 3.015 -5.793 3.483 1.00 89.31 405 GLN A N 1
ATOM 3010 C CA . GLN A 1 405 ? 2.125 -6.248 4.547 1.00 89.31 405 GLN A CA 1
ATOM 3011 C C . GLN A 1 405 ? 0.976 -7.084 3.996 1.00 89.31 405 GLN A C 1
ATOM 3013 O O . GLN A 1 405 ? 0.336 -6.702 3.015 1.00 89.31 405 GLN A O 1
ATOM 3018 N N . SER A 1 406 ? 0.649 -8.157 4.710 1.00 93.88 406 SER A N 1
ATOM 3019 C CA . SER A 1 406 ? -0.548 -8.955 4.469 1.00 93.88 406 SER A CA 1
ATOM 3020 C C . SER A 1 406 ? -1.242 -9.266 5.780 1.00 93.88 406 SER A C 1
ATOM 3022 O O . SER A 1 406 ? -0.607 -9.678 6.755 1.00 93.88 406 SER A O 1
ATOM 3024 N N . VAL A 1 407 ? -2.556 -9.072 5.808 1.00 96.25 407 VAL A N 1
ATOM 3025 C CA . VAL A 1 407 ? -3.357 -9.287 7.011 1.00 96.25 407 VAL A CA 1
ATOM 3026 C C . VAL A 1 407 ? -4.749 -9.797 6.671 1.00 96.25 407 VAL A C 1
ATOM 3028 O O . VAL A 1 407 ? -5.358 -9.364 5.695 1.00 96.25 407 VAL A O 1
ATOM 3031 N N . VAL A 1 408 ? -5.260 -10.696 7.509 1.00 97.44 408 VAL A N 1
ATOM 3032 C CA . VAL A 1 408 ? -6.661 -11.120 7.544 1.00 97.44 408 VAL A CA 1
ATOM 3033 C C . VAL A 1 408 ? -7.213 -10.819 8.932 1.00 97.44 408 VAL A C 1
ATOM 3035 O O . VAL A 1 408 ? -6.677 -11.269 9.939 1.00 97.44 408 VAL A O 1
ATOM 3038 N N . ILE A 1 409 ? -8.283 -10.042 9.001 1.00 97.94 409 ILE A N 1
ATOM 3039 C CA . ILE A 1 409 ? -8.953 -9.638 10.231 1.00 97.94 409 ILE A CA 1
ATOM 3040 C C . ILE A 1 409 ? -10.330 -10.280 10.238 1.00 97.94 409 ILE A C 1
ATOM 3042 O O . ILE A 1 409 ? -11.135 -10.078 9.329 1.00 97.94 409 ILE A O 1
ATOM 3046 N N . ARG A 1 410 ? -10.592 -11.056 11.282 1.00 97.56 410 ARG A N 1
ATOM 3047 C CA . ARG A 1 410 ? -11.857 -11.741 11.505 1.00 97.56 410 ARG A CA 1
ATOM 3048 C C . ARG A 1 410 ? -12.607 -11.040 12.632 1.00 97.56 410 ARG A C 1
ATOM 3050 O O . ARG A 1 410 ? -12.053 -10.857 13.716 1.00 97.56 410 ARG A O 1
ATOM 3057 N N . THR A 1 411 ? -13.852 -10.648 12.392 1.00 97.88 411 THR A N 1
ATOM 3058 C CA . THR A 1 411 ? -14.687 -9.957 13.383 1.00 97.88 411 THR A CA 1
ATOM 3059 C C . THR A 1 411 ? -16.029 -10.653 13.565 1.00 97.88 411 THR A C 1
ATOM 3061 O O . THR A 1 411 ? -16.539 -11.306 12.659 1.00 97.88 411 THR A O 1
ATOM 3064 N N . HIS A 1 412 ? -16.576 -10.551 14.775 1.00 96.69 412 HIS A N 1
ATOM 3065 C CA . HIS A 1 412 ? -17.799 -11.226 15.200 1.00 96.69 412 HIS A CA 1
ATOM 3066 C C . HIS A 1 412 ? -18.557 -10.319 16.175 1.00 96.69 412 HIS A C 1
ATOM 3068 O O . HIS A 1 412 ? -17.925 -9.582 16.930 1.00 96.69 412 HIS A O 1
ATOM 3074 N N . VAL A 1 413 ? -19.892 -10.359 16.168 1.00 95.31 413 VAL A N 1
ATOM 3075 C CA . VAL A 1 413 ? -20.733 -9.440 16.966 1.00 95.31 413 VAL A CA 1
ATOM 3076 C C . VAL A 1 413 ? -20.418 -9.530 18.466 1.00 95.31 413 VAL A C 1
ATOM 3078 O O . VAL A 1 413 ? -20.289 -8.508 19.136 1.00 95.31 413 VAL A O 1
ATOM 3081 N N . ASP A 1 414 ? -20.211 -10.751 18.966 1.00 94.81 414 ASP A N 1
ATOM 3082 C CA . ASP A 1 414 ? -20.001 -11.025 20.396 1.00 94.81 414 ASP A CA 1
ATOM 3083 C C . ASP A 1 414 ? -18.556 -11.376 20.800 1.00 94.81 414 ASP A C 1
ATOM 3085 O O . ASP A 1 414 ? -18.333 -11.924 21.882 1.00 94.81 414 ASP A O 1
ATOM 3089 N N . ARG A 1 415 ? -17.554 -11.140 19.940 1.00 94.25 415 ARG A N 1
ATOM 3090 C CA . ARG A 1 415 ? -16.152 -11.479 20.257 1.00 94.25 415 ARG A CA 1
ATOM 3091 C C . ARG A 1 415 ? -15.197 -10.378 19.830 1.00 94.25 415 ARG A C 1
ATOM 3093 O O . ARG A 1 415 ? -15.456 -9.646 18.880 1.00 94.25 415 ARG A O 1
ATOM 3100 N N . ALA A 1 416 ? -14.068 -10.296 20.529 1.00 94.75 416 ALA A N 1
ATOM 3101 C CA . ALA A 1 416 ? -12.989 -9.412 20.127 1.00 94.75 416 ALA A CA 1
ATOM 3102 C C . ALA A 1 416 ? -12.462 -9.800 18.728 1.00 94.75 416 ALA A C 1
ATOM 3104 O O . ALA A 1 416 ? -12.501 -10.983 18.367 1.00 94.75 416 ALA A O 1
ATOM 3105 N N . PRO A 1 417 ? -11.966 -8.829 17.942 1.00 96.81 417 PRO A N 1
ATOM 3106 C CA . PRO A 1 417 ? -11.340 -9.105 16.656 1.00 96.81 417 PRO A CA 1
ATOM 3107 C C . PRO A 1 417 ? -10.179 -10.098 16.764 1.00 96.81 417 PRO A C 1
ATOM 3109 O O . PRO A 1 417 ? -9.441 -10.116 17.748 1.00 96.81 417 PRO A O 1
ATOM 3112 N N . GLN A 1 418 ? -9.973 -10.876 15.709 1.00 95.12 418 GLN A N 1
ATOM 3113 C CA . GLN A 1 418 ? -8.830 -11.773 15.562 1.00 95.12 418 GLN A CA 1
ATOM 3114 C C . GLN A 1 418 ? -8.008 -11.327 14.359 1.00 95.12 418 GLN A C 1
ATOM 3116 O O . GLN A 1 418 ? -8.562 -11.115 13.280 1.00 95.12 418 GLN A O 1
ATOM 3121 N N . LEU A 1 419 ? -6.698 -11.173 14.535 1.00 95.12 419 LEU A N 1
ATOM 3122 C CA . LEU A 1 419 ? -5.803 -10.702 13.484 1.00 95.12 419 LEU A CA 1
ATOM 3123 C C . LEU A 1 419 ? -4.886 -11.843 13.054 1.00 95.12 419 LEU A C 1
ATOM 3125 O O . LEU A 1 419 ? -4.246 -12.467 13.889 1.00 95.12 419 LEU A O 1
ATOM 3129 N N . TRP A 1 420 ? -4.789 -12.091 11.758 1.00 95.12 420 TRP A N 1
ATOM 3130 C CA . TRP A 1 420 ? -3.820 -12.996 11.156 1.00 95.12 420 TRP A CA 1
ATOM 3131 C C . TRP A 1 420 ? -2.864 -12.160 10.327 1.00 95.12 420 TRP A C 1
ATOM 3133 O O . TRP A 1 420 ? -3.259 -11.621 9.297 1.00 95.12 420 TRP A O 1
ATOM 3143 N N . VAL A 1 421 ? -1.628 -12.020 10.788 1.00 93.00 421 VAL A N 1
ATOM 3144 C CA . VAL A 1 421 ? -0.623 -11.154 10.162 1.00 93.00 421 VAL A CA 1
ATOM 3145 C C . VAL A 1 421 ? 0.460 -12.029 9.548 1.00 93.00 421 VAL A C 1
ATOM 3147 O O . VAL A 1 421 ? 0.908 -12.989 10.179 1.00 93.00 421 VAL A O 1
ATOM 3150 N N . ALA A 1 422 ? 0.856 -11.719 8.316 1.00 91.50 422 ALA A N 1
ATOM 3151 C CA . ALA A 1 422 ? 1.979 -12.378 7.670 1.00 91.50 422 ALA A CA 1
ATOM 3152 C C . ALA A 1 422 ? 3.282 -12.089 8.421 1.00 91.50 422 ALA A C 1
ATOM 3154 O O . ALA A 1 422 ? 3.686 -10.933 8.540 1.00 91.50 422 ALA A O 1
ATOM 3155 N N . VAL A 1 423 ? 3.931 -13.159 8.876 1.00 86.69 423 VAL A N 1
ATOM 3156 C CA . VAL A 1 423 ? 5.238 -13.164 9.529 1.00 86.69 423 VAL A CA 1
ATOM 3157 C C . VAL A 1 423 ? 6.261 -12.540 8.594 1.00 86.69 423 VAL A C 1
ATOM 3159 O O . VAL A 1 423 ? 6.293 -12.874 7.410 1.00 86.69 423 VAL A O 1
ATOM 3162 N N . PRO A 1 424 ? 7.152 -11.670 9.077 1.00 76.50 424 PRO A N 1
ATOM 3163 C CA . PRO A 1 424 ? 8.165 -11.131 8.206 1.00 76.50 424 PRO A CA 1
ATOM 3164 C C . PRO A 1 424 ? 9.159 -12.229 7.831 1.00 76.50 424 PRO A C 1
ATOM 3166 O O . PRO A 1 424 ? 9.593 -13.008 8.685 1.00 76.50 424 PRO A O 1
ATOM 3169 N N . HIS A 1 425 ? 9.569 -12.287 6.566 1.00 73.50 425 HIS A N 1
ATOM 3170 C CA . HIS A 1 425 ? 10.663 -13.179 6.201 1.00 73.50 425 HIS A CA 1
ATOM 3171 C C . HIS A 1 425 ? 11.950 -12.753 6.910 1.00 73.50 425 HIS A C 1
ATOM 3173 O O . HIS A 1 425 ? 12.235 -11.564 7.039 1.00 73.50 425 HIS A O 1
ATOM 3179 N N . GLN A 1 426 ? 12.751 -13.736 7.337 1.00 68.62 426 GLN A N 1
ATOM 3180 C CA . GLN A 1 426 ? 14.041 -13.489 7.995 1.00 68.62 426 GLN A CA 1
ATOM 3181 C C . GLN A 1 426 ? 14.994 -12.665 7.126 1.00 68.62 426 GLN A C 1
ATOM 3183 O O . GLN A 1 426 ? 15.846 -11.955 7.649 1.00 68.62 426 GLN A O 1
ATOM 3188 N N . ASP A 1 427 ? 14.864 -12.771 5.802 1.00 66.81 427 ASP A N 1
ATOM 3189 C CA . ASP A 1 427 ? 15.662 -11.968 4.888 1.00 66.81 427 ASP A CA 1
ATOM 3190 C C . ASP A 1 427 ? 15.208 -10.504 4.834 1.00 66.81 427 ASP A C 1
ATOM 3192 O O . ASP A 1 427 ? 16.049 -9.666 4.524 1.00 66.81 427 ASP A O 1
ATOM 3196 N N . GLY A 1 428 ? 13.948 -10.206 5.179 1.00 64.31 428 GLY A N 1
ATOM 3197 C CA . GLY A 1 428 ? 13.321 -8.886 5.184 1.00 64.31 428 GLY A CA 1
ATOM 3198 C C . GLY A 1 428 ? 12.799 -8.386 3.831 1.00 64.31 428 GLY A C 1
ATOM 3199 O O . GLY A 1 428 ? 12.344 -7.249 3.752 1.00 64.31 428 GLY A O 1
ATOM 3200 N N . TYR A 1 429 ? 12.865 -9.183 2.759 1.00 65.19 429 TYR A N 1
ATOM 3201 C CA . TYR A 1 429 ? 12.558 -8.697 1.399 1.00 65.19 429 TYR A CA 1
ATOM 3202 C C . TYR A 1 429 ? 11.583 -9.574 0.625 1.00 65.19 429 TYR A C 1
ATOM 3204 O O . TYR A 1 429 ? 11.122 -9.169 -0.443 1.00 65.19 429 TYR A O 1
ATOM 3212 N N . PHE A 1 430 ? 11.271 -10.768 1.120 1.00 71.06 430 PHE A N 1
ATOM 3213 C CA . PHE A 1 430 ? 10.273 -11.601 0.470 1.00 71.06 430 PHE A CA 1
ATOM 3214 C C . PHE A 1 430 ? 8.864 -11.003 0.646 1.00 71.06 430 PHE A C 1
ATOM 3216 O O . PHE A 1 430 ? 8.552 -10.513 1.737 1.00 71.06 430 PHE A O 1
ATOM 3223 N N . PRO A 1 431 ? 7.993 -11.041 -0.381 1.00 78.31 431 PRO A N 1
ATOM 3224 C CA . PRO A 1 431 ? 6.675 -10.430 -0.281 1.00 78.31 431 PRO A CA 1
ATOM 3225 C C . PRO A 1 431 ? 5.836 -11.119 0.795 1.00 78.31 431 PRO A C 1
ATOM 3227 O O . PRO A 1 431 ? 5.684 -12.344 0.810 1.00 78.31 431 PRO A O 1
ATOM 3230 N N . SER A 1 432 ? 5.246 -10.305 1.663 1.00 80.56 432 SER A N 1
ATOM 3231 C CA . SER A 1 432 ? 4.484 -10.739 2.836 1.00 80.56 432 SER A CA 1
ATOM 3232 C C . SER A 1 432 ? 3.357 -11.751 2.574 1.00 80.56 432 SER A C 1
ATOM 3234 O O . SER A 1 432 ? 3.206 -12.643 3.408 1.00 80.56 432 SER A O 1
ATOM 3236 N N . PRO A 1 433 ? 2.611 -11.757 1.444 1.00 81.81 433 PRO A N 1
ATOM 3237 C CA . PRO A 1 433 ? 1.521 -12.715 1.273 1.00 81.81 433 PRO A CA 1
ATOM 3238 C C . PRO A 1 433 ? 2.010 -14.163 1.276 1.00 81.81 433 PRO A C 1
ATOM 3240 O O . PRO A 1 433 ? 1.269 -15.069 1.647 1.00 81.81 433 PRO A O 1
ATOM 3243 N N . PHE A 1 434 ? 3.254 -14.399 0.865 1.00 86.00 434 PHE A N 1
ATOM 3244 C CA . PHE A 1 434 ? 3.837 -15.733 0.749 1.00 86.00 434 PHE A CA 1
ATOM 3245 C C . PHE A 1 434 ? 4.528 -16.211 2.028 1.00 86.00 434 PHE A C 1
ATOM 3247 O O . PHE A 1 434 ? 4.995 -17.348 2.078 1.00 86.00 434 PHE A O 1
ATOM 3254 N N . ALA A 1 435 ? 4.560 -15.372 3.061 1.00 86.81 435 ALA A N 1
ATOM 3255 C CA . ALA A 1 435 ? 5.033 -15.768 4.369 1.00 86.81 435 ALA A CA 1
ATOM 3256 C C . ALA A 1 435 ? 3.991 -16.599 5.116 1.00 86.81 435 ALA A C 1
ATOM 3258 O O . ALA A 1 435 ? 2.812 -16.652 4.749 1.00 86.81 435 ALA A O 1
ATOM 3259 N N . ASP A 1 436 ? 4.421 -17.229 6.202 1.00 89.12 436 ASP A N 1
ATOM 3260 C CA . ASP A 1 436 ? 3.506 -17.838 7.158 1.00 89.12 436 ASP A CA 1
ATOM 3261 C C . ASP A 1 436 ? 2.659 -16.759 7.847 1.00 89.12 436 ASP A C 1
ATOM 3263 O O . ASP A 1 436 ? 3.109 -15.633 8.021 1.00 89.12 436 ASP A O 1
ATOM 3267 N N . PHE A 1 437 ? 1.441 -17.090 8.273 1.00 91.25 437 PHE A N 1
ATOM 3268 C CA . PHE A 1 437 ? 0.603 -16.166 9.048 1.00 91.25 437 PHE A CA 1
ATOM 3269 C C . PHE A 1 437 ? 0.562 -16.586 10.512 1.00 91.25 437 PHE A C 1
ATOM 3271 O O . PHE A 1 437 ? 0.398 -17.773 10.809 1.00 91.25 437 PHE A O 1
ATOM 3278 N N . ILE A 1 438 ? 0.653 -15.608 11.413 1.00 90.06 438 ILE A N 1
ATOM 3279 C CA . ILE A 1 438 ? 0.427 -15.795 12.848 1.00 90.06 438 ILE A CA 1
ATOM 3280 C C . ILE A 1 438 ? -0.891 -15.170 13.278 1.00 90.06 438 ILE A C 1
ATOM 3282 O O . ILE A 1 438 ? -1.245 -14.072 12.854 1.00 90.06 438 ILE A O 1
ATOM 3286 N N . HIS A 1 439 ? -1.590 -15.856 14.173 1.00 91.12 439 HIS A N 1
ATOM 3287 C CA . HIS A 1 439 ? -2.750 -15.309 14.859 1.00 91.12 439 HIS A CA 1
ATOM 3288 C C . HIS A 1 439 ? -2.323 -14.439 16.047 1.00 91.12 439 HIS A C 1
ATOM 3290 O O . HIS A 1 439 ? -1.516 -14.864 16.874 1.00 91.12 439 HIS A O 1
ATOM 3296 N N . VAL A 1 440 ? -2.897 -13.243 16.151 1.00 88.88 440 VAL A N 1
ATOM 3297 C CA . VAL A 1 440 ? -2.786 -12.334 17.288 1.00 88.88 440 VAL A CA 1
ATOM 3298 C C . VAL A 1 440 ? -4.192 -11.976 17.762 1.00 88.88 440 VAL A C 1
ATOM 3300 O O . VAL A 1 440 ? -4.975 -11.362 17.033 1.00 88.88 440 VAL A O 1
ATOM 3303 N N . ASP A 1 441 ? -4.504 -12.352 19.000 1.00 89.31 441 ASP A N 1
ATOM 3304 C CA . ASP A 1 441 ? -5.763 -11.987 19.648 1.00 89.31 441 ASP A CA 1
ATOM 3305 C C . ASP A 1 441 ? -5.760 -10.502 20.049 1.00 89.31 441 ASP A C 1
ATOM 3307 O O . ASP A 1 441 ? -4.776 -9.990 20.595 1.00 89.31 441 ASP A O 1
ATOM 3311 N N . PHE A 1 442 ? -6.861 -9.800 19.768 1.00 93.19 442 PHE A N 1
ATOM 3312 C CA . PHE A 1 442 ? -6.953 -8.363 20.009 1.00 93.19 442 PHE A CA 1
ATOM 3313 C C . PHE A 1 442 ? -6.848 -7.993 21.495 1.00 93.19 442 PHE A C 1
ATOM 3315 O O . PHE A 1 442 ? -6.143 -7.044 21.834 1.00 93.19 442 PHE A O 1
ATOM 3322 N N . GLU A 1 443 ? -7.501 -8.736 22.394 1.00 91.62 443 GLU A N 1
ATOM 3323 C CA . GLU A 1 443 ? -7.447 -8.457 23.836 1.00 91.62 443 GLU A CA 1
ATOM 3324 C C . GLU A 1 443 ? -6.082 -8.838 24.418 1.00 91.62 443 GLU A C 1
ATOM 3326 O O . GLU A 1 443 ? -5.513 -8.084 25.210 1.00 91.62 443 GLU A O 1
ATOM 3331 N N . ALA A 1 444 ? -5.494 -9.945 23.957 1.00 84.19 444 ALA A N 1
ATOM 3332 C CA . ALA A 1 444 ? -4.135 -10.341 24.329 1.00 84.19 444 ALA A CA 1
ATOM 3333 C C . ALA A 1 444 ? -3.060 -9.354 23.820 1.00 84.19 444 ALA A C 1
ATOM 3335 O O . ALA A 1 444 ? -1.943 -9.296 24.346 1.00 84.19 444 ALA A O 1
ATOM 3336 N N . GLY A 1 445 ? -3.381 -8.549 22.803 1.00 82.12 445 GLY A N 1
ATOM 3337 C CA . GLY A 1 445 ? -2.600 -7.384 22.389 1.00 82.12 445 GLY A CA 1
ATOM 3338 C C . GLY A 1 445 ? -2.481 -6.312 23.475 1.00 82.12 445 GLY A C 1
ATOM 3339 O O . GLY A 1 445 ? -1.421 -5.702 23.630 1.00 82.12 445 GLY A O 1
ATOM 3340 N N . PHE A 1 446 ? -3.543 -6.127 24.266 1.00 83.62 446 PHE A N 1
ATOM 3341 C CA . PHE A 1 446 ? -3.598 -5.157 25.360 1.00 83.62 446 PHE A CA 1
ATOM 3342 C C . PHE A 1 446 ? -3.126 -5.709 26.713 1.00 83.62 446 PHE A C 1
ATOM 3344 O O . PHE A 1 446 ? -2.746 -4.923 27.585 1.00 83.62 446 PHE A O 1
ATOM 3351 N N . ASP A 1 447 ? -3.145 -7.028 26.907 1.00 80.19 447 ASP A N 1
ATOM 3352 C CA . ASP A 1 447 ? -2.756 -7.665 28.167 1.00 80.19 447 ASP A CA 1
ATOM 3353 C C . ASP A 1 447 ? -1.263 -8.037 28.189 1.00 80.19 447 ASP A C 1
ATOM 3355 O O . ASP A 1 447 ? -0.824 -9.079 27.692 1.00 80.19 447 ASP A O 1
ATOM 3359 N N . VAL A 1 448 ? -0.465 -7.139 28.768 1.00 60.81 448 VAL A N 1
ATOM 3360 C CA . VAL A 1 448 ? 0.997 -7.272 28.863 1.00 60.81 448 VAL A CA 1
ATOM 3361 C C . VAL A 1 448 ? 1.414 -8.306 29.914 1.00 60.81 448 VAL A C 1
ATOM 3363 O O . VAL A 1 448 ? 2.457 -8.939 29.772 1.00 60.81 448 VAL A O 1
ATOM 3366 N N . GLU A 1 449 ? 0.603 -8.504 30.958 1.00 58.66 449 GLU A N 1
ATOM 3367 C CA . GLU A 1 449 ? 0.938 -9.369 32.096 1.00 58.66 449 GLU A CA 1
ATOM 3368 C C . GLU A 1 449 ? 0.504 -10.823 31.872 1.00 58.66 449 GLU A C 1
ATOM 3370 O O . GLU A 1 449 ? 1.196 -11.746 32.304 1.00 58.66 449 GLU A O 1
ATOM 3375 N N . ARG A 1 450 ? -0.611 -11.059 31.168 1.00 58.25 450 ARG A N 1
ATOM 3376 C CA . ARG A 1 450 ? -1.122 -12.419 30.906 1.00 58.25 450 ARG A CA 1
ATOM 3377 C C . ARG A 1 450 ? -0.555 -13.085 29.664 1.00 58.25 450 ARG A C 1
ATOM 3379 O O . ARG A 1 450 ? -0.986 -14.185 29.324 1.00 58.25 450 ARG A O 1
ATOM 3386 N N . CYS A 1 451 ? 0.426 -12.471 29.013 1.00 51.06 451 CYS A N 1
ATOM 3387 C CA . CYS A 1 451 ? 1.019 -13.024 27.806 1.00 51.06 451 CYS A CA 1
ATOM 3388 C C . CYS A 1 451 ? 2.501 -13.434 27.937 1.00 51.06 451 CYS A C 1
ATOM 3390 O O . CYS A 1 451 ? 3.361 -12.925 27.212 1.00 51.06 451 CYS A O 1
ATOM 3392 N N . PRO A 1 452 ? 2.844 -14.387 28.820 1.00 48.09 452 PRO A N 1
ATOM 3393 C CA . PRO A 1 452 ? 4.169 -14.982 28.839 1.00 48.09 452 PRO A CA 1
ATOM 3394 C C . PRO A 1 452 ? 4.243 -16.024 27.708 1.00 48.09 452 PRO A C 1
ATOM 3396 O O . PRO A 1 452 ? 3.787 -17.151 27.852 1.00 48.09 452 PRO A O 1
ATOM 3399 N N . ALA A 1 453 ? 4.768 -15.630 26.546 1.00 49.12 453 ALA A N 1
ATOM 3400 C CA . ALA A 1 453 ? 5.089 -16.500 25.400 1.00 49.12 453 ALA A CA 1
ATOM 3401 C C . ALA A 1 453 ? 3.924 -17.175 24.621 1.00 49.12 453 ALA A C 1
ATOM 3403 O O . ALA A 1 453 ? 4.202 -17.917 23.683 1.00 49.12 453 ALA A O 1
ATOM 3404 N N . GLY A 1 454 ? 2.649 -16.899 24.939 1.00 46.56 454 GLY A N 1
ATOM 3405 C CA . GLY A 1 454 ? 1.480 -17.599 24.360 1.00 46.56 454 GLY A CA 1
ATOM 3406 C C . GLY A 1 454 ? 0.413 -16.751 23.643 1.00 46.56 454 GLY A C 1
ATOM 3407 O O . GLY A 1 454 ? -0.696 -17.238 23.456 1.00 46.56 454 GLY A O 1
ATOM 3408 N N . CYS A 1 455 ? 0.684 -15.491 23.266 1.00 51.84 455 CYS A N 1
ATOM 3409 C CA . CYS A 1 455 ? -0.308 -14.651 22.553 1.00 51.84 455 CYS A CA 1
ATOM 3410 C C . CYS A 1 455 ? -0.575 -15.076 21.111 1.00 51.84 455 CYS A C 1
ATOM 3412 O O . CYS A 1 455 ? -1.548 -14.620 20.513 1.00 51.84 455 CYS A O 1
ATOM 3414 N N . THR A 1 456 ? 0.299 -15.899 20.539 1.00 54.62 456 THR A N 1
ATOM 3415 C CA . THR A 1 456 ? -0.011 -16.620 19.314 1.00 54.62 456 THR A CA 1
ATOM 3416 C C . THR A 1 456 ? -0.647 -17.932 19.730 1.00 54.62 456 THR A C 1
ATOM 3418 O O . THR A 1 456 ? -0.097 -18.646 20.567 1.00 54.62 456 THR A O 1
ATOM 3421 N N . SER A 1 457 ? -1.789 -18.299 19.149 1.00 49.91 457 SER A N 1
ATOM 3422 C CA . SER A 1 457 ? -2.423 -19.595 19.443 1.00 49.91 457 SER A CA 1
ATOM 3423 C C . SER A 1 457 ? -1.606 -20.803 18.948 1.00 49.91 457 SER A C 1
ATOM 3425 O O . SER A 1 457 ? -2.127 -21.906 18.875 1.00 49.91 457 SER A O 1
ATOM 3427 N N . GLY A 1 458 ? -0.327 -20.637 18.586 1.00 51.66 458 GLY A N 1
ATOM 3428 C CA . GLY A 1 458 ? 0.491 -21.668 17.943 1.00 51.66 458 GLY A CA 1
ATOM 3429 C C . GLY A 1 458 ? 0.071 -21.987 16.504 1.00 51.66 458 GLY A C 1
ATOM 3430 O O . GLY A 1 458 ? 0.796 -22.700 15.812 1.00 51.66 458 GLY A O 1
ATOM 3431 N N . ASP A 1 459 ? -1.048 -21.429 16.031 1.00 58.62 459 ASP A N 1
ATOM 3432 C CA . ASP A 1 459 ? -1.567 -21.631 14.682 1.00 58.62 459 ASP A CA 1
ATOM 3433 C C . ASP A 1 459 ? -0.748 -20.814 13.680 1.00 58.62 459 ASP A C 1
ATOM 3435 O O . ASP A 1 459 ? -1.121 -19.720 13.263 1.00 58.62 459 ASP A O 1
ATOM 3439 N N . VAL A 1 460 ? 0.416 -21.342 13.315 1.00 71.00 460 VAL A N 1
ATOM 3440 C CA . VAL A 1 460 ? 1.192 -20.844 12.181 1.00 71.00 460 VAL A CA 1
ATOM 3441 C C . VAL A 1 460 ? 0.626 -21.482 10.920 1.00 71.00 460 VAL A C 1
ATOM 3443 O O . VAL A 1 460 ? 0.748 -22.695 10.719 1.00 71.00 460 VAL A O 1
ATOM 3446 N N . ARG A 1 461 ? 0.004 -20.679 10.054 1.00 74.62 461 ARG A N 1
ATOM 3447 C CA . ARG A 1 461 ? -0.515 -21.171 8.770 1.00 74.62 461 ARG A CA 1
ATOM 3448 C C . ARG A 1 461 ? 0.599 -21.171 7.740 1.00 74.62 461 ARG A C 1
ATOM 3450 O O . ARG A 1 461 ? 0.951 -20.123 7.196 1.00 74.62 461 ARG A O 1
ATOM 3457 N N . ARG A 1 462 ? 1.150 -22.363 7.503 1.00 73.88 462 ARG A N 1
ATOM 3458 C CA . ARG A 1 462 ? 2.306 -22.542 6.628 1.00 73.88 462 ARG A CA 1
ATOM 3459 C C . ARG A 1 462 ? 1.975 -22.340 5.163 1.00 73.88 462 ARG A C 1
ATOM 3461 O O . ARG A 1 462 ? 0.924 -22.761 4.678 1.00 73.88 462 ARG A O 1
ATOM 3468 N N . TYR A 1 463 ? 2.904 -21.726 4.448 1.00 71.38 463 TYR A N 1
ATOM 3469 C CA . TYR A 1 463 ? 2.830 -21.635 3.001 1.00 71.38 463 TYR A CA 1
ATOM 3470 C C . TYR A 1 463 ? 3.212 -22.963 2.318 1.00 71.38 463 TYR A C 1
ATOM 3472 O O . TYR A 1 463 ? 4.285 -23.513 2.553 1.00 71.38 463 TYR A O 1
ATOM 3480 N N . GLY A 1 464 ? 2.324 -23.481 1.461 1.00 69.50 464 GLY A N 1
ATOM 3481 C CA . GLY A 1 464 ? 2.545 -24.667 0.621 1.00 69.50 464 GLY A CA 1
ATOM 3482 C C . GLY A 1 464 ? 2.623 -24.311 -0.866 1.00 69.50 464 GLY A C 1
ATOM 3483 O O . GLY A 1 464 ? 1.801 -24.784 -1.647 1.00 69.50 464 GLY A O 1
ATOM 3484 N N . GLY A 1 465 ? 3.538 -23.410 -1.231 1.00 76.88 465 GLY A N 1
ATOM 3485 C CA . GLY A 1 465 ? 3.653 -22.844 -2.578 1.00 76.88 465 GLY A CA 1
ATOM 3486 C C . GLY A 1 465 ? 4.179 -23.779 -3.667 1.00 76.88 465 GLY A C 1
ATOM 3487 O O . GLY A 1 465 ? 4.700 -24.866 -3.415 1.00 76.88 465 GLY A O 1
ATOM 3488 N N . ASP A 1 466 ? 4.056 -23.316 -4.913 1.00 86.81 466 ASP A N 1
ATOM 3489 C CA . ASP A 1 466 ? 4.749 -23.904 -6.059 1.00 86.81 466 ASP A CA 1
ATOM 3490 C C . ASP A 1 466 ? 6.231 -23.515 -5.993 1.00 86.81 466 ASP A C 1
ATOM 3492 O O . ASP A 1 466 ? 6.607 -22.376 -6.288 1.00 86.81 466 ASP A O 1
ATOM 3496 N N . ALA A 1 467 ? 7.076 -24.492 -5.658 1.00 87.81 467 ALA A N 1
ATOM 3497 C CA . ALA A 1 467 ? 8.512 -24.305 -5.488 1.00 87.81 467 ALA A CA 1
ATOM 3498 C C . ALA A 1 467 ? 9.202 -23.639 -6.695 1.00 87.81 467 ALA A C 1
ATOM 3500 O O . ALA A 1 467 ? 10.190 -22.925 -6.513 1.00 87.81 467 ALA A O 1
ATOM 3501 N N . ARG A 1 468 ? 8.706 -23.836 -7.927 1.00 89.56 468 ARG A N 1
ATOM 3502 C CA . ARG A 1 468 ? 9.275 -23.187 -9.119 1.00 89.56 468 ARG A CA 1
ATOM 3503 C C . ARG A 1 468 ? 8.954 -21.697 -9.138 1.00 89.56 468 ARG A C 1
ATOM 3505 O O . ARG A 1 468 ? 9.837 -20.885 -9.430 1.00 89.56 468 ARG A O 1
ATOM 3512 N N . LEU A 1 469 ? 7.705 -21.331 -8.855 1.00 87.94 469 LEU A N 1
ATOM 3513 C CA . LEU A 1 469 ? 7.297 -19.926 -8.795 1.00 87.94 469 LEU A CA 1
ATOM 3514 C C . LEU A 1 469 ? 8.006 -19.208 -7.649 1.00 87.94 469 LEU A C 1
ATOM 3516 O O . LEU A 1 469 ? 8.459 -18.080 -7.825 1.00 87.94 469 LEU A O 1
ATOM 3520 N N . ASP A 1 470 ? 8.178 -19.882 -6.517 1.00 86.56 470 ASP A N 1
ATOM 3521 C CA . ASP A 1 470 ? 8.840 -19.316 -5.343 1.00 86.56 470 ASP A CA 1
ATOM 3522 C C . ASP A 1 470 ? 10.337 -19.117 -5.581 1.00 86.56 470 ASP A C 1
ATOM 3524 O O . ASP A 1 470 ? 10.873 -18.056 -5.272 1.00 86.56 470 ASP A O 1
ATOM 3528 N N . ALA A 1 471 ? 11.007 -20.076 -6.229 1.00 88.56 471 ALA A N 1
ATOM 3529 C CA . ALA A 1 471 ? 12.398 -19.914 -6.651 1.00 88.56 471 ALA A CA 1
ATOM 3530 C C . ALA A 1 471 ? 12.568 -18.765 -7.660 1.00 88.56 471 ALA A C 1
ATOM 3532 O O . ALA A 1 471 ? 13.561 -18.034 -7.614 1.00 88.56 471 ALA A O 1
ATOM 3533 N N . THR A 1 472 ? 11.591 -18.584 -8.556 1.00 89.31 472 THR A N 1
ATOM 3534 C CA . THR A 1 472 ? 11.590 -17.478 -9.523 1.00 89.31 472 THR A CA 1
ATOM 3535 C C . THR A 1 472 ? 11.431 -16.137 -8.809 1.00 89.31 472 THR A C 1
ATOM 3537 O O . THR A 1 472 ? 12.226 -15.228 -9.037 1.00 89.31 472 THR A O 1
ATOM 3540 N N . LEU A 1 473 ? 10.458 -16.024 -7.901 1.00 86.19 473 LEU A N 1
ATOM 3541 C CA . LEU A 1 473 ? 10.234 -14.834 -7.081 1.00 86.19 473 LEU A CA 1
ATOM 3542 C C . LEU A 1 473 ? 11.456 -14.499 -6.215 1.00 86.19 473 LEU A C 1
ATOM 3544 O O . LEU A 1 473 ? 11.893 -13.352 -6.200 1.00 86.19 473 LEU A O 1
ATOM 3548 N N . ALA A 1 474 ? 12.057 -15.491 -5.556 1.00 86.00 474 ALA A N 1
ATOM 3549 C CA . ALA A 1 474 ? 13.268 -15.294 -4.764 1.00 86.00 474 ALA A CA 1
ATOM 3550 C C . ALA A 1 474 ? 14.413 -14.721 -5.613 1.00 86.00 474 ALA A C 1
ATOM 3552 O O . ALA A 1 474 ? 15.091 -13.785 -5.199 1.00 86.00 474 ALA A O 1
ATOM 3553 N N . GLY A 1 475 ? 14.601 -15.214 -6.842 1.00 88.69 475 GLY A N 1
ATOM 3554 C CA . GLY A 1 475 ? 15.620 -14.660 -7.730 1.00 88.69 475 GLY A CA 1
ATOM 3555 C C . GLY A 1 475 ? 15.319 -13.244 -8.228 1.00 88.69 475 GLY A C 1
ATOM 3556 O O . GLY A 1 475 ? 16.253 -12.468 -8.429 1.00 88.69 475 GLY A O 1
ATOM 3557 N N . TRP A 1 476 ? 14.044 -12.876 -8.371 1.00 86.62 476 TRP A N 1
ATOM 3558 C CA . TRP A 1 476 ? 13.645 -11.487 -8.605 1.00 86.62 476 TRP A CA 1
ATOM 3559 C C . TRP A 1 476 ? 13.991 -10.589 -7.416 1.00 86.62 476 TRP A C 1
ATOM 3561 O O . TRP A 1 476 ? 14.602 -9.538 -7.606 1.00 86.62 476 TRP A O 1
ATOM 3571 N N . VAL A 1 477 ? 13.657 -11.022 -6.197 1.00 83.00 477 VAL A N 1
ATOM 3572 C CA . VAL A 1 477 ? 13.979 -10.302 -4.956 1.00 83.00 477 VAL A CA 1
ATOM 3573 C C . VAL A 1 477 ? 15.490 -10.114 -4.809 1.00 83.00 477 VAL A C 1
ATOM 3575 O O . VAL A 1 477 ? 15.949 -8.995 -4.580 1.00 83.00 477 VAL A O 1
ATOM 3578 N N . ASP A 1 478 ? 16.280 -11.161 -5.043 1.00 85.31 478 ASP A N 1
ATOM 3579 C CA . ASP A 1 478 ? 17.744 -11.085 -5.020 1.00 85.31 478 ASP A CA 1
ATOM 3580 C C . ASP A 1 478 ? 18.293 -10.067 -6.028 1.00 85.31 478 ASP A C 1
ATOM 3582 O O . ASP A 1 478 ? 19.201 -9.297 -5.711 1.00 85.31 478 ASP A O 1
ATOM 3586 N N . ALA A 1 479 ? 17.749 -10.044 -7.250 1.00 85.75 479 ALA A N 1
ATOM 3587 C CA . ALA A 1 479 ? 18.171 -9.091 -8.270 1.00 85.75 479 ALA A CA 1
ATOM 3588 C C . ALA A 1 479 ? 17.872 -7.641 -7.858 1.00 85.75 479 ALA A C 1
ATOM 3590 O O . ALA A 1 479 ? 18.717 -6.764 -8.048 1.00 85.75 479 ALA A O 1
ATOM 3591 N N . MET A 1 480 ? 16.706 -7.393 -7.253 1.00 78.56 480 MET A N 1
ATOM 3592 C CA . MET A 1 480 ? 16.357 -6.073 -6.719 1.00 78.56 480 MET A CA 1
ATOM 3593 C C . MET A 1 480 ? 17.315 -5.645 -5.606 1.00 78.56 480 MET A C 1
ATOM 3595 O O . MET A 1 480 ? 17.787 -4.509 -5.614 1.00 78.56 480 MET A O 1
ATOM 3599 N N . ARG A 1 481 ? 17.661 -6.555 -4.687 1.00 78.81 481 ARG A N 1
ATOM 3600 C CA . ARG A 1 481 ? 18.621 -6.282 -3.606 1.00 78.81 481 ARG A CA 1
ATOM 3601 C C . ARG A 1 481 ? 20.004 -5.931 -4.139 1.00 78.81 481 ARG A C 1
ATOM 3603 O O . ARG A 1 481 ? 20.575 -4.924 -3.730 1.00 78.81 481 ARG A O 1
ATOM 3610 N N . LEU A 1 482 ? 20.532 -6.737 -5.064 1.00 84.06 482 LEU A N 1
ATOM 3611 C CA . LEU A 1 482 ? 21.850 -6.507 -5.665 1.00 84.06 482 LEU A CA 1
ATOM 3612 C C . LEU A 1 482 ? 21.934 -5.126 -6.292 1.00 84.06 482 LEU A C 1
ATOM 3614 O O . LEU A 1 482 ? 22.901 -4.396 -6.084 1.00 84.06 482 LEU A O 1
ATOM 3618 N N . GLN A 1 483 ? 20.898 -4.733 -7.018 1.00 79.44 483 GLN A N 1
ATOM 3619 C CA . GLN A 1 483 ? 20.916 -3.410 -7.579 1.00 79.44 483 GLN A CA 1
ATOM 3620 C C . GLN A 1 483 ? 20.731 -2.327 -6.521 1.00 79.44 483 GLN A C 1
ATOM 3622 O O . GLN A 1 483 ? 21.504 -1.378 -6.512 1.00 79.44 483 GLN A O 1
ATOM 3627 N N . ARG A 1 484 ? 19.684 -2.376 -5.704 1.00 70.12 484 ARG A N 1
ATOM 3628 C CA . ARG A 1 484 ? 19.360 -1.214 -4.880 1.00 70.12 484 ARG A CA 1
ATOM 3629 C C . ARG A 1 484 ? 20.335 -1.058 -3.723 1.00 70.12 484 ARG A C 1
ATOM 3631 O O . ARG A 1 484 ? 20.844 0.034 -3.506 1.00 70.12 484 ARG A O 1
ATOM 3638 N N . ASP A 1 485 ? 20.588 -2.139 -2.998 1.00 71.38 485 ASP A N 1
ATOM 3639 C CA . ASP A 1 485 ? 21.325 -2.079 -1.737 1.00 71.38 485 ASP A CA 1
ATOM 3640 C C . ASP A 1 485 ? 22.839 -2.085 -1.989 1.00 71.38 485 ASP A C 1
ATOM 3642 O O . ASP A 1 485 ? 23.596 -1.440 -1.267 1.00 71.38 485 ASP A O 1
ATOM 3646 N N . ALA A 1 486 ? 23.288 -2.800 -3.028 1.00 76.81 486 ALA A N 1
ATOM 3647 C CA . ALA A 1 486 ? 24.705 -2.903 -3.378 1.00 76.81 486 ALA A CA 1
ATOM 3648 C C . ALA A 1 486 ? 25.113 -2.048 -4.591 1.00 76.81 486 ALA A C 1
ATOM 3650 O O . ALA A 1 486 ? 26.299 -2.005 -4.921 1.00 76.81 486 ALA A O 1
ATOM 3651 N N . HIS A 1 487 ? 24.166 -1.374 -5.259 1.00 81.19 487 HIS A N 1
ATOM 3652 C CA . HIS A 1 487 ? 24.408 -0.648 -6.514 1.00 81.19 487 HIS A CA 1
ATOM 3653 C C . HIS A 1 487 ? 25.072 -1.522 -7.602 1.00 81.19 487 HIS A C 1
ATOM 3655 O O . HIS A 1 487 ? 25.753 -1.019 -8.497 1.00 81.19 487 HIS A O 1
ATOM 3661 N N . ASP A 1 488 ? 24.847 -2.842 -7.555 1.00 87.62 488 ASP A N 1
ATOM 3662 C CA . ASP A 1 488 ? 25.457 -3.850 -8.428 1.00 87.62 488 ASP A CA 1
ATOM 3663 C C . ASP A 1 488 ? 24.525 -4.214 -9.596 1.00 87.62 488 ASP A C 1
ATOM 3665 O O . ASP A 1 488 ? 23.876 -5.264 -9.631 1.00 87.62 488 ASP A O 1
ATOM 3669 N N . LEU A 1 489 ? 24.451 -3.314 -10.584 1.00 86.94 489 LEU A N 1
ATOM 3670 C CA . LEU A 1 489 ? 23.688 -3.536 -11.821 1.00 86.94 489 LEU A CA 1
ATOM 3671 C C . LEU A 1 489 ? 24.126 -4.817 -12.572 1.00 86.94 489 LEU A C 1
ATOM 3673 O O . LEU A 1 489 ? 23.245 -5.561 -13.020 1.00 86.94 489 LEU A O 1
ATOM 3677 N N . PRO A 1 490 ? 25.436 -5.120 -12.730 1.00 92.81 490 PRO A N 1
ATOM 3678 C CA . PRO A 1 490 ? 25.874 -6.371 -13.352 1.00 92.81 490 PRO A CA 1
ATOM 3679 C C . PRO A 1 490 ? 25.428 -7.626 -12.591 1.00 92.81 490 PRO A C 1
ATOM 3681 O O . PRO A 1 490 ? 24.952 -8.575 -13.220 1.00 92.81 490 PRO A O 1
ATOM 3684 N N . GLY A 1 491 ? 25.549 -7.636 -11.261 1.00 93.62 491 GLY A N 1
ATOM 3685 C CA . GLY A 1 491 ? 25.111 -8.745 -10.415 1.00 93.62 491 GLY A CA 1
ATOM 3686 C C . GLY A 1 491 ? 23.606 -8.975 -10.506 1.00 93.62 491 GLY A C 1
ATOM 3687 O O . GLY A 1 491 ? 23.172 -10.102 -10.754 1.00 93.62 491 GLY A O 1
ATOM 3688 N N . ALA A 1 492 ? 22.811 -7.906 -10.403 1.00 90.12 492 ALA A N 1
ATOM 3689 C CA . ALA A 1 492 ? 21.357 -7.963 -10.554 1.00 90.12 492 ALA A CA 1
ATOM 3690 C C . ALA A 1 492 ? 20.942 -8.565 -11.903 1.00 90.12 492 ALA A C 1
ATOM 3692 O O . ALA A 1 492 ? 20.106 -9.468 -11.969 1.00 90.12 492 ALA A O 1
ATOM 3693 N N . ARG A 1 493 ? 21.585 -8.127 -12.990 1.00 93.06 493 ARG A N 1
ATOM 3694 C CA . ARG A 1 493 ? 21.352 -8.687 -14.322 1.00 93.06 493 ARG A CA 1
ATOM 3695 C C . ARG A 1 493 ? 21.704 -10.165 -14.397 1.00 93.06 493 ARG A C 1
ATOM 3697 O O . ARG A 1 493 ? 20.894 -10.944 -14.887 1.00 93.06 493 ARG A O 1
ATOM 3704 N N . SER A 1 494 ? 22.888 -10.545 -13.918 1.00 95.19 494 SER A N 1
ATOM 3705 C CA . SER A 1 494 ? 23.327 -11.944 -13.892 1.00 95.19 494 SER A CA 1
ATOM 3706 C C . SER A 1 494 ? 22.305 -12.821 -13.169 1.00 95.19 494 SER A C 1
ATOM 3708 O O . SER A 1 494 ? 21.932 -13.882 -13.667 1.00 95.19 494 SER A O 1
ATOM 3710 N N . ARG A 1 495 ? 21.762 -12.334 -12.045 1.00 94.19 495 ARG A N 1
ATOM 3711 C CA . ARG A 1 495 ? 20.712 -13.030 -11.300 1.00 94.19 495 ARG A CA 1
ATOM 3712 C C . ARG A 1 495 ? 19.437 -13.210 -12.125 1.00 94.19 495 ARG A C 1
ATOM 3714 O O . ARG A 1 495 ? 18.947 -14.334 -12.211 1.00 94.19 495 ARG A O 1
ATOM 3721 N N . LEU A 1 496 ? 18.941 -12.163 -12.783 1.00 92.19 496 LEU A N 1
ATOM 3722 C CA . LEU A 1 496 ? 17.753 -12.245 -13.650 1.00 92.19 496 LEU A CA 1
ATOM 3723 C C . LEU A 1 496 ? 17.944 -13.212 -14.824 1.00 92.19 496 LEU A C 1
ATOM 3725 O O . LEU A 1 496 ? 17.023 -13.941 -15.176 1.00 92.19 496 LEU A O 1
ATOM 3729 N N . GLN A 1 497 ? 19.153 -13.290 -15.382 1.00 94.44 497 GLN A N 1
ATOM 3730 C CA . GLN A 1 497 ? 19.485 -14.242 -16.446 1.00 94.44 497 GLN A CA 1
ATOM 3731 C C . GLN A 1 497 ? 19.490 -15.710 -15.977 1.00 94.44 497 GLN A C 1
ATOM 3733 O O . GLN A 1 497 ? 19.635 -16.624 -16.785 1.00 94.44 497 GLN A O 1
ATOM 3738 N N . THR A 1 498 ? 19.368 -15.984 -14.678 1.00 95.12 498 THR A N 1
ATOM 3739 C CA . THR A 1 498 ? 19.187 -17.362 -14.193 1.00 95.12 498 THR A CA 1
ATOM 3740 C C . THR A 1 498 ? 17.725 -17.799 -14.185 1.00 95.12 498 THR A C 1
ATOM 3742 O O . THR A 1 498 ? 17.449 -18.978 -13.971 1.00 95.12 498 THR A O 1
ATOM 3745 N N . LEU A 1 499 ? 16.793 -16.870 -14.419 1.00 91.56 499 LEU A N 1
ATOM 3746 C CA . LEU A 1 499 ? 15.361 -17.111 -14.315 1.00 91.56 499 LEU A CA 1
ATOM 3747 C C . LEU A 1 499 ? 14.768 -17.515 -15.663 1.00 91.56 499 LEU A C 1
ATOM 3749 O O . LEU A 1 499 ? 15.044 -16.916 -16.699 1.00 91.56 499 LEU A O 1
ATOM 3753 N N . ASP A 1 500 ? 13.899 -18.517 -15.637 1.00 89.56 500 ASP A N 1
ATOM 3754 C CA . ASP A 1 500 ? 13.110 -18.943 -16.792 1.00 89.56 500 ASP A CA 1
ATOM 3755 C C . ASP A 1 500 ? 11.794 -18.147 -16.864 1.00 89.56 500 ASP A C 1
ATOM 3757 O O . ASP A 1 500 ? 10.702 -18.695 -16.730 1.00 89.56 500 ASP A O 1
ATOM 3761 N N . ASP A 1 501 ? 11.913 -16.821 -16.984 1.00 85.88 501 ASP A N 1
ATOM 3762 C CA . ASP A 1 501 ? 10.786 -15.881 -17.041 1.00 85.88 501 ASP A CA 1
ATOM 3763 C C . ASP A 1 501 ? 11.055 -14.792 -18.096 1.00 85.88 501 ASP A C 1
ATOM 3765 O O . ASP A 1 501 ? 12.025 -14.038 -17.963 1.00 85.88 501 ASP A O 1
ATOM 3769 N N . PRO A 1 502 ? 10.215 -14.655 -19.141 1.00 87.06 502 PRO A N 1
ATOM 3770 C CA . PRO A 1 502 ? 10.356 -13.614 -20.160 1.00 87.06 502 PRO A CA 1
ATOM 3771 C C . PRO A 1 502 ? 10.473 -12.194 -19.592 1.00 87.06 502 PRO A C 1
ATOM 3773 O O . PRO A 1 502 ? 11.238 -11.382 -20.117 1.00 87.06 502 PRO A O 1
ATOM 3776 N N . ALA A 1 503 ? 9.771 -11.891 -18.493 1.00 82.44 503 ALA A N 1
ATOM 3777 C CA . ALA A 1 503 ? 9.896 -10.585 -17.850 1.00 82.44 503 ALA A CA 1
ATOM 3778 C C . ALA A 1 503 ? 11.295 -10.382 -17.246 1.00 82.44 503 ALA A C 1
ATOM 3780 O O . ALA A 1 503 ? 11.851 -9.290 -17.368 1.00 82.44 503 ALA A O 1
ATOM 3781 N N . ALA A 1 504 ? 11.906 -11.424 -16.672 1.00 87.94 504 ALA A N 1
ATOM 3782 C CA . ALA A 1 504 ? 13.252 -11.345 -16.108 1.00 87.94 504 ALA A CA 1
ATOM 3783 C C . ALA A 1 504 ? 14.291 -11.066 -17.197 1.00 87.94 504 ALA A C 1
ATOM 3785 O O . ALA A 1 504 ? 15.165 -10.217 -17.020 1.00 87.94 504 ALA A O 1
ATOM 3786 N N . TRP A 1 505 ? 14.146 -11.698 -18.364 1.00 91.12 505 TRP A N 1
ATOM 3787 C CA . TRP A 1 505 ? 15.003 -11.442 -19.523 1.00 91.12 505 TRP A CA 1
ATOM 3788 C C . TRP A 1 505 ? 14.854 -10.025 -20.077 1.00 91.12 505 TRP A C 1
ATOM 3790 O O . TRP A 1 505 ? 15.854 -9.393 -20.417 1.00 91.12 505 TRP A O 1
ATOM 3800 N N . LEU A 1 506 ? 13.630 -9.493 -20.126 1.00 88.38 506 LEU A N 1
ATOM 3801 C CA . LEU A 1 506 ? 13.388 -8.112 -20.544 1.00 88.38 506 LEU A CA 1
ATOM 3802 C C . LEU A 1 506 ? 14.057 -7.108 -19.590 1.00 88.38 506 LEU A C 1
ATOM 3804 O O . LEU A 1 506 ? 14.700 -6.157 -20.035 1.00 88.38 506 LEU A O 1
ATOM 3808 N N . MET A 1 507 ? 13.980 -7.351 -18.282 1.00 85.50 507 MET A N 1
ATOM 3809 C CA . MET A 1 507 ? 14.660 -6.531 -17.273 1.00 85.50 507 MET A CA 1
ATOM 3810 C C . MET A 1 507 ? 16.186 -6.671 -17.339 1.00 85.50 507 MET A C 1
ATOM 3812 O O . MET A 1 507 ? 16.903 -5.673 -17.266 1.00 85.50 507 MET A O 1
ATOM 3816 N N . ALA A 1 508 ? 16.697 -7.890 -17.537 1.00 91.19 508 ALA A N 1
ATOM 3817 C CA . ALA A 1 508 ? 18.120 -8.145 -17.743 1.00 91.19 508 ALA A CA 1
ATOM 3818 C C . ALA A 1 508 ? 18.655 -7.390 -18.970 1.00 91.19 508 ALA A C 1
ATOM 3820 O O . ALA A 1 508 ? 19.737 -6.800 -18.910 1.00 91.19 508 ALA A O 1
ATOM 3821 N N . ALA A 1 509 ? 17.876 -7.347 -20.056 1.00 91.19 509 ALA A N 1
ATOM 3822 C CA . ALA A 1 509 ? 18.207 -6.576 -21.248 1.00 91.19 509 ALA A CA 1
ATOM 3823 C C . ALA A 1 509 ? 18.332 -5.083 -20.940 1.00 91.19 509 ALA A C 1
ATOM 3825 O O . ALA A 1 509 ? 19.307 -4.443 -21.338 1.00 91.19 509 ALA A O 1
ATOM 3826 N N . TRP A 1 510 ? 17.378 -4.537 -20.187 1.00 85.62 510 TRP A N 1
ATOM 3827 C CA . TRP A 1 510 ? 17.416 -3.139 -19.782 1.00 85.62 510 TRP A CA 1
ATOM 3828 C C . TRP A 1 510 ? 18.651 -2.821 -18.941 1.00 85.62 510 TRP A C 1
ATOM 3830 O O . TRP A 1 510 ? 19.375 -1.875 -19.247 1.00 85.62 510 TRP A O 1
ATOM 3840 N N . LEU A 1 511 ? 18.947 -3.644 -17.932 1.00 86.81 511 LEU A N 1
ATOM 3841 C CA . LEU A 1 511 ? 20.138 -3.476 -17.099 1.00 86.81 511 LEU A CA 1
ATOM 3842 C C . LEU A 1 511 ? 21.427 -3.510 -17.903 1.00 86.81 511 LEU A C 1
ATOM 3844 O O . LEU A 1 511 ? 22.316 -2.693 -17.670 1.00 86.81 511 LEU A O 1
ATOM 3848 N N . GLY A 1 512 ? 21.515 -4.425 -18.870 1.00 90.19 512 GLY A N 1
ATOM 3849 C CA . GLY A 1 512 ? 22.648 -4.501 -19.783 1.00 90.19 512 GLY A CA 1
ATOM 3850 C C . GLY A 1 512 ? 22.826 -3.199 -20.557 1.00 90.19 512 GLY A C 1
ATOM 3851 O O . GLY A 1 512 ? 23.933 -2.666 -20.617 1.00 90.19 512 GLY A O 1
ATOM 3852 N N . ALA A 1 513 ? 21.728 -2.641 -21.073 1.00 86.31 513 ALA A N 1
ATOM 3853 C CA . ALA A 1 513 ? 21.740 -1.374 -21.796 1.00 86.31 513 ALA A CA 1
ATOM 3854 C C . ALA A 1 513 ? 22.222 -0.215 -20.910 1.00 86.31 513 ALA A C 1
ATOM 3856 O O . ALA A 1 513 ? 23.051 0.590 -21.335 1.00 86.31 513 ALA A O 1
ATOM 3857 N N . SER A 1 514 ? 21.747 -0.163 -19.665 1.00 81.69 514 SER A N 1
ATOM 3858 C CA . SER A 1 514 ? 22.074 0.879 -18.690 1.00 81.69 514 SER A CA 1
ATOM 3859 C C . SER A 1 514 ? 23.542 0.896 -18.258 1.00 81.69 514 SER A C 1
ATOM 3861 O O . SER A 1 514 ? 24.067 1.968 -17.965 1.00 81.69 514 SER A O 1
ATOM 3863 N N . VAL A 1 515 ? 24.223 -0.254 -18.261 1.00 87.88 515 VAL A N 1
ATOM 3864 C CA . VAL A 1 515 ? 25.677 -0.344 -18.003 1.00 87.88 515 VAL A CA 1
ATOM 3865 C C . VAL A 1 515 ? 26.524 -0.311 -19.281 1.00 87.88 515 VAL A C 1
ATOM 3867 O O . VAL A 1 515 ? 27.738 -0.489 -19.225 1.00 87.88 515 VAL A O 1
ATOM 3870 N N . GLY A 1 516 ? 25.903 -0.093 -20.445 1.00 87.25 516 GLY A N 1
ATOM 3871 C CA . GLY A 1 516 ? 26.586 -0.010 -21.738 1.00 87.25 516 GLY A CA 1
ATOM 3872 C C . GLY A 1 516 ? 26.908 -1.352 -22.408 1.00 87.25 516 GLY A C 1
ATOM 3873 O O . GLY A 1 516 ? 27.506 -1.349 -23.484 1.00 87.25 516 GLY A O 1
ATOM 3874 N N . ASP A 1 517 ? 26.484 -2.494 -21.856 1.00 94.12 517 ASP A N 1
ATOM 3875 C CA . ASP A 1 517 ? 26.575 -3.799 -22.528 1.00 94.12 517 ASP A CA 1
ATOM 3876 C C . ASP A 1 517 ? 25.413 -3.993 -23.516 1.00 94.12 517 ASP A C 1
ATOM 3878 O O . ASP A 1 517 ? 24.475 -4.765 -23.298 1.00 94.12 517 ASP A O 1
ATOM 3882 N N . LEU A 1 518 ? 25.481 -3.278 -24.640 1.00 93.56 518 LEU A N 1
ATOM 3883 C CA . LEU A 1 518 ? 24.454 -3.320 -25.684 1.00 93.56 518 LEU A CA 1
ATOM 3884 C C . LEU A 1 518 ? 24.331 -4.704 -26.345 1.00 93.56 518 LEU A C 1
ATOM 3886 O O . LEU A 1 518 ? 23.238 -5.112 -26.741 1.00 93.56 518 LEU A O 1
ATOM 3890 N N . ALA A 1 519 ? 25.445 -5.430 -26.482 1.00 95.06 519 ALA A N 1
ATOM 3891 C CA . ALA A 1 519 ? 25.467 -6.736 -27.138 1.00 95.06 519 ALA A CA 1
ATOM 3892 C C . ALA A 1 519 ? 24.766 -7.794 -26.282 1.00 95.06 519 ALA A C 1
ATOM 3894 O O . ALA A 1 519 ? 23.907 -8.530 -26.777 1.00 95.06 519 ALA A O 1
ATOM 3895 N N . GLY A 1 520 ? 25.091 -7.840 -24.990 1.00 95.25 520 GLY A N 1
ATOM 3896 C CA . GLY A 1 520 ? 24.403 -8.712 -24.059 1.00 95.25 520 GLY A CA 1
ATOM 3897 C C . GLY A 1 520 ? 22.945 -8.294 -23.853 1.00 95.25 520 GLY A C 1
ATOM 3898 O O . GLY A 1 520 ? 22.081 -9.164 -23.847 1.00 95.25 520 GLY A O 1
ATOM 3899 N N . ALA A 1 521 ? 22.645 -6.992 -23.791 1.00 93.12 521 ALA A N 1
ATOM 3900 C CA . ALA A 1 521 ? 21.269 -6.503 -23.712 1.00 93.12 521 ALA A CA 1
ATOM 3901 C C . ALA A 1 521 ? 20.411 -6.992 -24.886 1.00 93.12 521 ALA A C 1
ATOM 3903 O O . ALA A 1 521 ? 19.299 -7.477 -24.699 1.00 93.12 521 ALA A O 1
ATOM 3904 N N . LYS A 1 522 ? 20.952 -6.939 -26.110 1.00 93.75 522 LYS A N 1
ATOM 3905 C CA . LYS A 1 522 ? 20.281 -7.474 -27.300 1.00 93.75 522 LYS A CA 1
ATOM 3906 C C . LYS A 1 522 ? 20.047 -8.983 -27.198 1.00 93.75 522 LYS A C 1
ATOM 3908 O O . LYS A 1 522 ? 18.982 -9.453 -27.589 1.00 93.75 522 LYS A O 1
ATOM 3913 N N . LYS A 1 523 ? 21.020 -9.741 -26.678 1.00 95.00 523 LYS A N 1
ATOM 3914 C CA . LYS A 1 523 ? 20.886 -11.191 -26.458 1.00 95.00 523 LYS A CA 1
ATOM 3915 C C . LYS A 1 523 ? 19.776 -11.505 -25.455 1.00 95.00 523 LYS A C 1
ATOM 3917 O O . LYS A 1 523 ? 18.979 -12.401 -25.715 1.00 95.00 523 LYS A O 1
ATOM 3922 N N . ASP A 1 524 ? 19.722 -10.773 -24.347 1.00 94.25 524 ASP A N 1
ATOM 3923 C CA . ASP A 1 524 ? 18.687 -10.934 -23.323 1.00 94.25 524 ASP A CA 1
ATOM 3924 C C . ASP A 1 524 ? 17.308 -10.556 -23.878 1.00 94.25 524 ASP A C 1
ATOM 3926 O O . ASP A 1 524 ? 16.351 -11.309 -23.721 1.00 94.25 524 ASP A O 1
ATOM 3930 N N . LEU A 1 525 ? 17.219 -9.465 -24.646 1.00 92.44 525 LEU A N 1
ATOM 3931 C CA . LEU A 1 525 ? 15.974 -9.051 -25.289 1.00 92.44 525 LEU A CA 1
ATOM 3932 C C . LEU A 1 525 ? 15.471 -10.106 -26.281 1.00 92.44 525 LEU A C 1
ATOM 3934 O O . LEU A 1 525 ? 14.287 -10.405 -26.309 1.00 92.44 525 LEU A O 1
ATOM 3938 N N . MET A 1 526 ? 16.357 -10.725 -27.066 1.00 91.19 526 MET A N 1
ATOM 3939 C CA . MET A 1 526 ? 15.971 -11.814 -27.973 1.00 91.19 526 MET A CA 1
ATOM 3940 C C . MET A 1 526 ? 15.434 -13.051 -27.239 1.00 91.19 526 MET A C 1
ATOM 3942 O O . MET A 1 526 ? 14.688 -13.820 -27.838 1.00 91.19 526 MET A O 1
ATOM 3946 N N . ARG A 1 527 ? 15.807 -13.255 -25.969 1.00 91.44 527 ARG A N 1
ATOM 3947 C CA . ARG A 1 527 ? 15.297 -14.358 -25.139 1.00 91.44 527 ARG A CA 1
ATOM 3948 C C . ARG A 1 527 ? 13.929 -14.074 -24.535 1.00 91.44 527 ARG A C 1
ATOM 3950 O O . ARG A 1 527 ? 13.199 -15.021 -24.281 1.00 91.44 527 ARG A O 1
ATOM 3957 N N . ALA A 1 528 ? 13.571 -12.810 -24.332 1.00 87.19 528 ALA A N 1
ATOM 3958 C CA . ALA A 1 528 ? 12.336 -12.403 -23.665 1.00 87.19 528 ALA A CA 1
ATOM 3959 C C . ALA A 1 528 ? 11.035 -12.684 -24.457 1.00 87.19 528 ALA A C 1
ATOM 3961 O O . ALA A 1 528 ? 10.015 -12.121 -24.090 1.00 87.19 528 ALA A O 1
ATOM 3962 N N . ASP A 1 529 ? 11.078 -13.495 -25.529 1.00 77.62 529 ASP A N 1
ATOM 3963 C CA . ASP A 1 529 ? 9.994 -13.847 -26.471 1.00 77.62 529 ASP A CA 1
ATOM 3964 C C . ASP A 1 529 ? 8.759 -12.931 -26.425 1.00 77.62 529 ASP A C 1
ATOM 3966 O O . ASP A 1 529 ? 7.840 -13.107 -25.623 1.00 77.62 529 ASP A O 1
ATOM 3970 N N . ALA A 1 530 ? 8.706 -11.971 -27.351 1.00 67.38 530 ALA A N 1
ATOM 3971 C CA . ALA A 1 530 ? 7.638 -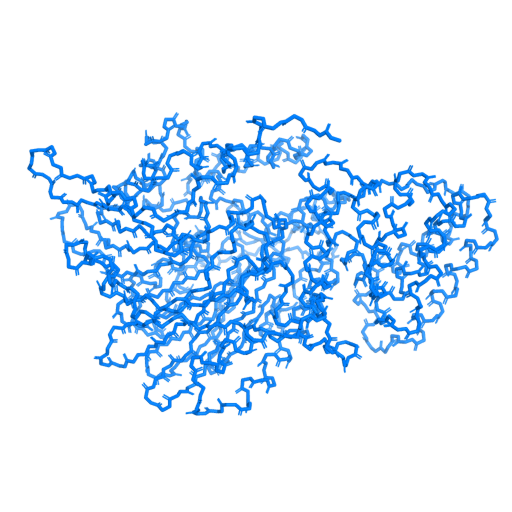10.983 -27.398 1.00 67.38 530 ALA A CA 1
ATOM 3972 C C . ALA A 1 530 ? 6.225 -11.581 -27.535 1.00 67.38 530 ALA A C 1
ATOM 3974 O O . ALA A 1 530 ? 5.266 -10.903 -27.180 1.00 67.38 530 ALA A O 1
ATOM 3975 N N . LEU A 1 531 ? 6.060 -12.814 -28.029 1.00 62.88 531 LEU A N 1
ATOM 3976 C CA . LEU A 1 531 ? 4.738 -13.444 -28.140 1.00 62.88 531 LEU A CA 1
ATOM 3977 C C . LEU A 1 531 ? 4.184 -13.913 -26.790 1.00 62.88 531 LEU A C 1
ATOM 3979 O O . LEU A 1 531 ? 2.969 -14.015 -26.638 1.00 62.88 531 LEU A O 1
ATOM 3983 N N . ALA A 1 532 ? 5.054 -14.147 -25.809 1.00 67.50 532 ALA A N 1
ATOM 3984 C CA . ALA A 1 532 ? 4.671 -14.514 -24.448 1.00 67.50 532 ALA A CA 1
ATOM 3985 C C . ALA A 1 532 ? 4.397 -13.290 -23.547 1.00 67.50 532 ALA A C 1
ATOM 3987 O O . ALA A 1 532 ? 4.037 -13.439 -22.379 1.00 67.50 532 ALA A O 1
ATOM 3988 N N . LEU A 1 533 ? 4.583 -12.074 -24.069 1.00 72.00 533 LEU A N 1
ATOM 3989 C CA . LEU A 1 533 ? 4.445 -10.818 -23.338 1.00 72.00 533 LEU A CA 1
ATOM 3990 C C . LEU A 1 533 ? 3.029 -10.233 -23.474 1.00 72.00 533 LEU A C 1
ATOM 3992 O O . LEU A 1 533 ? 2.434 -10.243 -24.554 1.00 72.00 533 LEU A O 1
ATOM 3996 N N . ALA A 1 534 ? 2.497 -9.645 -22.395 1.00 70.00 534 ALA A N 1
ATOM 3997 C CA . ALA A 1 534 ? 1.215 -8.935 -22.456 1.00 70.00 534 ALA A CA 1
ATOM 3998 C C . ALA A 1 534 ? 1.294 -7.720 -23.418 1.00 70.00 534 ALA A C 1
ATOM 4000 O O . ALA A 1 534 ? 2.390 -7.219 -23.684 1.00 70.00 534 ALA A O 1
ATOM 4001 N N . PRO A 1 535 ? 0.167 -7.193 -23.945 1.00 73.69 535 PRO A N 1
ATOM 4002 C CA . PRO A 1 535 ? 0.172 -6.102 -24.931 1.00 73.69 535 PRO A CA 1
ATOM 4003 C C . PRO A 1 535 ? 1.002 -4.879 -24.529 1.00 73.69 535 PRO A C 1
ATOM 4005 O O . PRO A 1 535 ? 1.740 -4.344 -25.351 1.00 73.69 535 PRO A O 1
ATOM 4008 N N . ALA A 1 536 ? 0.930 -4.470 -23.261 1.00 69.12 536 ALA A N 1
ATOM 4009 C CA . ALA A 1 536 ? 1.763 -3.385 -22.766 1.00 69.12 536 ALA A CA 1
ATOM 4010 C C . ALA A 1 536 ? 3.248 -3.787 -22.791 1.00 69.12 536 ALA A C 1
ATOM 4012 O O . ALA A 1 536 ? 4.035 -3.124 -23.441 1.00 69.12 536 ALA A O 1
ATOM 4013 N N . GLN A 1 537 ? 3.618 -4.964 -22.280 1.00 73.50 537 GLN A N 1
ATOM 4014 C CA . GLN A 1 537 ? 5.004 -5.464 -22.268 1.00 73.50 537 GLN A CA 1
ATOM 4015 C C . GLN A 1 537 ? 5.640 -5.512 -23.674 1.00 73.50 537 GLN A C 1
ATOM 4017 O O . GLN A 1 537 ? 6.829 -5.222 -23.837 1.00 73.50 537 GLN A O 1
ATOM 4022 N N . ARG A 1 538 ? 4.841 -5.809 -24.709 1.00 79.19 538 ARG A N 1
ATOM 4023 C CA . ARG A 1 538 ? 5.261 -5.780 -26.123 1.00 79.19 538 ARG A CA 1
ATOM 4024 C C . ARG A 1 538 ? 5.634 -4.377 -26.614 1.00 79.19 538 ARG A C 1
ATOM 4026 O O . ARG A 1 538 ? 6.584 -4.238 -27.385 1.00 79.19 538 ARG A O 1
ATOM 4033 N N . LEU A 1 539 ? 4.947 -3.340 -26.136 1.00 79.06 539 LEU A N 1
ATOM 4034 C CA . LEU A 1 539 ? 5.253 -1.938 -26.439 1.00 79.06 539 LEU A CA 1
ATOM 4035 C C . LEU A 1 539 ? 6.668 -1.562 -25.970 1.00 79.06 539 LEU A C 1
ATOM 4037 O O . LEU A 1 539 ? 7.430 -0.919 -26.691 1.00 79.06 539 LEU A O 1
ATOM 4041 N N . ILE A 1 540 ? 7.058 -2.042 -24.792 1.00 77.06 540 ILE A N 1
ATOM 4042 C CA . ILE A 1 540 ? 8.374 -1.795 -24.195 1.00 77.06 540 ILE A CA 1
ATOM 4043 C C . ILE A 1 540 ? 9.438 -2.600 -24.872 1.00 77.06 540 ILE A C 1
ATOM 4045 O O . ILE A 1 540 ? 10.501 -2.068 -25.171 1.00 77.06 540 ILE A O 1
ATOM 4049 N N . PHE A 1 541 ? 9.155 -3.878 -25.104 1.00 86.88 541 PHE A N 1
ATOM 4050 C CA . PHE A 1 541 ? 10.038 -4.731 -25.869 1.00 86.88 541 PHE A CA 1
ATOM 4051 C C . PHE A 1 541 ? 10.415 -4.038 -27.184 1.00 86.88 541 PHE A C 1
ATOM 4053 O O . PHE A 1 541 ? 11.590 -3.932 -27.529 1.00 86.88 541 PHE A O 1
ATOM 4060 N N . GLY A 1 542 ? 9.413 -3.494 -27.876 1.00 88.00 542 GLY A N 1
ATOM 4061 C CA . GLY A 1 542 ? 9.566 -2.732 -29.104 1.00 88.00 542 GLY A CA 1
ATOM 4062 C C . GLY A 1 542 ? 10.376 -1.440 -28.962 1.00 88.00 542 GLY A C 1
ATOM 4063 O O . GLY A 1 542 ? 11.313 -1.203 -29.732 1.00 88.00 542 GLY A O 1
ATOM 4064 N N . LEU A 1 543 ? 10.072 -0.634 -27.942 1.00 85.94 543 LEU A N 1
ATOM 4065 C CA . LEU A 1 543 ? 10.827 0.577 -27.602 1.00 85.94 543 LEU A CA 1
ATOM 4066 C C . LEU A 1 543 ? 12.296 0.277 -27.292 1.00 85.94 543 LEU A C 1
ATOM 4068 O O . LEU A 1 543 ? 13.179 0.896 -27.883 1.00 85.94 543 LEU A O 1
ATOM 4072 N N . LEU A 1 544 ? 12.566 -0.697 -26.421 1.00 87.31 544 LEU A N 1
ATOM 4073 C CA . LEU A 1 544 ? 13.915 -1.104 -26.039 1.00 87.31 544 LEU A CA 1
ATOM 4074 C C . LEU A 1 544 ? 14.671 -1.689 -27.236 1.00 87.31 544 LEU A C 1
ATOM 4076 O O . LEU A 1 544 ? 15.847 -1.381 -27.421 1.00 87.31 544 LEU A O 1
ATOM 4080 N N . ARG A 1 545 ? 14.001 -2.463 -28.102 1.00 92.44 545 ARG A N 1
ATOM 4081 C CA . ARG A 1 545 ? 14.574 -2.951 -29.368 1.00 92.44 545 ARG A CA 1
ATOM 4082 C C . ARG A 1 545 ? 15.050 -1.790 -30.238 1.00 92.44 545 ARG A C 1
ATOM 4084 O O . ARG A 1 545 ? 16.165 -1.841 -30.761 1.00 92.44 545 ARG A O 1
ATOM 4091 N N . GLY A 1 546 ? 14.224 -0.755 -30.383 1.00 89.81 546 GLY A N 1
ATOM 4092 C CA . GLY A 1 546 ? 14.572 0.435 -31.153 1.00 89.81 546 GLY A CA 1
ATOM 4093 C C . GLY A 1 546 ? 15.697 1.249 -30.513 1.00 89.81 546 GLY A C 1
ATOM 4094 O O . GLY A 1 546 ? 16.667 1.599 -31.186 1.00 89.81 546 GLY A O 1
ATOM 4095 N N . ASP A 1 547 ? 15.625 1.477 -29.201 1.00 87.81 547 ASP A N 1
ATOM 4096 C CA . ASP A 1 547 ? 16.639 2.222 -28.452 1.00 87.81 547 ASP A CA 1
ATOM 4097 C C . ASP A 1 547 ? 18.007 1.509 -28.487 1.00 87.81 547 ASP A C 1
ATOM 4099 O O . ASP A 1 547 ? 19.029 2.159 -28.718 1.00 87.81 547 ASP A O 1
ATOM 4103 N N . LEU A 1 548 ? 18.045 0.176 -28.348 1.00 88.50 548 LEU A N 1
ATOM 4104 C CA . LEU A 1 548 ? 19.271 -0.628 -28.468 1.00 88.50 548 LEU A CA 1
ATOM 4105 C C . LEU A 1 548 ? 19.866 -0.571 -29.877 1.00 88.50 548 LEU A C 1
ATOM 4107 O O . LEU A 1 548 ? 21.079 -0.413 -30.027 1.00 88.50 548 LEU A O 1
ATOM 4111 N N . ALA A 1 549 ? 19.031 -0.678 -30.916 1.00 91.12 549 ALA A N 1
ATOM 4112 C CA . ALA A 1 549 ? 19.485 -0.565 -32.300 1.00 91.12 549 ALA A CA 1
ATOM 4113 C C . ALA A 1 549 ? 20.115 0.809 -32.569 1.00 91.12 549 ALA A C 1
ATOM 4115 O O . ALA A 1 549 ? 21.209 0.892 -33.132 1.00 91.12 549 ALA A O 1
ATOM 4116 N N . ARG A 1 550 ? 19.469 1.879 -32.094 1.00 89.88 550 ARG A N 1
ATOM 4117 C CA . ARG A 1 550 ? 19.962 3.252 -32.227 1.00 89.88 550 ARG A CA 1
ATOM 4118 C C . ARG A 1 550 ? 21.262 3.472 -31.462 1.00 89.88 550 ARG A C 1
ATOM 4120 O O . ARG A 1 550 ? 22.197 4.052 -32.009 1.00 89.88 550 ARG A O 1
ATOM 4127 N N . ALA A 1 551 ? 21.357 2.994 -30.224 1.00 87.12 551 ALA A N 1
ATOM 4128 C CA . ALA A 1 551 ? 22.581 3.095 -29.433 1.00 87.12 551 ALA A CA 1
ATOM 4129 C C . ALA A 1 551 ? 23.755 2.321 -30.054 1.00 87.12 551 ALA A C 1
ATOM 4131 O O . ALA A 1 551 ? 24.897 2.763 -29.962 1.00 87.12 551 ALA A O 1
ATOM 4132 N N . GLY A 1 552 ? 23.468 1.218 -30.753 1.00 90.62 552 GLY A N 1
ATOM 4133 C CA . GLY A 1 552 ? 24.433 0.485 -31.573 1.00 90.62 552 GLY A CA 1
ATOM 4134 C C . GLY A 1 552 ? 24.757 1.133 -32.928 1.00 90.62 552 GLY A C 1
ATOM 4135 O O . GLY A 1 552 ? 25.447 0.514 -33.733 1.00 90.62 552 GLY A O 1
ATOM 4136 N N . GLY A 1 553 ? 24.251 2.338 -33.217 1.00 92.12 553 GLY A N 1
ATOM 4137 C CA . GLY A 1 553 ? 24.500 3.060 -34.470 1.00 92.12 553 GLY A CA 1
ATOM 4138 C C . GLY A 1 553 ? 23.689 2.570 -35.676 1.00 92.12 553 GLY A C 1
ATOM 4139 O O . GLY A 1 553 ? 23.995 2.955 -36.803 1.00 92.12 553 GLY A O 1
ATOM 4140 N N . ASN A 1 554 ? 22.659 1.741 -35.475 1.00 94.94 554 ASN A N 1
ATOM 4141 C CA . ASN A 1 554 ? 21.805 1.213 -36.540 1.00 94.94 554 ASN A CA 1
ATOM 4142 C C . ASN A 1 554 ? 20.439 1.919 -36.561 1.00 94.94 554 ASN A C 1
ATOM 4144 O O . ASN A 1 554 ? 19.420 1.376 -36.130 1.00 94.94 554 ASN A O 1
ATOM 4148 N N . GLU A 1 555 ? 20.429 3.152 -37.070 1.00 94.44 555 GLU A N 1
ATOM 4149 C CA . GLU A 1 555 ? 19.219 3.979 -37.155 1.00 94.44 555 GLU A CA 1
ATOM 4150 C C . GLU A 1 555 ? 18.092 3.345 -37.999 1.00 94.44 555 GLU A C 1
ATOM 4152 O O . GLU A 1 555 ? 16.951 3.367 -37.535 1.00 94.44 555 GLU A O 1
ATOM 4157 N N . PRO A 1 556 ? 18.347 2.720 -39.172 1.00 96.06 556 PRO A N 1
ATOM 4158 C CA . PRO A 1 556 ? 17.283 2.067 -39.939 1.00 96.06 556 PRO A CA 1
ATOM 4159 C C . PRO A 1 556 ? 16.562 0.965 -39.153 1.00 96.06 556 PRO A C 1
ATOM 4161 O O . PRO A 1 556 ? 15.334 0.899 -39.168 1.00 96.06 556 PRO A O 1
ATOM 4164 N N . ALA A 1 557 ? 17.305 0.132 -38.416 1.00 94.06 557 ALA A N 1
ATOM 4165 C CA . ALA A 1 557 ? 16.706 -0.905 -37.578 1.00 94.06 557 ALA A CA 1
ATOM 4166 C C . ALA A 1 557 ? 15.936 -0.320 -36.384 1.00 94.06 557 ALA A C 1
ATOM 4168 O O . ALA A 1 557 ? 14.917 -0.884 -35.983 1.00 94.06 557 ALA A O 1
ATOM 4169 N N . ALA A 1 558 ? 16.395 0.809 -35.833 1.00 91.75 558 ALA A N 1
ATOM 4170 C CA . ALA A 1 558 ? 15.689 1.506 -34.764 1.00 91.75 558 ALA A CA 1
ATOM 4171 C C . ALA A 1 558 ? 14.327 2.028 -35.232 1.00 91.75 558 ALA A C 1
ATOM 4173 O O . ALA A 1 558 ? 13.311 1.743 -34.603 1.00 91.75 558 ALA A O 1
ATOM 4174 N N . VAL A 1 559 ? 14.301 2.735 -36.367 1.00 92.88 559 VAL A N 1
ATOM 4175 C CA . VAL A 1 559 ? 13.068 3.260 -36.971 1.00 92.88 559 VAL A CA 1
ATOM 4176 C C . VAL A 1 559 ? 12.090 2.132 -37.276 1.00 92.88 559 VAL A C 1
ATOM 4178 O O . VAL A 1 559 ? 10.933 2.227 -36.871 1.00 92.88 559 VAL A O 1
ATOM 4181 N N . LEU A 1 560 ? 12.561 1.047 -37.900 1.00 94.75 560 LEU A N 1
ATOM 4182 C CA . LEU A 1 560 ? 11.724 -0.117 -38.187 1.00 94.75 560 LEU A CA 1
ATOM 4183 C C . LEU A 1 560 ? 11.137 -0.717 -36.903 1.00 94.75 560 LEU A C 1
ATOM 4185 O O . LEU A 1 560 ? 9.949 -0.998 -36.842 1.00 94.75 560 LEU A O 1
ATOM 4189 N N . ALA A 1 561 ? 11.938 -0.852 -35.840 1.00 91.38 561 ALA A N 1
ATOM 4190 C CA . ALA A 1 561 ? 11.443 -1.333 -34.555 1.00 91.38 561 ALA A CA 1
ATOM 4191 C C . ALA A 1 561 ? 10.347 -0.445 -33.963 1.00 91.38 561 ALA A C 1
ATOM 4193 O O . ALA A 1 561 ? 9.316 -0.967 -33.545 1.00 91.38 561 ALA A O 1
ATOM 4194 N N . TYR A 1 562 ? 10.523 0.876 -33.959 1.00 91.62 562 TYR A N 1
ATOM 4195 C CA . TYR A 1 562 ? 9.486 1.778 -33.462 1.00 91.62 562 TYR A CA 1
ATOM 4196 C C . TYR A 1 562 ? 8.219 1.740 -34.331 1.00 91.62 562 TYR A C 1
ATOM 4198 O O . TYR A 1 562 ? 7.122 1.797 -33.782 1.00 91.62 562 TYR A O 1
ATOM 4206 N N . GLN A 1 563 ? 8.352 1.623 -35.658 1.00 92.94 563 GLN A N 1
ATOM 4207 C CA . GLN A 1 563 ? 7.220 1.507 -36.586 1.00 92.94 563 GLN A CA 1
ATOM 4208 C C . GLN A 1 563 ? 6.441 0.208 -36.380 1.00 92.94 563 GLN A C 1
ATOM 4210 O O . GLN A 1 563 ? 5.224 0.266 -36.226 1.00 92.94 563 GLN A O 1
ATOM 4215 N N . ASP A 1 564 ? 7.130 -0.934 -36.313 1.00 91.56 564 ASP A N 1
ATOM 4216 C CA . ASP A 1 564 ? 6.513 -2.238 -36.042 1.00 91.56 564 ASP A CA 1
ATOM 4217 C C . ASP A 1 564 ? 5.742 -2.203 -34.720 1.00 91.56 564 ASP A C 1
ATOM 4219 O O . ASP A 1 564 ? 4.612 -2.676 -34.628 1.00 91.56 564 ASP A O 1
ATOM 4223 N N . THR A 1 565 ? 6.352 -1.601 -33.696 1.00 88.62 565 THR A N 1
ATOM 4224 C CA . THR A 1 565 ? 5.757 -1.482 -32.363 1.00 88.62 565 THR A CA 1
ATOM 4225 C C . THR A 1 565 ? 4.512 -0.606 -32.391 1.00 88.62 565 THR A C 1
ATOM 4227 O O . THR A 1 565 ? 3.483 -0.988 -31.844 1.00 88.62 565 THR A O 1
ATOM 4230 N N . LEU A 1 566 ? 4.592 0.555 -33.046 1.00 88.00 566 LEU A N 1
ATOM 4231 C CA . LEU A 1 566 ? 3.463 1.466 -33.194 1.00 88.00 566 LEU A CA 1
ATOM 4232 C C . LEU A 1 566 ? 2.314 0.802 -33.963 1.00 88.00 566 LEU A C 1
ATOM 4234 O O . LEU A 1 566 ? 1.179 0.857 -33.506 1.00 88.00 566 LEU A O 1
ATOM 4238 N N . GLY A 1 567 ? 2.614 0.129 -35.077 1.00 88.06 567 GLY A N 1
ATOM 4239 C CA . GLY A 1 567 ? 1.616 -0.548 -35.904 1.00 88.06 567 GLY A CA 1
ATOM 4240 C C . GLY A 1 567 ? 0.945 -1.723 -35.192 1.00 88.06 567 GLY A C 1
ATOM 4241 O O . GLY A 1 567 ? -0.278 -1.833 -35.220 1.00 88.06 567 GLY A O 1
ATOM 4242 N N . ALA A 1 568 ? 1.719 -2.567 -34.501 1.00 84.31 568 ALA A N 1
ATOM 4243 C CA . ALA A 1 568 ? 1.170 -3.654 -33.687 1.00 84.31 568 ALA A CA 1
ATOM 4244 C C . ALA A 1 568 ? 0.261 -3.116 -32.576 1.00 84.31 568 ALA A C 1
ATOM 4246 O O . ALA A 1 568 ? -0.792 -3.681 -32.295 1.00 84.31 568 ALA A O 1
ATOM 4247 N N . PHE A 1 569 ? 0.649 -1.996 -31.969 1.00 79.31 569 PHE A N 1
ATOM 4248 C CA . PHE A 1 569 ? -0.119 -1.387 -30.900 1.00 79.31 569 PHE A CA 1
ATOM 4249 C C . PHE A 1 569 ? -1.419 -0.746 -31.385 1.00 79.31 569 PHE A C 1
ATOM 4251 O O . PHE A 1 569 ? -2.467 -0.981 -30.793 1.00 79.31 569 PHE A O 1
ATOM 4258 N N . GLU A 1 570 ? -1.369 0.028 -32.472 1.00 83.12 570 GLU A N 1
ATOM 4259 C CA . GLU A 1 570 ? -2.554 0.641 -33.084 1.00 83.12 570 GLU A CA 1
ATOM 4260 C C . GLU A 1 570 ? -3.551 -0.422 -33.583 1.00 83.12 570 GLU A C 1
ATOM 4262 O O . GLU A 1 570 ? -4.754 -0.167 -33.585 1.00 83.12 570 GLU A O 1
ATOM 4267 N N . ALA A 1 571 ? -3.079 -1.626 -33.935 1.00 82.38 571 ALA A N 1
ATOM 4268 C CA . ALA A 1 571 ? -3.929 -2.767 -34.277 1.00 82.38 571 ALA A CA 1
ATOM 4269 C C . ALA A 1 571 ? -4.576 -3.451 -33.053 1.00 82.38 571 ALA A C 1
ATOM 4271 O O . ALA A 1 571 ? -5.720 -3.894 -33.148 1.00 82.38 571 ALA A O 1
ATOM 4272 N N . ASP A 1 572 ? -3.873 -3.530 -31.916 1.00 73.25 572 ASP A N 1
ATOM 4273 C CA . ASP A 1 572 ? -4.356 -4.184 -30.684 1.00 73.25 572 ASP A CA 1
ATOM 4274 C C . ASP A 1 572 ? -5.255 -3.272 -29.827 1.00 73.25 572 ASP A C 1
ATOM 4276 O O . ASP A 1 572 ? -6.098 -3.753 -29.062 1.00 73.25 572 ASP A O 1
ATOM 4280 N N . THR A 1 573 ? -5.101 -1.946 -29.907 1.00 64.25 573 THR A N 1
ATOM 4281 C CA . THR A 1 573 ? -5.915 -1.028 -29.103 1.00 64.25 573 THR A CA 1
ATOM 4282 C C . THR A 1 573 ? -7.287 -0.799 -29.729 1.00 64.25 573 THR A C 1
ATOM 4284 O O . THR A 1 573 ? -7.442 0.019 -30.631 1.00 64.25 573 THR A O 1
ATOM 4287 N N . GLY A 1 574 ? -8.306 -1.473 -29.187 1.00 62.25 574 GLY A N 1
ATOM 4288 C CA . GLY A 1 574 ? -9.712 -1.069 -29.321 1.00 62.25 574 GLY A CA 1
ATOM 4289 C C . GLY A 1 574 ? -9.998 0.302 -28.659 1.00 62.25 574 GLY A C 1
ATOM 4290 O O . GLY A 1 574 ? -9.091 1.121 -28.522 1.00 62.25 574 GLY A O 1
ATOM 4291 N N . PRO A 1 575 ? -11.223 0.590 -28.175 1.00 50.66 575 PRO A N 1
ATOM 4292 C CA . PRO A 1 575 ? -11.638 1.918 -27.674 1.00 50.66 575 PRO A CA 1
ATOM 4293 C C . PRO A 1 575 ? -10.843 2.500 -26.477 1.00 50.66 575 PRO A C 1
ATOM 4295 O O . PRO A 1 575 ? -11.147 3.594 -26.020 1.00 50.66 575 PRO A O 1
ATOM 4298 N N . ASN A 1 576 ? -9.800 1.818 -25.991 1.00 54.75 576 ASN A N 1
ATOM 4299 C CA . ASN A 1 576 ? -8.924 2.244 -24.894 1.00 54.75 576 ASN A CA 1
ATOM 4300 C C . ASN A 1 576 ? -7.613 2.919 -25.364 1.00 54.75 576 ASN A C 1
ATOM 4302 O O . ASN A 1 576 ? -6.655 2.993 -24.591 1.00 54.75 576 ASN A O 1
ATOM 4306 N N . ALA A 1 577 ? -7.533 3.391 -26.615 1.00 58.91 577 ALA A N 1
ATOM 4307 C CA . ALA A 1 577 ? -6.333 4.033 -27.174 1.00 58.91 577 ALA A CA 1
ATOM 4308 C C . ALA A 1 577 ? -5.835 5.243 -26.348 1.00 58.91 577 ALA A C 1
ATOM 4310 O O . ALA A 1 577 ? -4.627 5.473 -26.252 1.00 58.91 577 ALA A O 1
ATOM 4311 N N . ASP A 1 578 ? -6.745 5.961 -25.682 1.00 58.50 578 ASP A N 1
ATOM 4312 C CA . ASP A 1 578 ? -6.432 7.168 -24.903 1.00 58.50 578 ASP A CA 1
ATOM 4313 C C . ASP A 1 578 ? -5.556 6.902 -23.669 1.00 58.50 578 ASP A C 1
ATOM 4315 O O . ASP A 1 578 ? -4.764 7.764 -23.281 1.00 58.50 578 ASP A O 1
ATOM 4319 N N . LEU A 1 579 ? -5.606 5.694 -23.091 1.00 53.75 579 LEU A N 1
ATOM 4320 C CA . LEU A 1 579 ? -4.781 5.323 -21.928 1.00 53.75 579 LEU A CA 1
ATOM 4321 C C . LEU A 1 579 ? -3.279 5.245 -22.260 1.00 53.75 579 LEU A C 1
ATOM 4323 O O . LEU A 1 579 ? -2.444 5.204 -21.357 1.00 53.75 579 LEU A O 1
ATOM 4327 N N . ASN A 1 580 ? -2.935 5.258 -23.552 1.00 58.84 580 ASN A N 1
ATOM 4328 C CA . ASN A 1 580 ? -1.588 4.992 -24.066 1.00 58.84 580 ASN A CA 1
ATOM 4329 C C . ASN A 1 580 ? -0.952 6.199 -24.736 1.00 58.84 580 ASN A C 1
ATOM 4331 O O . ASN A 1 580 ? 0.171 6.116 -25.240 1.00 58.84 580 ASN A O 1
ATOM 4335 N N . ALA A 1 581 ? -1.658 7.330 -24.736 1.00 66.88 581 ALA A N 1
ATOM 4336 C CA . ALA A 1 581 ? -1.212 8.556 -25.369 1.00 66.88 581 ALA A CA 1
ATOM 4337 C C . ALA A 1 581 ? 0.214 8.977 -24.949 1.00 66.88 581 ALA A C 1
ATOM 4339 O O . ALA A 1 581 ? 0.974 9.359 -25.841 1.00 66.88 581 ALA A O 1
ATOM 4340 N N . PRO A 1 582 ? 0.652 8.855 -23.673 1.00 64.19 582 PRO A N 1
ATOM 4341 C CA . PRO A 1 582 ? 2.023 9.195 -23.297 1.00 64.19 582 PRO A CA 1
ATOM 4342 C C . PRO A 1 582 ? 3.069 8.308 -23.979 1.00 64.19 582 PRO A C 1
ATOM 4344 O O . PRO A 1 582 ? 4.010 8.830 -24.572 1.00 64.19 582 PRO A O 1
ATOM 4347 N N . MET A 1 583 ? 2.905 6.985 -23.977 1.00 64.25 583 MET A N 1
ATOM 4348 C CA . MET A 1 583 ? 3.893 6.091 -24.588 1.00 64.25 583 MET A CA 1
ATOM 4349 C C . MET A 1 583 ? 3.890 6.188 -26.114 1.00 64.25 583 MET A C 1
ATOM 4351 O O . MET A 1 583 ? 4.944 6.236 -26.750 1.00 64.25 583 MET A O 1
ATOM 4355 N N . LEU A 1 584 ? 2.702 6.319 -26.707 1.00 72.81 584 LEU A N 1
ATOM 4356 C CA . LEU A 1 584 ? 2.561 6.622 -28.126 1.00 72.81 584 LEU A CA 1
ATOM 4357 C C . LEU A 1 584 ? 3.232 7.951 -28.474 1.00 72.81 584 LEU A C 1
ATOM 4359 O O . LEU A 1 584 ? 3.862 8.053 -29.522 1.00 72.81 584 LEU A O 1
ATOM 4363 N N . SER A 1 585 ? 3.165 8.957 -27.597 1.00 73.62 585 SER A N 1
ATOM 4364 C CA . SER A 1 585 ? 3.887 10.218 -27.788 1.00 73.62 585 SER A CA 1
ATOM 4365 C C . SER A 1 585 ? 5.403 10.023 -27.738 1.00 73.62 585 SER A C 1
ATOM 4367 O O . SER A 1 585 ? 6.103 10.611 -28.559 1.00 73.62 585 SER A O 1
ATOM 4369 N N . VAL A 1 586 ? 5.918 9.146 -26.865 1.00 75.38 586 VAL A N 1
ATOM 4370 C CA . VAL A 1 586 ? 7.347 8.796 -26.819 1.00 75.38 586 VAL A CA 1
ATOM 4371 C C . VAL A 1 586 ? 7.767 8.097 -28.109 1.00 75.38 586 VAL A C 1
ATOM 4373 O O . VAL A 1 586 ? 8.729 8.532 -28.739 1.00 75.38 586 VAL A O 1
ATOM 4376 N N . LEU A 1 587 ? 7.031 7.073 -28.551 1.00 79.19 587 LEU A N 1
ATOM 4377 C CA . LEU A 1 587 ? 7.283 6.386 -29.823 1.00 79.19 587 LEU A CA 1
ATOM 4378 C C . LEU A 1 587 ? 7.251 7.354 -31.008 1.00 79.19 587 LEU A C 1
ATOM 4380 O O . LEU A 1 587 ? 8.187 7.398 -31.807 1.00 79.19 587 LEU A O 1
ATOM 4384 N N . ARG A 1 588 ? 6.208 8.184 -31.096 1.00 85.38 588 ARG A N 1
ATOM 4385 C CA . ARG A 1 588 ? 6.060 9.193 -32.152 1.00 85.38 588 ARG A CA 1
ATOM 4386 C C . ARG A 1 588 ? 7.186 10.224 -32.098 1.00 85.38 588 ARG A C 1
ATOM 4388 O O . ARG A 1 588 ? 7.722 10.575 -33.141 1.00 85.38 588 ARG A O 1
ATOM 4395 N N . ALA A 1 589 ? 7.625 10.645 -30.913 1.00 81.81 589 ALA A N 1
ATOM 4396 C CA . ALA A 1 589 ? 8.775 11.535 -30.756 1.00 81.81 589 ALA A CA 1
ATOM 4397 C C . ALA A 1 589 ? 10.096 10.865 -31.177 1.00 81.81 589 ALA A C 1
ATOM 4399 O O . ALA A 1 589 ? 10.944 11.511 -31.795 1.00 81.81 589 ALA A O 1
ATOM 4400 N N . ARG A 1 590 ? 10.281 9.569 -30.884 1.00 83.81 590 ARG A N 1
ATOM 4401 C CA . ARG A 1 590 ? 11.444 8.778 -31.331 1.00 83.81 590 ARG A CA 1
ATOM 4402 C C . ARG A 1 590 ? 11.483 8.619 -32.852 1.00 83.81 590 ARG A C 1
ATOM 4404 O O . ARG A 1 590 ? 12.583 8.612 -33.409 1.00 83.81 590 ARG A O 1
ATOM 4411 N N . LEU A 1 591 ? 10.316 8.520 -33.489 1.00 89.00 591 LEU A N 1
ATOM 4412 C CA . LEU A 1 591 ? 10.142 8.479 -34.943 1.00 89.00 591 LEU A CA 1
ATOM 4413 C C . LEU A 1 591 ? 10.322 9.855 -35.603 1.00 89.00 591 LEU A C 1
ATOM 4415 O O . LEU A 1 591 ? 10.932 9.940 -36.662 1.00 89.00 591 LEU A O 1
ATOM 4419 N N . ALA A 1 592 ? 9.837 10.932 -34.978 1.00 89.50 592 ALA A N 1
ATOM 4420 C CA . ALA A 1 592 ? 9.905 12.294 -35.517 1.00 89.50 592 ALA A CA 1
ATOM 4421 C C . ALA A 1 592 ? 11.315 12.909 -35.475 1.00 89.50 592 ALA A C 1
ATOM 4423 O O . ALA A 1 592 ? 11.606 13.851 -36.211 1.00 89.50 592 ALA A O 1
ATOM 4424 N N . HIS A 1 593 ? 12.197 12.389 -34.618 1.00 86.06 593 HIS A N 1
ATOM 4425 C CA . HIS A 1 593 ? 13.558 12.897 -34.439 1.00 86.06 593 HIS A CA 1
ATOM 4426 C C . HIS A 1 593 ? 14.614 11.799 -34.643 1.00 86.06 593 HIS A C 1
ATOM 4428 O O . HIS A 1 593 ? 15.312 11.435 -33.685 1.00 86.06 593 HIS A O 1
ATOM 4434 N N . PRO A 1 594 ? 14.752 11.266 -35.873 1.00 81.75 594 PRO A N 1
ATOM 4435 C CA . PRO A 1 594 ? 15.789 10.292 -36.177 1.00 81.75 594 PRO A CA 1
ATOM 4436 C C . PRO A 1 594 ? 17.181 10.895 -35.929 1.00 81.75 594 PRO A C 1
ATOM 4438 O O . PRO A 1 594 ? 17.427 12.070 -36.202 1.00 81.75 594 PRO A O 1
ATOM 4441 N N . GLY A 1 595 ? 18.089 10.110 -35.348 1.00 75.81 595 GLY A N 1
ATOM 4442 C CA . GLY A 1 595 ? 19.455 10.539 -35.013 1.00 75.81 595 GLY A CA 1
ATOM 4443 C C . GLY A 1 595 ? 19.637 11.259 -33.667 1.00 75.81 595 GLY A C 1
ATOM 4444 O O . GLY A 1 595 ? 20.774 11.544 -33.275 1.00 75.81 595 GLY A O 1
ATOM 4445 N N . ARG A 1 596 ? 18.570 11.521 -32.896 1.00 80.69 596 ARG A N 1
ATOM 4446 C CA . ARG A 1 596 ? 18.721 12.003 -31.511 1.00 80.69 596 ARG A CA 1
ATOM 4447 C C . ARG A 1 596 ? 19.349 10.897 -30.660 1.00 80.69 596 ARG A C 1
ATOM 4449 O O . ARG A 1 596 ? 18.761 9.829 -30.509 1.00 80.69 596 ARG A O 1
ATOM 4456 N N . LYS A 1 597 ? 20.522 11.157 -30.066 1.00 75.38 597 LYS A N 1
ATOM 4457 C CA . LYS A 1 597 ? 21.182 10.199 -29.161 1.00 75.38 597 LYS A CA 1
ATOM 4458 C C . LYS A 1 597 ? 20.225 9.784 -28.043 1.00 75.38 597 LYS A C 1
ATOM 4460 O O . LYS A 1 597 ? 19.718 10.637 -27.312 1.00 75.38 597 LYS A O 1
ATOM 4465 N N . VAL A 1 598 ? 20.019 8.479 -27.903 1.00 65.62 598 VAL A N 1
ATOM 4466 C CA . VAL A 1 598 ? 19.331 7.899 -26.750 1.00 65.62 598 VAL A CA 1
ATOM 4467 C C . VAL A 1 598 ? 20.351 7.799 -25.629 1.00 65.62 598 VAL A C 1
ATOM 4469 O O . VAL A 1 598 ? 21.426 7.231 -25.805 1.00 65.62 598 VAL A O 1
ATOM 4472 N N . ARG A 1 599 ? 20.040 8.404 -24.485 1.00 64.44 599 ARG A N 1
ATOM 4473 C CA . ARG A 1 599 ? 20.749 8.112 -23.244 1.00 64.44 599 ARG A CA 1
ATOM 4474 C C . ARG A 1 599 ? 19.921 7.078 -22.506 1.00 64.44 599 ARG A C 1
ATOM 4476 O O . ARG A 1 599 ? 18.786 7.376 -22.146 1.00 64.44 599 ARG A O 1
ATOM 4483 N N . PHE A 1 600 ? 20.493 5.902 -22.285 1.00 53.69 600 PHE A N 1
ATOM 4484 C CA . PHE A 1 600 ? 20.019 5.034 -21.221 1.00 53.69 600 PHE A CA 1
ATOM 4485 C C . PHE A 1 600 ? 20.535 5.648 -19.925 1.00 53.69 600 PHE A C 1
ATOM 4487 O O . PHE A 1 600 ? 21.729 5.590 -19.642 1.00 53.69 600 PHE A O 1
ATOM 4494 N N . SER A 1 601 ? 19.675 6.312 -19.163 1.00 51.44 601 SER A N 1
ATOM 4495 C CA . SER A 1 601 ? 19.917 6.341 -17.725 1.00 51.44 601 SER A CA 1
ATOM 4496 C C . SER A 1 601 ? 19.711 4.911 -17.231 1.00 51.44 601 SER A C 1
ATOM 4498 O O . SER A 1 601 ? 18.797 4.231 -17.703 1.00 51.44 601 SER A O 1
ATOM 4500 N N . ALA A 1 602 ? 20.559 4.424 -16.325 1.00 42.16 602 ALA A N 1
ATOM 4501 C CA . ALA A 1 602 ? 20.101 3.369 -15.435 1.00 42.16 602 ALA A CA 1
ATOM 4502 C C . ALA A 1 602 ? 18.878 3.947 -14.723 1.00 42.16 602 ALA A C 1
ATOM 4504 O O . ALA A 1 602 ? 19.044 4.949 -14.025 1.00 42.16 602 ALA A O 1
ATOM 4505 N N . PRO A 1 603 ? 17.653 3.439 -14.942 1.00 45.84 603 PRO A N 1
ATOM 4506 C CA . PRO A 1 603 ? 16.691 3.606 -13.881 1.00 45.84 603 PRO A CA 1
ATOM 4507 C C . PRO A 1 603 ? 17.332 2.901 -12.683 1.00 45.84 603 PRO A C 1
ATOM 4509 O O . PRO A 1 603 ? 17.929 1.824 -12.834 1.00 45.84 603 PRO A O 1
ATOM 4512 N N . ASP A 1 604 ? 17.229 3.475 -11.491 1.00 38.84 604 ASP A N 1
ATOM 4513 C CA . ASP A 1 604 ? 17.172 2.591 -10.337 1.00 38.84 604 ASP A CA 1
ATOM 4514 C C . ASP A 1 604 ? 16.135 1.518 -10.738 1.00 38.84 604 ASP A C 1
ATOM 4516 O O . ASP A 1 604 ? 15.036 1.875 -11.155 1.00 38.84 604 ASP A O 1
ATOM 4520 N N . LEU A 1 605 ? 16.425 0.214 -10.683 1.00 39.41 605 LEU A N 1
ATOM 4521 C CA . LEU A 1 605 ? 15.386 -0.829 -10.641 1.00 39.41 605 LEU A CA 1
ATOM 4522 C C . LEU A 1 605 ? 14.802 -0.673 -9.229 1.00 39.41 605 LEU A C 1
ATOM 4524 O O . LEU A 1 605 ? 14.734 -1.573 -8.401 1.00 39.41 605 LEU A O 1
ATOM 4528 N N . LYS A 1 606 ? 14.182 0.476 -9.000 1.00 45.41 606 LYS A N 1
ATOM 4529 C CA . LYS A 1 606 ? 12.761 0.438 -8.768 1.00 45.41 606 LYS A CA 1
ATOM 4530 C C . LYS A 1 606 ? 12.252 -0.471 -9.873 1.00 45.41 606 LYS A C 1
ATOM 4532 O O . LYS A 1 606 ? 12.162 -0.074 -11.032 1.00 45.41 606 LYS A O 1
ATOM 4537 N N . PHE A 1 607 ? 12.087 -1.744 -9.529 1.00 38.88 607 PHE A N 1
ATOM 4538 C CA . PHE A 1 607 ? 11.588 -2.828 -10.366 1.00 38.88 607 PHE A CA 1
ATOM 4539 C C . PHE A 1 607 ? 10.504 -2.325 -11.334 1.00 38.88 607 PHE A C 1
ATOM 4541 O O . PHE A 1 607 ? 10.475 -2.722 -12.488 1.00 38.88 607 PHE A O 1
ATOM 4548 N N . GLN A 1 608 ? 9.756 -1.310 -10.907 1.00 45.00 608 GLN A N 1
ATOM 4549 C CA . GLN A 1 608 ? 8.680 -0.587 -11.554 1.00 45.00 608 GLN A CA 1
ATOM 4550 C C . GLN A 1 608 ? 8.990 0.614 -12.467 1.00 45.00 608 GLN A C 1
ATOM 4552 O O . GLN A 1 608 ? 8.090 0.995 -13.202 1.00 45.00 608 GLN A O 1
ATOM 4557 N N . ASP A 1 609 ? 10.180 1.212 -12.537 1.00 43.25 609 ASP A N 1
ATOM 4558 C CA . ASP A 1 609 ? 10.446 2.122 -13.669 1.00 43.25 609 ASP A CA 1
ATOM 4559 C C . ASP A 1 609 ? 10.543 1.307 -14.949 1.00 43.25 609 ASP A C 1
ATOM 4561 O O . ASP A 1 609 ? 10.036 1.724 -15.982 1.00 43.25 609 ASP A O 1
ATOM 4565 N N . VAL A 1 610 ? 11.078 0.088 -14.852 1.00 41.59 610 VAL A N 1
ATOM 4566 C CA . VAL A 1 610 ? 11.083 -0.863 -15.953 1.00 41.59 610 VAL A CA 1
ATOM 4567 C C . VAL A 1 610 ? 9.824 -1.729 -15.975 1.00 41.59 610 VAL A C 1
ATOM 4569 O O . VAL A 1 610 ? 9.345 -1.944 -17.069 1.00 41.59 610 VAL A O 1
ATOM 4572 N N . LEU A 1 611 ? 9.205 -2.150 -14.857 1.00 40.53 611 LEU A N 1
ATOM 4573 C CA . LEU A 1 611 ? 7.915 -2.872 -14.878 1.00 40.53 611 LEU A CA 1
ATOM 4574 C C . LEU A 1 611 ? 6.740 -1.955 -15.247 1.00 40.53 611 LEU A C 1
ATOM 4576 O O . LEU A 1 611 ? 5.826 -2.314 -15.975 1.00 40.53 611 LEU A O 1
ATOM 4580 N N . GLY A 1 612 ? 6.769 -0.743 -14.714 1.00 39.62 612 GLY A N 1
ATOM 4581 C CA . GLY A 1 612 ? 5.877 0.349 -15.047 1.00 39.62 612 GLY A CA 1
ATOM 4582 C C . GLY A 1 612 ? 6.230 0.952 -16.392 1.00 39.62 612 GLY A C 1
ATOM 4583 O O . GLY A 1 612 ? 5.306 1.433 -17.023 1.00 39.62 612 GLY A O 1
ATOM 4584 N N . LEU A 1 613 ? 7.469 0.849 -16.904 1.00 35.72 613 LEU A N 1
ATOM 4585 C CA . LEU A 1 613 ? 7.681 0.938 -18.346 1.00 35.72 613 LEU A CA 1
ATOM 4586 C C . LEU A 1 613 ? 6.999 -0.232 -19.017 1.00 35.72 613 LEU A C 1
ATOM 4588 O O . LEU A 1 613 ? 6.207 0.095 -19.861 1.00 35.72 613 LEU A O 1
ATOM 4592 N N . VAL A 1 614 ? 7.213 -1.500 -18.621 1.00 34.47 614 VAL A N 1
ATOM 4593 C CA . VAL A 1 614 ? 6.656 -2.787 -19.138 1.00 34.47 614 VAL A CA 1
ATOM 4594 C C . VAL A 1 614 ? 5.123 -2.812 -19.146 1.00 34.47 614 VAL A C 1
ATOM 4596 O O . VAL A 1 614 ? 4.526 -3.635 -19.835 1.00 34.47 614 VAL A O 1
ATOM 4599 N N . VAL A 1 615 ? 4.474 -1.873 -18.458 1.00 31.67 615 VAL A N 1
ATOM 4600 C CA . VAL A 1 615 ? 3.033 -1.637 -18.544 1.00 31.67 615 VAL A CA 1
ATOM 4601 C C . VAL A 1 615 ? 2.651 -0.197 -18.981 1.00 31.67 615 VAL A C 1
ATOM 4603 O O . VAL A 1 615 ? 1.493 0.031 -19.328 1.00 31.67 615 VAL A O 1
ATOM 4606 N N . ARG A 1 616 ? 3.579 0.776 -19.040 1.00 28.77 616 ARG A N 1
ATOM 4607 C CA . ARG A 1 616 ? 3.439 1.982 -19.894 1.00 28.77 616 ARG A CA 1
ATOM 4608 C C . ARG A 1 616 ? 3.349 1.535 -21.351 1.00 28.77 616 ARG A C 1
ATOM 4610 O O . ARG A 1 616 ? 2.792 2.325 -22.142 1.00 28.77 616 ARG A O 1
#